Protein AF-A0A7S2LR99-F1 (afdb_monomer_lite)

Foldseek 3Di:
DDDDDDDDDDDPDPDPDDDDDDDDDDDDDDDDDDDDDDDDDDDDDDDDDDDDDDDDDDDDDPPVVVVVVVVVVVVVVVVVVVVVVVPVPDDDDDDDDDDDDDDDPQVVVQVVQAPPLRFGKDWLLQQDDKDKDWALQAQALQFFGKTWMFISAFQTTQWIAAFWQQGTQQHFAFSVVSNVPCNQFFWWKWKWWDWAPCPVDIDIDIPRHPVLGCNVVVVVVVDVPPPPPVCPPPVDDDDPPVQRWIKMWTHDNFKIKIWIQGPVQQKIWMKIWGWFHNDPWTWIKIKIKIWRQDQDIKMWMKMWTGGLFTAKGAGRCNVCCVPPVLVQLQQWFWAALVRPPFQQWIWIHGQFHPDPDPDTHGQQKIKTKWKDKLVQLLDTFHWQFASCCQCPPPPSSSHRVNCVVDPLVCSRVDDGGTHSHGTGTIGIDHRDIADNGGMIMMMMIITMDSHSNCRVVVSVQCSDHCNVVVRVVVSSVVLCVQLVLQQDDDSDSVVRVVSSVVSSVLCLAQFQWDKFQCQDPPCPPAACVRAVLIDIWGANHWFPDDSNNVVIIITFHSFRSTYYKHFLQSNLVSCLCNCVSPVSPFCVSLQLNQLQAAPVGWGAGMWDTKWWALQDLVVLLVLLCQFQHDDPVCVVLSVQSSCVRHVGTDDLRRSVVSCVVVVRHTPDDSRSSRRNSSSSTDIDTDGDHDDDTDDPSVVSSVSNVVSNCVSVVVCVCCSPPVDDHHYDDHPDDDDDPVVVDDPDD

pLDDT: mean 81.94, std 24.04, range [21.48, 98.88]

Organism: NCBI:txid163516

Structure (mmCIF, N/CA/C/O backbone):
data_AF-A0A7S2LR99-F1
#
_entry.id   AF-A0A7S2LR99-F1
#
loop_
_atom_site.group_PDB
_atom_site.id
_atom_site.type_symbol
_atom_site.label_atom_id
_atom_site.label_alt_id
_atom_site.label_comp_id
_atom_site.label_asym_id
_atom_site.label_entity_id
_atom_site.label_seq_id
_atom_site.pdbx_PDB_ins_code
_atom_site.Cartn_x
_atom_site.Cartn_y
_atom_site.Cartn_z
_atom_site.occupancy
_atom_site.B_iso_or_equiv
_atom_site.auth_seq_id
_atom_site.auth_comp_id
_atom_site.auth_asym_id
_atom_site.auth_atom_id
_atom_site.pdbx_PDB_model_num
ATOM 1 N N . PHE A 1 1 ? 8.166 -36.067 14.356 1.00 30.89 1 PHE A N 1
ATOM 2 C CA . PHE A 1 1 ? 9.176 -37.108 14.093 1.00 30.89 1 PHE A CA 1
ATOM 3 C C . PHE A 1 1 ? 10.508 -36.537 14.552 1.00 30.89 1 PHE A C 1
ATOM 5 O O . PHE A 1 1 ? 11.000 -35.598 13.946 1.00 30.89 1 PHE A O 1
ATOM 12 N N . SER A 1 2 ? 10.975 -36.990 15.714 1.00 22.88 2 SER A N 1
ATOM 13 C CA . SER A 1 2 ? 12.224 -36.563 16.355 1.00 22.88 2 SER A CA 1
ATOM 14 C C . SER A 1 2 ? 13.398 -37.407 15.849 1.00 22.88 2 SER A C 1
ATOM 16 O O . SER A 1 2 ? 13.162 -38.519 15.386 1.00 22.88 2 SER A O 1
ATOM 18 N N . PHE A 1 3 ? 14.620 -36.903 16.063 1.00 21.84 3 PHE A N 1
ATOM 19 C CA . PHE A 1 3 ? 15.952 -37.466 15.761 1.00 21.84 3 PHE A CA 1
ATOM 20 C C . PHE A 1 3 ? 16.578 -37.047 14.424 1.00 21.84 3 PHE A C 1
ATOM 22 O O . PHE A 1 3 ? 16.415 -37.727 13.421 1.00 21.84 3 PHE A O 1
ATOM 29 N N . LEU A 1 4 ? 17.388 -35.979 14.450 1.00 22.84 4 LEU A N 1
ATOM 30 C CA . LEU A 1 4 ? 18.858 -36.077 14.373 1.00 22.84 4 LEU A CA 1
ATOM 31 C C . LEU A 1 4 ? 19.495 -34.676 14.462 1.00 22.84 4 LEU A C 1
ATOM 33 O O . LEU A 1 4 ? 19.566 -33.940 13.487 1.00 22.84 4 LEU A O 1
ATOM 37 N N . CYS A 1 5 ? 19.979 -34.339 15.660 1.00 22.72 5 CYS A N 1
ATOM 38 C CA . CYS A 1 5 ? 21.049 -33.365 15.880 1.00 22.72 5 CYS A CA 1
ATOM 39 C C . CYS A 1 5 ? 22.329 -34.148 16.191 1.00 22.72 5 CYS A C 1
ATOM 41 O O . CYS A 1 5 ? 22.265 -35.130 16.935 1.00 22.72 5 CYS A O 1
ATOM 43 N N . GLY A 1 6 ? 23.484 -33.690 15.699 1.00 22.52 6 GLY A N 1
ATOM 44 C CA . GLY A 1 6 ? 24.773 -34.248 16.108 1.00 22.52 6 GLY A CA 1
ATOM 45 C C . GLY A 1 6 ? 26.003 -33.694 15.386 1.00 22.52 6 GLY A C 1
ATOM 46 O O . GLY A 1 6 ? 26.507 -34.349 14.488 1.00 22.52 6 GLY A O 1
ATOM 47 N N . ALA A 1 7 ? 26.503 -32.563 15.898 1.00 22.70 7 ALA A N 1
ATOM 48 C CA . ALA A 1 7 ? 27.908 -32.126 15.944 1.00 22.70 7 ALA A CA 1
ATOM 49 C C . ALA A 1 7 ? 28.632 -31.676 14.653 1.00 22.70 7 ALA A C 1
ATOM 51 O O . ALA A 1 7 ? 29.030 -32.492 13.834 1.00 22.70 7 ALA A O 1
ATOM 52 N N . LEU A 1 8 ? 28.986 -30.383 14.593 1.00 21.48 8 LEU A N 1
ATOM 53 C CA . LEU A 1 8 ? 30.381 -29.951 14.774 1.00 21.48 8 LEU A CA 1
ATOM 54 C C . LEU A 1 8 ? 30.438 -28.442 15.106 1.00 21.48 8 LEU A C 1
ATOM 56 O O . LEU A 1 8 ? 30.057 -27.598 14.304 1.00 21.48 8 LEU A O 1
ATOM 60 N N . ILE A 1 9 ? 30.916 -28.129 16.309 1.00 23.30 9 ILE A N 1
ATOM 61 C CA . ILE A 1 9 ? 31.482 -26.836 16.715 1.00 23.30 9 ILE A CA 1
ATOM 62 C C . ILE A 1 9 ? 32.958 -27.131 16.978 1.00 23.30 9 ILE A C 1
ATOM 64 O O . ILE A 1 9 ? 33.224 -28.134 17.640 1.00 23.30 9 ILE A O 1
ATOM 68 N N . ILE A 1 10 ? 33.857 -26.287 16.455 1.00 24.36 10 ILE A N 1
ATOM 69 C CA . ILE A 1 10 ? 35.189 -25.875 16.962 1.00 24.36 10 ILE A CA 1
ATOM 70 C C . ILE A 1 10 ? 35.992 -25.343 15.754 1.00 24.36 10 ILE A C 1
ATOM 72 O O . ILE A 1 10 ? 36.427 -26.118 14.911 1.00 24.36 10 ILE A O 1
ATOM 76 N N . ASP A 1 11 ? 36.037 -24.018 15.586 1.00 22.67 11 ASP A N 1
ATOM 77 C CA . ASP A 1 11 ? 37.242 -23.180 15.762 1.00 22.67 11 ASP A CA 1
ATOM 78 C C . ASP A 1 11 ? 37.044 -21.801 15.104 1.00 22.67 11 ASP A C 1
ATOM 80 O O . ASP A 1 11 ? 37.142 -21.620 13.892 1.00 22.67 11 ASP A O 1
ATOM 84 N N . ILE A 1 12 ? 36.751 -20.816 15.959 1.00 26.39 12 ILE A N 1
ATOM 85 C CA . ILE A 1 12 ? 36.929 -19.388 15.700 1.00 26.39 12 ILE A CA 1
ATOM 86 C C . ILE A 1 12 ? 38.219 -19.009 16.418 1.00 26.39 12 ILE A C 1
ATOM 88 O O . ILE A 1 12 ? 38.213 -18.793 17.623 1.00 26.39 12 ILE A O 1
ATOM 92 N N . GLU A 1 13 ? 39.312 -18.940 15.675 1.00 24.95 13 GLU A N 1
ATOM 93 C CA . GLU A 1 13 ? 40.461 -18.073 15.926 1.00 24.95 13 GLU A CA 1
ATOM 94 C C . GLU A 1 13 ? 41.345 -18.146 14.674 1.00 24.95 13 GLU A C 1
ATOM 96 O O . GLU A 1 13 ? 41.459 -19.200 14.061 1.00 24.95 13 GLU A O 1
ATOM 101 N N . ILE A 1 14 ? 41.979 -17.031 14.297 1.00 27.23 14 ILE A N 1
ATOM 102 C CA . ILE A 1 14 ? 42.768 -16.821 13.061 1.00 27.23 14 ILE A CA 1
ATOM 103 C C . ILE A 1 14 ? 41.943 -16.317 11.857 1.00 27.23 14 ILE A C 1
ATOM 105 O O . ILE A 1 14 ? 41.907 -16.934 10.802 1.00 27.23 14 ILE A O 1
ATOM 109 N N . PHE A 1 15 ? 41.351 -15.122 11.968 1.00 25.53 15 PHE A N 1
ATOM 110 C CA . PHE A 1 15 ? 41.351 -14.166 10.837 1.00 25.53 15 PHE A CA 1
ATOM 111 C C . PHE A 1 15 ? 41.186 -12.699 11.279 1.00 25.53 15 PHE A C 1
ATOM 113 O O . PHE A 1 15 ? 40.612 -11.869 10.583 1.00 25.53 15 PHE A O 1
ATOM 120 N N . LEU A 1 16 ? 41.719 -12.356 12.456 1.00 26.59 16 LEU A N 1
ATOM 121 C CA . LEU A 1 16 ? 41.894 -10.972 12.898 1.00 26.59 16 LEU A CA 1
ATOM 122 C C . LEU A 1 16 ? 43.367 -10.753 13.232 1.00 26.59 16 LEU A C 1
ATOM 124 O O . LEU A 1 16 ? 43.774 -10.923 14.379 1.00 26.59 16 LEU A O 1
ATOM 128 N N . ARG A 1 17 ? 44.159 -10.437 12.199 1.00 24.44 17 ARG A N 1
ATOM 129 C CA . ARG A 1 17 ? 45.410 -9.647 12.227 1.00 24.44 17 ARG A CA 1
ATOM 130 C C . ARG A 1 17 ? 46.110 -9.773 10.874 1.00 24.44 17 ARG A C 1
ATOM 132 O O . ARG A 1 17 ? 46.652 -10.827 10.564 1.00 24.44 17 ARG A O 1
ATOM 139 N N . GLY A 1 18 ? 46.167 -8.681 10.115 1.00 25.05 18 G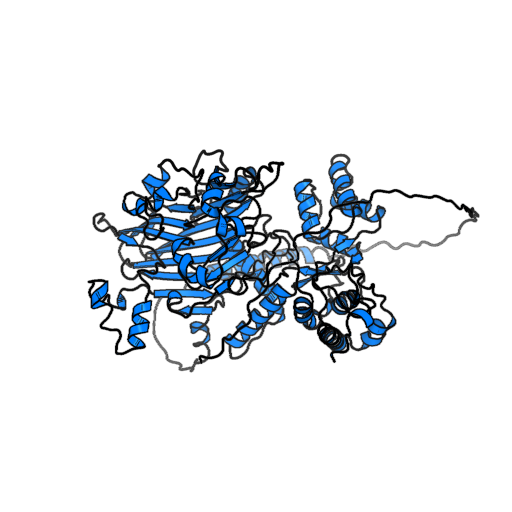LY A N 1
ATOM 140 C CA . GLY A 1 18 ? 47.128 -8.567 9.020 1.00 25.05 18 GLY A CA 1
ATOM 141 C C . GLY A 1 18 ? 46.807 -7.493 7.989 1.00 25.05 18 GLY A C 1
ATOM 142 O O . GLY A 1 18 ? 46.165 -7.783 6.992 1.00 25.05 18 GLY A O 1
ATOM 143 N N . ASN A 1 19 ? 47.389 -6.314 8.217 1.00 26.44 19 ASN A N 1
ATOM 144 C CA . ASN A 1 19 ? 47.866 -5.350 7.217 1.00 26.44 19 ASN A CA 1
ATOM 145 C C . ASN A 1 19 ? 46.885 -4.318 6.635 1.00 26.44 19 ASN A C 1
ATOM 147 O O . ASN A 1 19 ? 46.334 -4.467 5.550 1.00 26.44 19 ASN A O 1
ATOM 151 N N . MET A 1 20 ? 46.844 -3.175 7.331 1.00 24.55 20 MET A N 1
ATOM 152 C CA . MET A 1 20 ? 47.083 -1.867 6.710 1.00 24.55 20 MET A CA 1
ATOM 153 C C . MET A 1 20 ? 48.480 -1.837 6.064 1.00 24.55 20 MET A C 1
ATOM 155 O O . MET A 1 20 ? 49.448 -2.230 6.712 1.00 24.55 20 MET A O 1
ATOM 159 N N . ASP A 1 21 ? 48.576 -1.412 4.803 1.00 26.14 21 ASP A N 1
ATOM 160 C CA . ASP A 1 21 ? 49.287 -0.194 4.365 1.00 26.14 21 ASP A CA 1
ATOM 161 C C . ASP A 1 21 ? 49.689 -0.245 2.881 1.00 26.14 21 ASP A C 1
ATOM 163 O O . ASP A 1 21 ? 50.111 -1.273 2.354 1.00 26.14 21 ASP A O 1
ATOM 167 N N . SER A 1 22 ? 49.672 0.951 2.278 1.00 25.30 22 SER A N 1
ATOM 168 C CA . SER A 1 22 ? 50.319 1.390 1.028 1.00 25.30 22 SER A CA 1
ATOM 169 C C . SER A 1 22 ? 49.650 1.033 -0.313 1.00 25.30 22 SER A C 1
ATOM 171 O O . SER A 1 22 ? 49.552 -0.122 -0.702 1.00 25.30 22 SER A O 1
ATOM 173 N N . TYR A 1 23 ? 49.221 2.051 -1.075 1.00 25.41 23 TYR A N 1
ATOM 174 C CA . TYR A 1 23 ? 50.056 2.687 -2.112 1.00 25.41 23 TYR A CA 1
ATOM 175 C C . TYR A 1 23 ? 49.315 3.855 -2.806 1.00 25.41 23 TYR A C 1
ATOM 177 O O . TYR A 1 23 ? 48.297 3.669 -3.465 1.00 25.41 23 TYR A O 1
ATOM 185 N N . GLN A 1 24 ? 49.878 5.065 -2.701 1.00 25.98 24 GLN A N 1
ATOM 186 C CA . GLN A 1 24 ? 49.744 6.126 -3.707 1.00 25.98 24 GLN A CA 1
ATOM 187 C C . GLN A 1 24 ? 50.779 5.874 -4.817 1.00 25.98 24 GLN A C 1
ATOM 189 O O . GLN A 1 24 ? 51.936 5.619 -4.492 1.00 25.98 24 GLN A O 1
ATOM 194 N N . HIS A 1 25 ? 50.398 6.017 -6.093 1.00 26.73 25 HIS A N 1
ATOM 195 C CA . HIS A 1 25 ? 51.113 6.846 -7.081 1.00 26.73 25 HIS A CA 1
ATOM 196 C C . HIS A 1 25 ? 50.414 6.865 -8.458 1.00 26.73 25 HIS A C 1
ATOM 198 O O . HIS A 1 25 ? 50.215 5.837 -9.094 1.00 26.73 25 HIS A O 1
ATOM 204 N N . SER A 1 26 ? 50.082 8.087 -8.887 1.00 24.80 26 SER A N 1
ATOM 205 C CA . SER A 1 26 ? 50.171 8.678 -10.238 1.00 24.80 26 SER A CA 1
ATOM 206 C C . SER A 1 26 ? 50.663 7.817 -11.413 1.00 24.80 26 SER A C 1
ATOM 208 O O . SER A 1 26 ? 51.741 7.253 -11.294 1.00 24.80 26 SER A O 1
ATOM 210 N N . TYR A 1 27 ? 50.013 7.923 -12.586 1.00 24.80 27 TYR A N 1
ATOM 211 C CA . TYR A 1 27 ? 50.658 8.213 -13.888 1.00 24.80 27 TYR A CA 1
ATOM 212 C C . TYR A 1 27 ? 49.619 8.582 -14.976 1.00 24.80 27 TYR A C 1
ATOM 214 O O . TYR A 1 27 ? 48.659 7.858 -15.209 1.00 24.80 27 TYR A O 1
ATOM 222 N N . SER A 1 28 ? 49.861 9.707 -15.659 1.00 26.41 28 SER A N 1
ATOM 223 C CA . SER A 1 28 ? 49.422 10.012 -17.034 1.00 26.41 28 SER A CA 1
ATOM 224 C C . SER A 1 28 ? 50.582 9.664 -17.981 1.00 26.41 28 SER A C 1
ATOM 226 O O . SER A 1 28 ? 51.735 9.710 -17.542 1.00 26.41 28 SER A O 1
ATOM 228 N N . PRO A 1 29 ? 50.330 9.351 -19.265 1.00 32.38 29 PRO A N 1
ATOM 229 C CA . PRO A 1 29 ? 50.856 10.258 -20.291 1.00 32.38 29 PRO A CA 1
ATOM 230 C C . PRO A 1 29 ? 49.957 10.450 -21.528 1.00 32.38 29 PRO A C 1
ATOM 232 O O . PRO A 1 29 ? 49.055 9.675 -21.827 1.00 32.38 29 PRO A O 1
ATOM 235 N N . ALA A 1 30 ? 50.270 11.537 -22.233 1.00 24.75 30 ALA A N 1
ATOM 236 C CA . ALA A 1 30 ? 49.651 12.092 -23.431 1.00 24.75 30 ALA A CA 1
ATOM 237 C C . ALA A 1 30 ? 50.038 11.407 -24.760 1.00 24.75 30 ALA A C 1
ATOM 239 O O . ALA A 1 30 ? 51.072 10.747 -24.839 1.00 24.75 30 ALA A O 1
ATOM 240 N N . SER A 1 31 ? 49.258 11.678 -25.819 1.00 26.12 31 SER A N 1
ATOM 241 C CA . SER A 1 31 ? 49.645 12.158 -27.181 1.00 26.12 31 SER A CA 1
ATOM 242 C C . SER A 1 31 ? 48.546 11.777 -28.197 1.00 26.12 31 SER A C 1
ATOM 244 O O . SER A 1 31 ? 48.143 10.626 -28.271 1.00 26.12 31 SER A O 1
ATOM 246 N N . GLN A 1 32 ? 47.818 12.745 -28.773 1.00 25.48 32 GLN A N 1
ATOM 247 C CA . GLN A 1 32 ? 48.075 13.429 -30.058 1.00 25.48 32 GLN A CA 1
ATOM 248 C C . GLN A 1 32 ? 48.176 12.498 -31.279 1.00 25.48 32 GLN A C 1
ATOM 250 O O . GLN A 1 32 ? 49.200 11.855 -31.449 1.00 25.48 32 GLN A O 1
ATOM 255 N N . TYR A 1 33 ? 47.188 12.566 -32.184 1.00 26.94 33 TYR A N 1
ATOM 256 C CA . TYR A 1 33 ? 47.415 12.764 -33.624 1.00 26.94 33 TYR A CA 1
ATOM 257 C C . TYR A 1 33 ? 46.197 13.433 -34.285 1.00 26.94 33 TYR A C 1
ATOM 259 O O . TYR A 1 33 ? 45.049 13.097 -34.009 1.00 26.94 33 TYR A O 1
ATOM 267 N N . LEU A 1 34 ? 46.519 14.424 -35.115 1.00 25.22 34 LEU A N 1
ATOM 268 C CA . LEU A 1 34 ? 45.672 15.202 -36.017 1.00 25.22 34 LEU A CA 1
ATOM 269 C C . LEU A 1 34 ? 45.182 14.356 -37.200 1.00 25.22 34 LEU A C 1
ATOM 271 O O . LEU A 1 34 ? 45.968 13.558 -37.706 1.00 25.22 34 LEU A O 1
ATOM 275 N N . GLN A 1 35 ? 43.990 14.657 -37.722 1.00 25.97 35 GLN A N 1
ATOM 276 C CA . GLN A 1 35 ? 43.816 15.046 -39.130 1.00 25.97 35 GLN A CA 1
ATOM 277 C C . GLN A 1 35 ? 42.395 15.573 -39.378 1.00 25.97 35 GLN A C 1
ATOM 279 O O . GLN A 1 35 ? 41.424 14.822 -39.350 1.00 25.97 35 GLN A O 1
ATOM 284 N N . ASP A 1 36 ? 42.319 16.885 -39.604 1.00 26.09 36 ASP A N 1
ATOM 285 C CA . ASP A 1 36 ? 41.310 17.512 -40.454 1.00 26.09 36 ASP A CA 1
ATOM 286 C C . ASP A 1 36 ? 41.508 17.016 -41.893 1.00 26.09 36 ASP A C 1
ATOM 288 O O . ASP A 1 36 ? 42.648 16.897 -42.342 1.00 26.09 36 ASP A O 1
ATOM 292 N N . ASP A 1 37 ? 40.415 16.811 -42.624 1.00 26.84 37 ASP A N 1
ATOM 293 C CA . ASP A 1 37 ? 40.301 17.391 -43.959 1.00 26.84 37 ASP A CA 1
ATOM 294 C C . ASP A 1 37 ? 38.827 17.637 -44.297 1.00 26.84 37 ASP A C 1
ATOM 296 O O . ASP A 1 37 ? 37.952 16.782 -44.144 1.00 26.84 37 ASP A O 1
ATOM 300 N N . GLN A 1 38 ? 38.585 18.883 -44.690 1.00 25.77 38 GLN A N 1
ATOM 301 C CA . GLN A 1 38 ? 37.330 19.437 -45.161 1.00 25.77 38 GLN A CA 1
ATOM 302 C C . GLN A 1 38 ? 37.138 19.063 -46.631 1.00 25.77 38 GLN A C 1
ATOM 304 O O . GLN A 1 38 ? 38.034 19.312 -47.434 1.00 25.77 38 GLN A O 1
ATOM 309 N N . ASP A 1 39 ? 35.941 18.609 -46.999 1.00 26.94 39 ASP A N 1
ATOM 310 C CA . ASP A 1 39 ? 35.438 18.784 -48.361 1.00 26.94 39 ASP A CA 1
ATOM 311 C C . ASP A 1 39 ? 34.401 19.908 -48.364 1.00 26.94 39 ASP A C 1
ATOM 313 O O . ASP A 1 39 ? 33.440 19.933 -47.590 1.00 26.94 39 ASP A O 1
ATOM 317 N N . SER A 1 40 ? 34.666 20.872 -49.237 1.00 26.84 40 SER A N 1
ATOM 318 C CA . SER A 1 40 ? 33.871 22.059 -49.511 1.00 26.84 40 SER A CA 1
ATOM 319 C C . SER A 1 40 ? 33.259 21.936 -50.900 1.00 26.84 40 SER A C 1
ATOM 321 O O . SER A 1 40 ? 33.894 21.413 -51.808 1.00 26.84 40 SER A O 1
ATOM 323 N N . ASP A 1 41 ? 32.031 22.449 -51.004 1.00 26.91 41 ASP A N 1
ATOM 324 C CA . ASP A 1 41 ? 31.397 23.074 -52.167 1.00 26.91 41 ASP A CA 1
ATOM 325 C C . ASP A 1 41 ? 31.583 22.435 -53.559 1.00 26.91 41 ASP A C 1
ATOM 327 O O . ASP A 1 41 ? 32.654 22.493 -54.147 1.00 26.91 41 ASP A O 1
ATOM 331 N N . ASP A 1 42 ? 30.465 22.096 -54.215 1.00 26.61 42 ASP A N 1
ATOM 332 C CA . ASP A 1 42 ? 30.042 22.978 -55.309 1.00 26.61 42 ASP A CA 1
ATOM 333 C C . ASP A 1 42 ? 28.547 22.888 -55.663 1.00 26.61 42 ASP A C 1
ATOM 335 O O . ASP A 1 42 ? 27.850 21.886 -55.494 1.00 26.61 42 ASP A O 1
ATOM 339 N N . ARG A 1 43 ? 28.082 24.028 -56.160 1.00 26.22 43 ARG A N 1
ATOM 340 C CA . ARG A 1 43 ? 26.735 24.441 -56.545 1.00 26.22 43 ARG A CA 1
ATOM 341 C C . ARG A 1 43 ? 26.356 23.948 -57.944 1.00 26.22 43 ARG A C 1
ATOM 343 O O . ARG A 1 43 ? 27.208 23.826 -58.814 1.00 26.22 43 ARG A O 1
ATOM 350 N N . SER A 1 44 ? 25.051 23.856 -58.220 1.00 25.88 44 SER A N 1
ATOM 351 C CA . SER A 1 44 ? 24.397 24.386 -59.449 1.00 25.88 44 SER A CA 1
ATOM 352 C C . SER A 1 44 ? 22.910 23.976 -59.492 1.00 25.88 44 SER A C 1
ATOM 354 O O . SER A 1 44 ? 22.559 22.809 -59.556 1.00 25.88 44 SER A O 1
ATOM 356 N N . THR A 1 45 ? 21.985 24.891 -59.180 1.00 25.41 45 THR A N 1
ATOM 357 C CA . THR A 1 45 ? 21.196 25.733 -60.115 1.00 25.41 45 THR A CA 1
ATOM 358 C C . THR A 1 45 ? 20.002 25.060 -60.814 1.00 25.41 45 THR A C 1
ATOM 360 O O . THR A 1 45 ? 20.119 24.480 -61.882 1.00 25.41 45 THR A O 1
ATOM 363 N N . THR A 1 46 ? 18.827 25.335 -60.229 1.00 26.23 46 THR A N 1
ATOM 364 C CA . THR A 1 46 ? 17.617 25.957 -60.823 1.00 26.23 46 THR A CA 1
ATOM 365 C C . THR A 1 46 ? 16.841 25.346 -62.004 1.00 26.23 46 THR A C 1
ATOM 367 O O . THR A 1 46 ? 17.283 25.397 -63.142 1.00 26.23 46 THR A O 1
ATOM 370 N N . ARG A 1 47 ? 15.542 25.145 -61.688 1.00 25.69 47 ARG A N 1
ATOM 371 C CA . ARG A 1 47 ? 14.304 25.610 -62.374 1.00 25.69 47 ARG A CA 1
ATOM 372 C C . ARG A 1 47 ? 13.906 24.959 -63.707 1.00 25.69 47 ARG A C 1
ATOM 374 O O . ARG A 1 47 ? 14.643 25.017 -64.675 1.00 25.69 47 ARG A O 1
ATOM 381 N N . VAL A 1 48 ? 12.641 24.530 -63.798 1.00 25.98 48 VAL A N 1
ATOM 382 C CA . VAL A 1 48 ? 11.451 25.229 -64.371 1.00 25.98 48 VAL A CA 1
ATOM 383 C C . VAL A 1 48 ? 10.309 24.177 -64.382 1.00 25.98 48 VAL A C 1
ATOM 385 O O . VAL A 1 48 ? 10.546 23.067 -64.832 1.00 25.98 48 VAL A O 1
ATOM 388 N N . ASN A 1 49 ? 9.184 24.310 -63.667 1.00 25.48 49 ASN A N 1
ATOM 389 C CA . ASN A 1 49 ? 7.989 25.173 -63.788 1.00 25.48 49 ASN A CA 1
ATOM 390 C C . ASN A 1 49 ? 6.866 24.603 -64.689 1.00 25.48 49 ASN A C 1
ATOM 392 O O . ASN A 1 49 ? 7.137 24.056 -65.748 1.00 25.48 49 ASN A O 1
ATOM 396 N N . GLU A 1 50 ? 5.626 24.879 -64.254 1.00 26.44 50 GLU A N 1
ATOM 397 C CA . GLU A 1 50 ? 4.303 24.673 -64.892 1.00 26.44 50 GLU A CA 1
ATOM 398 C C . GLU A 1 50 ? 3.643 23.295 -64.661 1.00 26.44 50 GLU A C 1
ATOM 400 O O . GLU A 1 50 ? 4.230 22.254 -64.895 1.00 26.44 50 GLU A O 1
ATOM 405 N N . SER A 1 51 ? 2.402 23.182 -64.173 1.00 25.83 51 SER A N 1
ATOM 406 C CA . SER A 1 51 ? 1.234 24.043 -64.391 1.00 25.83 51 SER A CA 1
ATOM 407 C C . SER A 1 51 ? 0.178 23.893 -63.278 1.00 25.83 51 SER A C 1
ATOM 409 O O . SER A 1 51 ? -0.076 22.813 -62.751 1.00 25.83 51 SER A O 1
ATOM 411 N N . ARG A 1 52 ? -0.458 25.021 -62.936 1.00 25.97 52 ARG A N 1
ATOM 412 C CA . ARG A 1 52 ? -1.728 25.112 -62.200 1.00 25.97 52 ARG A CA 1
ATOM 413 C C . ARG A 1 52 ? -2.885 24.984 -63.191 1.00 25.97 52 ARG A C 1
ATOM 415 O O . ARG A 1 52 ? -2.847 25.660 -64.213 1.00 25.97 52 ARG A O 1
ATOM 422 N N . GLN A 1 53 ? -3.976 24.333 -62.791 1.00 25.72 53 GLN A N 1
ATOM 423 C CA . GLN A 1 53 ? -5.314 24.889 -63.009 1.00 25.72 53 GLN A CA 1
ATOM 424 C C . GLN A 1 53 ? -6.300 24.447 -61.918 1.00 25.72 53 GLN A C 1
ATOM 426 O O . GLN A 1 53 ? -6.286 23.319 -61.440 1.00 25.72 53 GLN A O 1
ATOM 431 N N . ASN A 1 54 ? -7.096 25.431 -61.503 1.00 26.09 54 ASN A N 1
ATOM 432 C CA . ASN A 1 54 ? -8.046 25.444 -60.398 1.00 26.09 54 ASN A CA 1
ATOM 433 C C . ASN A 1 54 ? -9.323 24.653 -60.699 1.00 26.09 54 ASN A C 1
ATOM 435 O O . ASN A 1 54 ? -9.777 24.653 -61.840 1.00 26.09 54 ASN A O 1
ATOM 439 N N . LEU A 1 55 ? -10.012 24.211 -59.643 1.00 23.56 55 LEU A N 1
ATOM 440 C CA . LEU A 1 55 ? -11.466 24.367 -59.551 1.00 23.56 55 LEU A CA 1
ATOM 441 C C . LEU A 1 55 ? -11.919 24.404 -58.087 1.00 23.56 55 LEU A C 1
ATOM 443 O O . LEU A 1 55 ? -11.789 23.453 -57.324 1.00 23.56 55 LEU A O 1
ATOM 447 N N . SER A 1 56 ? -12.433 25.571 -57.717 1.00 25.25 56 SER A N 1
ATOM 448 C CA . SER A 1 56 ? -13.168 25.872 -56.499 1.00 25.25 56 SER A CA 1
ATOM 449 C C . SER A 1 56 ? -14.584 25.296 -56.545 1.00 25.25 56 SER A C 1
ATOM 451 O O . SER A 1 56 ? -15.267 25.457 -57.556 1.00 25.25 56 SER A O 1
ATOM 453 N N . GLY A 1 57 ? -15.067 24.808 -55.401 1.00 27.06 57 GLY A N 1
ATOM 454 C CA . GLY A 1 57 ? -16.487 24.858 -55.046 1.00 27.06 57 GLY A CA 1
ATOM 455 C C . GLY A 1 57 ? -17.102 23.528 -54.624 1.00 27.06 57 GLY A C 1
ATOM 456 O O . GLY A 1 57 ? -17.488 22.745 -55.477 1.00 27.06 57 GLY A O 1
ATOM 457 N N . MET A 1 58 ? -17.278 23.329 -53.311 1.00 24.64 58 MET A N 1
ATOM 458 C CA . MET A 1 58 ? -18.535 22.852 -52.704 1.00 24.64 58 MET A CA 1
ATOM 459 C C . MET A 1 58 ? -18.385 22.740 -51.178 1.00 24.64 58 MET A C 1
ATOM 461 O O . MET A 1 58 ? -17.900 21.747 -50.647 1.00 24.64 58 MET A O 1
ATOM 465 N N . MET A 1 59 ? -18.867 23.759 -50.457 1.00 34.75 59 MET A N 1
ATOM 466 C CA . MET A 1 59 ? -19.371 23.567 -49.095 1.00 34.75 59 MET A CA 1
ATOM 467 C C . MET A 1 59 ? -20.635 22.706 -49.177 1.00 34.75 59 MET A C 1
ATOM 469 O O . MET A 1 59 ? -21.581 23.070 -49.875 1.00 34.75 59 MET A O 1
ATOM 473 N N . SER A 1 60 ? -20.683 21.591 -48.447 1.00 32.53 60 SER A N 1
ATOM 474 C CA . SER A 1 60 ? -21.907 20.798 -48.300 1.00 32.53 60 SER A CA 1
ATOM 475 C C . SER A 1 60 ? -21.959 20.050 -46.961 1.00 32.53 60 SER A C 1
ATOM 477 O O . SER A 1 60 ? -21.317 19.023 -46.774 1.00 32.53 60 SER A O 1
ATOM 479 N N . ARG A 1 61 ? -22.810 20.562 -46.061 1.00 31.61 61 ARG A N 1
ATOM 480 C CA . ARG A 1 61 ? -23.785 19.827 -45.221 1.00 31.61 61 ARG A CA 1
ATOM 481 C C . ARG A 1 61 ? -23.339 18.690 -44.277 1.00 31.61 61 ARG A C 1
ATOM 483 O O . ARG A 1 61 ? -24.219 18.068 -43.686 1.00 31.61 61 ARG A O 1
ATOM 490 N N . SER A 1 62 ? -22.055 18.436 -44.040 1.00 36.16 62 SER A N 1
ATOM 491 C CA . SER A 1 62 ? -21.632 17.379 -43.096 1.00 36.16 62 SER A CA 1
ATOM 492 C C . SER A 1 62 ? -21.483 17.839 -41.636 1.00 36.16 62 SER A C 1
ATOM 494 O O . SER A 1 62 ? -21.624 17.025 -40.728 1.00 36.16 62 SER A O 1
ATOM 496 N N . THR A 1 63 ? -21.298 19.132 -41.366 1.00 37.41 63 THR A N 1
ATOM 497 C CA . THR A 1 63 ? -20.936 19.631 -40.022 1.00 37.41 63 THR A CA 1
ATOM 498 C C . THR A 1 63 ? -22.119 19.769 -39.051 1.00 37.41 63 THR A C 1
ATOM 500 O O . THR A 1 63 ? -21.934 19.785 -37.839 1.00 37.41 63 THR A O 1
ATOM 503 N N . GLN A 1 64 ? -23.360 19.802 -39.548 1.00 35.16 64 GLN A N 1
ATOM 504 C CA . GLN A 1 64 ? -24.563 19.981 -38.712 1.00 35.16 64 GLN A CA 1
ATOM 505 C C . GLN A 1 64 ? -25.164 18.662 -38.187 1.00 35.16 64 GLN A C 1
ATOM 507 O O . GLN A 1 64 ? -25.970 18.675 -37.256 1.00 35.16 64 GLN A O 1
ATOM 512 N N . ARG A 1 65 ? -24.745 17.515 -38.745 1.00 37.47 65 ARG A N 1
ATOM 513 C CA . ARG A 1 65 ? -25.161 16.174 -38.290 1.00 37.47 65 ARG A CA 1
ATOM 514 C C . ARG A 1 65 ? -24.341 15.652 -37.105 1.00 37.47 65 ARG A C 1
ATOM 516 O O . ARG A 1 65 ? -24.855 14.862 -36.325 1.00 37.47 65 ARG A O 1
ATOM 523 N N . TRP A 1 66 ? -23.114 16.138 -36.922 1.00 38.84 66 TRP A N 1
ATOM 524 C CA . TRP A 1 66 ? -22.250 15.713 -35.814 1.00 38.84 66 TRP A CA 1
ATOM 525 C C . TRP A 1 66 ? -22.561 16.432 -34.498 1.00 38.84 66 TRP A C 1
ATOM 527 O O . TRP A 1 66 ? -22.571 15.806 -33.443 1.00 38.84 66 TRP A O 1
ATOM 537 N N . ILE A 1 67 ? -22.941 17.712 -34.557 1.00 41.53 67 ILE A N 1
ATOM 538 C CA . ILE A 1 67 ? -23.312 18.491 -33.361 1.00 41.53 67 ILE A CA 1
ATOM 539 C C . ILE A 1 67 ? -24.654 18.013 -32.774 1.00 41.53 67 ILE A C 1
ATOM 541 O O . ILE A 1 67 ? -24.849 18.025 -31.562 1.00 41.53 67 ILE A O 1
ATOM 545 N N . THR A 1 68 ? -25.567 17.515 -33.614 1.00 40.59 68 THR A N 1
ATOM 546 C CA . THR A 1 68 ? -26.845 16.942 -33.160 1.00 40.59 68 THR A CA 1
ATOM 547 C C . THR A 1 68 ? -26.701 15.520 -32.609 1.00 40.59 68 THR A C 1
ATOM 549 O O . THR A 1 68 ? -27.427 15.168 -31.685 1.00 40.59 68 THR A O 1
ATOM 552 N N . ALA A 1 69 ? -25.732 14.731 -33.089 1.00 40.16 69 ALA A N 1
ATOM 553 C CA . ALA A 1 69 ? -25.442 13.396 -32.557 1.00 40.16 69 ALA A CA 1
ATOM 554 C C . ALA A 1 69 ? -24.738 13.441 -31.184 1.00 40.16 69 ALA A C 1
ATOM 556 O O . ALA A 1 69 ? -25.091 12.668 -30.297 1.00 40.16 69 ALA A O 1
ATOM 557 N N . LEU A 1 70 ? -23.820 14.392 -30.976 1.00 41.09 70 LEU A N 1
ATOM 558 C CA . LEU A 1 70 ? -23.144 14.609 -29.687 1.00 41.09 70 LEU A CA 1
ATOM 559 C C . LEU A 1 70 ? -24.096 15.114 -28.591 1.00 41.09 70 LEU A C 1
ATOM 561 O O . LEU A 1 70 ? -24.000 14.672 -27.450 1.00 41.09 70 LEU A O 1
ATOM 565 N N . ALA A 1 71 ? -25.065 15.968 -28.939 1.00 38.22 71 ALA A N 1
ATOM 566 C CA . ALA A 1 71 ? -26.096 16.419 -28.001 1.00 38.22 71 ALA A CA 1
ATOM 567 C C . ALA A 1 71 ? -27.110 15.312 -27.640 1.00 38.22 71 ALA A C 1
ATOM 569 O O . ALA A 1 71 ? -27.643 15.292 -26.534 1.00 38.22 71 ALA A O 1
ATOM 570 N N . LEU A 1 72 ? -27.372 14.371 -28.555 1.00 37.31 72 LEU A N 1
ATOM 571 C CA . LEU A 1 72 ? -28.235 13.212 -28.299 1.00 37.31 72 LEU A CA 1
ATOM 572 C C . LEU A 1 72 ? -27.547 12.155 -27.426 1.00 37.31 72 LEU A C 1
ATOM 574 O O . LEU A 1 72 ? -28.220 11.527 -26.613 1.00 37.31 72 LEU A O 1
ATOM 578 N N . PHE A 1 73 ? -26.225 11.996 -27.544 1.00 40.38 73 PHE A N 1
ATOM 579 C CA . PHE A 1 73 ? -25.450 11.077 -26.704 1.00 40.38 73 PHE A CA 1
ATOM 580 C C . PHE A 1 73 ? -25.309 11.575 -25.260 1.00 40.38 73 PHE A C 1
ATOM 582 O O . PHE A 1 73 ? -25.453 10.778 -24.337 1.00 40.38 73 PHE A O 1
ATOM 589 N N . SER A 1 74 ? -25.123 12.885 -25.049 1.00 42.53 74 SER A N 1
ATOM 590 C CA . SER A 1 74 ? -25.080 13.476 -23.703 1.00 42.53 74 SER A CA 1
ATOM 591 C C . SER A 1 74 ? -26.450 13.505 -23.012 1.00 42.53 74 SER A C 1
ATOM 593 O O . SER A 1 74 ? -26.540 13.328 -21.801 1.00 42.53 74 SER A O 1
ATOM 595 N N . LEU A 1 75 ? -27.542 13.652 -23.770 1.00 38.81 75 LEU A N 1
ATOM 596 C CA . LEU A 1 75 ? -28.902 13.520 -23.234 1.00 38.81 75 LEU A CA 1
ATOM 597 C C . LEU A 1 75 ? -29.274 12.062 -22.918 1.00 38.81 75 LEU A C 1
ATOM 599 O O . LEU A 1 75 ? -30.023 11.827 -21.969 1.00 38.81 75 LEU A O 1
ATOM 603 N N . LEU A 1 76 ? -28.746 11.078 -23.661 1.00 35.97 76 LEU A N 1
ATOM 604 C CA . LEU A 1 76 ? -28.962 9.660 -23.357 1.00 35.97 76 LEU A CA 1
ATOM 605 C C . LEU A 1 76 ? -28.203 9.212 -22.101 1.00 35.97 76 LEU A C 1
ATOM 607 O O . LEU A 1 76 ? -28.774 8.475 -21.302 1.00 35.97 76 LEU A O 1
ATOM 611 N N . SER A 1 77 ? -26.964 9.665 -21.891 1.00 39.69 77 SER A N 1
ATOM 612 C CA . SER A 1 77 ? -26.191 9.321 -20.689 1.00 39.69 77 SER A CA 1
ATOM 613 C C . SER A 1 77 ? -26.798 9.927 -19.421 1.00 39.69 77 SER A C 1
ATOM 615 O O . SER A 1 77 ? -26.937 9.226 -18.421 1.00 39.69 77 SER A O 1
ATOM 617 N N . VAL A 1 78 ? -27.305 11.164 -19.480 1.00 43.16 78 VAL A N 1
ATOM 618 C CA . VAL A 1 78 ? -28.063 11.767 -18.365 1.00 43.16 78 VAL A CA 1
ATOM 619 C C . VAL A 1 78 ? -29.397 11.040 -18.129 1.00 43.16 78 VAL A C 1
ATOM 621 O O . VAL A 1 78 ? -29.784 10.814 -16.983 1.00 43.16 78 VAL A O 1
ATOM 624 N N . ALA A 1 79 ? -30.089 10.594 -19.183 1.00 36.06 79 ALA A N 1
ATOM 625 C CA . ALA A 1 79 ? -31.335 9.838 -19.042 1.00 36.06 79 ALA A CA 1
ATOM 626 C C . ALA A 1 79 ? -31.131 8.417 -18.482 1.00 36.06 79 ALA A C 1
ATOM 628 O O . ALA A 1 79 ? -32.015 7.919 -17.786 1.00 36.06 79 ALA A O 1
ATOM 629 N N . VAL A 1 80 ? -29.992 7.763 -18.744 1.00 39.50 80 VAL A N 1
ATOM 630 C CA . VAL A 1 80 ? -29.647 6.465 -18.135 1.00 39.50 80 VAL A CA 1
ATOM 631 C C . VAL A 1 80 ? -29.317 6.634 -16.650 1.00 39.50 80 VAL A C 1
ATOM 633 O O . VAL A 1 80 ? -29.849 5.878 -15.842 1.00 39.50 80 VAL A O 1
ATOM 636 N N . VAL A 1 81 ? -28.567 7.674 -16.271 1.00 39.06 81 VAL A N 1
ATOM 637 C CA . VAL A 1 81 ? -28.265 7.983 -14.859 1.00 39.06 81 VAL A CA 1
ATOM 638 C C . VAL A 1 81 ? -29.543 8.300 -14.066 1.00 39.06 81 VAL A C 1
ATOM 640 O O . VAL A 1 81 ? -29.765 7.732 -12.998 1.00 39.06 81 VAL A O 1
ATOM 643 N N . VAL A 1 82 ? -30.464 9.098 -14.620 1.00 37.56 82 VAL A N 1
ATOM 644 C CA . VAL A 1 82 ? -31.756 9.411 -13.970 1.00 37.56 82 VAL A CA 1
ATOM 645 C C . VAL A 1 82 ? -32.693 8.191 -13.908 1.00 37.56 82 VAL A C 1
ATOM 647 O O . VAL A 1 82 ? -33.484 8.049 -12.972 1.00 37.56 82 VAL A O 1
ATOM 650 N N . ARG A 1 83 ? -32.621 7.273 -14.880 1.00 29.73 83 ARG A N 1
ATOM 651 C CA . ARG A 1 83 ? -33.461 6.061 -14.909 1.00 29.73 83 ARG A CA 1
ATOM 652 C C . ARG A 1 83 ? -32.940 4.939 -14.008 1.00 29.73 83 ARG A C 1
ATOM 654 O O . ARG A 1 83 ? -33.732 4.085 -13.619 1.00 29.73 83 ARG A O 1
ATOM 661 N N . ILE A 1 84 ? -31.653 4.960 -13.663 1.00 41.34 84 ILE A N 1
ATOM 662 C CA . ILE A 1 84 ? -31.066 4.120 -12.613 1.00 41.34 84 ILE A CA 1
ATOM 663 C C . ILE A 1 84 ? -31.464 4.681 -11.237 1.00 41.34 84 ILE A C 1
ATOM 665 O O . ILE A 1 84 ? -32.026 3.945 -10.434 1.00 41.34 84 ILE A O 1
ATOM 669 N N . TYR A 1 85 ? -31.372 6.001 -11.033 1.00 36.97 85 TYR A N 1
ATOM 670 C CA . TYR A 1 85 ? -31.761 6.651 -9.768 1.00 36.97 85 TYR A CA 1
ATOM 671 C C . TYR A 1 85 ? -33.258 6.572 -9.423 1.00 36.97 85 TYR A C 1
ATOM 673 O O . TYR A 1 85 ? -33.636 6.603 -8.259 1.00 36.97 85 TYR A O 1
ATOM 681 N N . THR A 1 86 ? -34.144 6.460 -10.415 1.00 32.47 86 THR A N 1
ATOM 682 C CA . THR A 1 86 ? -35.599 6.358 -10.175 1.00 32.47 86 THR A CA 1
ATOM 683 C C . THR A 1 86 ? -36.095 4.923 -9.983 1.00 32.47 86 THR A C 1
ATOM 685 O O . THR A 1 86 ? -37.294 4.715 -9.776 1.00 32.47 86 THR A O 1
ATOM 688 N N . ARG A 1 87 ? -35.203 3.924 -10.056 1.00 27.77 87 ARG A N 1
ATOM 689 C CA . ARG A 1 87 ? -35.565 2.507 -9.922 1.00 27.77 87 ARG A CA 1
ATOM 690 C C . ARG A 1 87 ? -35.434 1.975 -8.491 1.00 27.77 87 ARG A C 1
ATOM 692 O O . ARG A 1 87 ? -36.123 1.006 -8.179 1.00 27.77 87 ARG A O 1
ATOM 699 N N . ASP A 1 88 ? -34.683 2.656 -7.627 1.00 33.16 88 ASP A N 1
ATOM 700 C CA . ASP A 1 88 ? -34.477 2.233 -6.234 1.00 33.16 88 ASP A CA 1
ATOM 701 C C . ASP A 1 88 ? -35.582 2.660 -5.258 1.00 33.16 88 ASP A C 1
ATOM 703 O O . ASP A 1 88 ? -35.637 2.152 -4.143 1.00 33.16 88 ASP A O 1
ATOM 707 N N . ASP A 1 89 ? -36.551 3.478 -5.687 1.00 29.81 89 ASP A N 1
ATOM 708 C CA . ASP A 1 89 ? -37.563 4.035 -4.772 1.00 29.81 89 ASP A CA 1
ATOM 709 C C . ASP A 1 89 ? -38.983 3.454 -4.925 1.00 29.81 89 ASP A C 1
ATOM 711 O O . ASP A 1 89 ? -39.973 4.004 -4.436 1.00 29.81 89 ASP A O 1
ATOM 715 N N . ARG A 1 90 ? -39.138 2.313 -5.614 1.00 27.42 90 ARG A N 1
ATOM 716 C CA . ARG A 1 90 ? -40.437 1.616 -5.710 1.00 27.42 90 ARG A CA 1
ATOM 717 C C . ARG A 1 90 ? -40.319 0.096 -5.708 1.00 27.42 90 ARG A C 1
ATOM 719 O O . ARG A 1 90 ? -40.604 -0.547 -6.715 1.00 27.42 90 ARG A O 1
ATOM 726 N N . SER A 1 91 ? -40.036 -0.499 -4.550 1.00 26.88 91 SER A N 1
ATOM 727 C CA . SER A 1 91 ? -40.568 -1.839 -4.246 1.00 26.88 91 SER A CA 1
ATOM 728 C C . SER A 1 91 ? -40.692 -2.132 -2.746 1.00 26.88 91 SER A C 1
ATOM 730 O O . SER A 1 91 ? -40.069 -3.031 -2.198 1.00 26.88 91 SER A O 1
ATOM 732 N N . SER A 1 92 ? -41.600 -1.434 -2.068 1.00 29.52 92 SER A N 1
ATOM 733 C CA . SER A 1 92 ? -42.218 -1.972 -0.854 1.00 29.52 92 SER A CA 1
ATOM 734 C C . SER A 1 92 ? -43.735 -1.819 -0.946 1.00 29.52 92 SER A C 1
ATOM 736 O O . SER A 1 92 ? -44.306 -0.755 -0.749 1.00 29.52 92 SER A O 1
ATOM 738 N N . THR A 1 93 ? -44.416 -2.894 -1.345 1.00 24.78 93 THR A N 1
ATOM 739 C CA . THR A 1 93 ? -45.795 -3.198 -0.926 1.00 24.78 93 THR A CA 1
ATOM 740 C C . THR A 1 93 ? -46.162 -4.621 -1.342 1.00 24.78 93 THR A C 1
ATOM 742 O O . THR A 1 93 ? -46.029 -5.034 -2.490 1.00 24.78 93 THR A O 1
ATOM 745 N N . SER A 1 94 ? -46.611 -5.388 -0.356 1.00 27.67 94 SER A N 1
ATOM 746 C CA . SER A 1 94 ? -47.036 -6.784 -0.430 1.00 27.67 94 SER A CA 1
ATOM 747 C C . SER A 1 94 ? -48.225 -7.032 -1.371 1.00 27.67 94 SER A C 1
ATOM 749 O O . SER A 1 94 ? -49.192 -6.275 -1.319 1.00 27.67 94 SER A O 1
ATOM 751 N N . SER A 1 95 ? -48.258 -8.172 -2.079 1.00 26.38 95 SER A N 1
ATOM 752 C CA . SER A 1 95 ? -49.356 -9.165 -1.964 1.00 26.38 95 SER A CA 1
ATOM 753 C C . SER A 1 95 ? -49.233 -10.381 -2.911 1.00 26.38 95 SER A C 1
ATOM 755 O O . SER A 1 95 ? -49.071 -10.267 -4.118 1.00 26.38 95 SER A O 1
ATOM 757 N N . SER A 1 96 ? -49.378 -11.562 -2.297 1.00 24.02 96 SER A N 1
ATOM 758 C CA . SER A 1 96 ? -49.978 -12.823 -2.781 1.00 24.02 96 SER A CA 1
ATOM 759 C C . SER A 1 96 ? -49.568 -13.481 -4.119 1.00 24.02 96 SER A C 1
ATOM 761 O O . SER A 1 96 ? -50.072 -13.153 -5.185 1.00 24.02 96 SER A O 1
ATOM 763 N N . ALA A 1 97 ? -48.863 -14.610 -3.960 1.00 27.09 97 ALA A N 1
ATOM 764 C CA . ALA A 1 97 ? -49.133 -15.934 -4.545 1.00 27.09 97 ALA A CA 1
ATOM 765 C C . ALA A 1 97 ? -49.164 -16.124 -6.081 1.00 27.09 97 ALA A C 1
ATOM 767 O O . ALA A 1 97 ? -50.179 -15.893 -6.731 1.00 27.09 97 ALA A O 1
ATOM 768 N N . LYS A 1 98 ? -48.167 -16.864 -6.596 1.00 24.73 98 LYS A N 1
ATOM 769 C CA . LYS A 1 98 ? -48.348 -18.258 -7.064 1.00 24.73 98 LYS A CA 1
ATOM 770 C C . LYS A 1 98 ? -47.003 -18.948 -7.325 1.00 24.73 98 LYS A C 1
ATOM 772 O O . LYS A 1 98 ? -46.118 -18.404 -7.969 1.00 24.73 98 LYS A O 1
ATOM 777 N N . LYS A 1 99 ? -46.895 -20.175 -6.806 1.00 33.16 99 LYS A N 1
ATOM 778 C CA . LYS A 1 99 ? -45.790 -21.125 -6.985 1.00 33.16 99 LYS A CA 1
ATOM 779 C C . LYS A 1 99 ? -45.473 -21.345 -8.469 1.00 33.16 99 LYS A C 1
ATOM 781 O O . LYS A 1 99 ? -46.309 -21.900 -9.175 1.00 33.16 99 LYS A O 1
ATOM 786 N N . HIS A 1 100 ? -44.232 -21.082 -8.866 1.00 25.78 100 HIS A N 1
ATOM 787 C CA . HIS A 1 100 ? -43.547 -21.900 -9.862 1.00 25.78 100 HIS A CA 1
ATOM 788 C C . HIS A 1 100 ? -42.182 -22.300 -9.313 1.00 25.78 100 HIS A C 1
ATOM 790 O O . HIS A 1 100 ? -41.356 -21.468 -8.959 1.00 25.78 100 HIS A O 1
ATOM 796 N N . LYS A 1 101 ? -42.017 -23.612 -9.159 1.00 28.31 101 LYS A N 1
ATOM 797 C CA . LYS A 1 101 ? -40.838 -24.278 -8.626 1.00 28.31 101 LYS A CA 1
ATOM 798 C C . LYS A 1 101 ? -39.853 -24.438 -9.787 1.00 28.31 101 LYS A C 1
ATOM 800 O O . LYS A 1 101 ? -40.008 -25.365 -10.575 1.00 28.31 101 LYS A O 1
ATOM 805 N N . TYR A 1 102 ? -38.914 -23.510 -9.919 1.00 26.19 102 TYR A N 1
ATOM 806 C CA . TYR A 1 102 ? -37.666 -23.750 -10.638 1.00 26.19 102 TYR A CA 1
ATOM 807 C C . TYR A 1 102 ? -36.606 -24.029 -9.575 1.00 26.19 102 TYR A C 1
ATOM 809 O O . TYR A 1 102 ? -36.439 -23.232 -8.656 1.00 26.19 102 TYR A O 1
ATOM 817 N N . ASN A 1 103 ? -35.988 -25.207 -9.644 1.00 29.23 103 ASN A N 1
ATOM 818 C CA . ASN A 1 103 ? -34.822 -25.531 -8.832 1.00 29.23 103 ASN A CA 1
ATOM 819 C C . ASN A 1 103 ? -33.676 -24.631 -9.303 1.00 29.23 103 ASN A C 1
ATOM 821 O O . ASN A 1 103 ? -33.182 -24.811 -10.415 1.00 29.23 103 ASN A O 1
ATOM 825 N N . ASP A 1 104 ? -33.304 -23.671 -8.467 1.00 34.66 104 ASP A N 1
ATOM 826 C CA . ASP A 1 104 ? -32.092 -22.872 -8.586 1.00 34.66 104 ASP A CA 1
ATOM 827 C C . ASP A 1 104 ? -31.157 -23.308 -7.453 1.00 34.66 104 ASP A C 1
ATOM 829 O O . ASP A 1 104 ? -31.251 -22.814 -6.336 1.00 34.66 104 ASP A O 1
ATOM 833 N N . ASP A 1 105 ? -30.337 -24.324 -7.725 1.00 37.81 105 ASP A N 1
ATOM 834 C CA . ASP A 1 105 ? -29.295 -24.814 -6.805 1.00 37.81 105 ASP A CA 1
ATOM 835 C C . ASP A 1 105 ? -27.897 -24.286 -7.203 1.00 37.81 105 ASP A C 1
ATOM 837 O O . ASP A 1 105 ? -26.904 -24.626 -6.564 1.00 37.81 105 ASP A O 1
ATOM 841 N N . SER A 1 106 ? -27.778 -23.456 -8.254 1.00 40.41 106 SER A N 1
ATOM 842 C CA . SER A 1 106 ? -26.480 -22.929 -8.718 1.00 40.41 106 SER A CA 1
ATOM 843 C C . SER A 1 106 ? -26.197 -21.485 -8.300 1.00 40.41 106 SER A C 1
ATOM 845 O O . SER A 1 106 ? -25.027 -21.117 -8.206 1.00 40.41 106 SER A O 1
ATOM 847 N N . SER A 1 107 ? -27.219 -20.669 -8.014 1.00 41.75 107 SER A N 1
ATOM 848 C CA . SER A 1 107 ? -27.018 -19.301 -7.505 1.00 41.75 107 SER A CA 1
ATOM 849 C C . SER A 1 107 ? -26.732 -19.247 -5.993 1.00 41.75 107 SER A C 1
ATOM 851 O O . SER A 1 107 ? -26.136 -18.281 -5.520 1.00 41.75 107 SER A O 1
ATOM 853 N N . ASP A 1 108 ? -27.065 -20.309 -5.246 1.00 49.16 108 ASP A N 1
ATOM 854 C CA . ASP A 1 108 ? -27.009 -20.348 -3.774 1.00 49.16 108 ASP A CA 1
ATOM 855 C C . ASP A 1 108 ? -25.610 -20.645 -3.188 1.00 49.16 108 ASP A C 1
ATOM 857 O O . ASP A 1 108 ? -25.403 -20.542 -1.982 1.00 49.16 108 ASP A O 1
ATOM 861 N N . ASN A 1 109 ? -24.624 -21.024 -4.016 1.00 52.06 109 ASN A N 1
ATOM 862 C CA . ASN A 1 109 ? -23.246 -21.262 -3.550 1.00 52.06 109 ASN A CA 1
ATOM 863 C C . ASN A 1 109 ? -22.323 -20.048 -3.721 1.00 52.06 109 ASN A C 1
ATOM 865 O O . ASN A 1 109 ? -21.436 -19.848 -2.894 1.00 52.06 109 ASN A O 1
ATOM 869 N N . ARG A 1 110 ? -22.521 -19.220 -4.759 1.00 55.56 110 ARG A N 1
ATOM 870 C CA . ARG A 1 110 ? -21.698 -18.013 -4.968 1.00 55.56 110 ARG A CA 1
ATOM 871 C C . ARG A 1 110 ? -21.955 -16.982 -3.870 1.00 55.56 110 ARG A C 1
ATOM 873 O O . ARG A 1 110 ? -20.998 -16.443 -3.332 1.00 55.56 110 ARG A O 1
ATOM 880 N N . SER A 1 111 ? -23.221 -16.805 -3.489 1.00 60.44 111 SER A N 1
ATOM 881 C CA . SER A 1 111 ? -23.656 -15.903 -2.414 1.00 60.44 111 SER A CA 1
ATOM 882 C C . SER A 1 111 ? -23.179 -16.306 -1.013 1.00 60.44 111 SER A C 1
ATOM 884 O O . SER A 1 111 ? -23.219 -15.481 -0.109 1.00 60.44 111 SER A O 1
ATOM 886 N N . LYS A 1 112 ? -22.746 -17.560 -0.813 1.00 79.69 112 LYS A N 1
ATOM 887 C CA . LYS A 1 112 ? -22.211 -18.037 0.476 1.00 79.69 112 LYS A CA 1
ATOM 888 C C . LYS A 1 112 ? -20.714 -17.796 0.637 1.00 79.69 112 LYS A C 1
ATOM 890 O O . LYS A 1 112 ? -20.251 -17.669 1.761 1.00 79.69 112 LYS A O 1
ATOM 895 N N . LEU A 1 113 ? -19.958 -17.802 -0.462 1.00 89.38 113 LEU A N 1
ATOM 896 C CA . LEU A 1 113 ? -18.492 -17.706 -0.435 1.00 89.38 113 LEU A CA 1
ATOM 897 C C . LEU A 1 113 ? -17.982 -16.307 -0.761 1.00 89.38 113 LEU A C 1
ATOM 899 O O . LEU A 1 113 ? -16.912 -15.928 -0.294 1.00 89.38 113 LEU A O 1
ATOM 903 N N . PHE A 1 114 ? -18.730 -15.567 -1.577 1.00 92.62 114 PHE A N 1
ATOM 904 C CA . PHE A 1 114 ? -18.371 -14.230 -2.013 1.00 92.62 114 PHE A CA 1
ATOM 905 C C . PHE A 1 114 ? -19.502 -13.257 -1.717 1.00 92.62 114 PHE A C 1
ATOM 907 O O . PHE A 1 114 ? -20.680 -13.602 -1.840 1.00 92.62 114 PHE A O 1
ATOM 914 N N . ASP A 1 115 ? -19.138 -12.030 -1.366 1.00 93.88 115 ASP A N 1
ATOM 915 C CA . ASP A 1 115 ? -20.104 -10.949 -1.237 1.00 93.88 115 ASP A CA 1
ATOM 916 C C . ASP A 1 115 ? -20.491 -10.357 -2.606 1.00 93.88 115 ASP A C 1
ATOM 918 O O . ASP A 1 115 ? -20.057 -10.804 -3.672 1.00 93.88 115 ASP A O 1
ATOM 922 N N . GLN A 1 116 ? -21.326 -9.318 -2.582 1.00 90.56 116 GLN A N 1
ATOM 923 C CA . GLN A 1 116 ? -21.781 -8.628 -3.792 1.00 90.56 116 GLN A CA 1
ATOM 924 C C . GLN A 1 116 ? -20.660 -7.922 -4.577 1.00 90.56 116 GLN A C 1
ATOM 926 O O . GLN A 1 116 ? -20.856 -7.612 -5.750 1.00 90.56 116 GLN A O 1
ATOM 931 N N . PHE A 1 117 ? -19.502 -7.681 -3.953 1.00 90.62 117 PHE A N 1
ATOM 932 C CA . PHE A 1 117 ? -18.321 -7.070 -4.566 1.00 90.62 117 PHE A CA 1
ATOM 933 C C . PHE A 1 117 ? -17.294 -8.121 -5.022 1.00 90.62 117 PHE A C 1
ATOM 935 O O . PHE A 1 117 ? -16.206 -7.768 -5.466 1.00 90.62 117 PHE A O 1
ATOM 942 N N . GLY A 1 118 ? -17.619 -9.416 -4.919 1.00 90.75 118 GLY A N 1
ATOM 943 C CA . GLY A 1 118 ? -16.715 -10.502 -5.296 1.00 90.75 118 GLY A CA 1
ATOM 944 C C . GLY A 1 118 ? -15.582 -10.744 -4.296 1.00 90.75 118 GLY A C 1
ATOM 945 O O . GLY A 1 118 ? -14.596 -11.388 -4.654 1.00 90.75 118 GLY A O 1
ATOM 946 N N . ARG A 1 119 ? -15.708 -10.256 -3.057 1.00 94.94 119 ARG A N 1
ATOM 947 C CA . ARG A 1 119 ? -14.736 -10.466 -1.976 1.00 94.94 119 ARG A CA 1
ATOM 948 C C . ARG A 1 119 ? -15.021 -11.777 -1.269 1.00 94.94 119 ARG A C 1
ATOM 950 O O . ARG A 1 119 ? -16.179 -12.100 -1.011 1.00 94.94 119 ARG A O 1
ATOM 957 N N . PHE A 1 120 ? -13.975 -12.533 -0.959 1.00 95.69 120 PHE A N 1
ATOM 958 C CA . PHE A 1 120 ? -14.100 -13.819 -0.284 1.00 95.69 120 PHE A CA 1
ATOM 959 C C . PHE A 1 120 ? -14.468 -13.628 1.191 1.00 95.69 120 PHE A C 1
ATOM 961 O O . PHE A 1 120 ? -13.844 -12.825 1.882 1.00 95.69 120 PHE A O 1
ATOM 968 N N . ILE A 1 121 ? -15.463 -14.371 1.676 1.00 96.56 121 ILE A N 1
ATOM 969 C CA . ILE A 1 121 ? -15.983 -14.245 3.042 1.00 96.56 121 ILE A CA 1
ATOM 970 C C . ILE A 1 121 ? -15.328 -15.289 3.952 1.00 96.56 121 ILE A C 1
ATOM 972 O O . ILE A 1 121 ? -15.468 -16.498 3.758 1.00 96.56 121 ILE A O 1
ATOM 976 N N . VAL A 1 122 ? -14.658 -14.820 5.002 1.00 96.31 122 VAL A N 1
ATOM 977 C CA . VAL A 1 122 ? -14.107 -15.633 6.088 1.00 96.31 122 VAL A CA 1
ATOM 978 C C . VAL A 1 122 ? -14.959 -15.429 7.340 1.00 96.31 122 VAL A C 1
ATOM 980 O O . VAL A 1 122 ? -14.815 -14.445 8.068 1.00 96.31 122 VAL A O 1
ATOM 983 N N . GLU A 1 123 ? -15.855 -16.376 7.607 1.00 94.50 123 GLU A N 1
ATOM 984 C CA . GLU A 1 123 ? -16.688 -16.370 8.815 1.00 94.50 123 GLU A CA 1
ATOM 985 C C . GLU A 1 123 ? -15.877 -16.695 10.074 1.00 94.50 123 GLU A C 1
ATOM 987 O O . GLU A 1 123 ? -15.056 -17.613 10.058 1.00 94.50 123 GLU A O 1
ATOM 992 N N . ASP A 1 124 ? -16.151 -15.987 11.172 1.00 93.69 124 ASP A N 1
ATOM 993 C CA . ASP A 1 124 ? -15.443 -16.062 12.456 1.00 93.69 124 ASP A CA 1
ATOM 994 C C . ASP A 1 124 ? -13.913 -16.096 12.231 1.00 93.69 124 ASP A C 1
ATOM 996 O O . ASP A 1 124 ? -13.212 -17.047 12.585 1.00 93.69 124 ASP A O 1
ATOM 1000 N N . PHE A 1 125 ? -13.394 -15.082 11.528 1.00 95.50 125 PHE A N 1
ATOM 1001 C CA . PHE A 1 125 ? -12.016 -15.069 11.014 1.00 95.50 125 PHE A CA 1
ATOM 1002 C C . PHE A 1 125 ? -10.941 -15.178 12.108 1.00 95.50 125 PHE A C 1
ATOM 1004 O O . PHE A 1 125 ? -9.873 -15.751 11.877 1.00 95.50 125 PHE A O 1
ATOM 1011 N N . ASP A 1 126 ? -11.227 -14.653 13.299 1.00 93.25 126 ASP A N 1
ATOM 1012 C CA . ASP A 1 126 ? -10.310 -14.547 14.434 1.00 93.25 126 ASP A CA 1
ATOM 1013 C C . ASP A 1 126 ? -10.038 -15.890 15.123 1.00 93.25 126 ASP A C 1
ATOM 1015 O O . ASP A 1 126 ? -9.039 -16.040 15.829 1.00 93.25 126 ASP A O 1
ATOM 1019 N N . VAL A 1 127 ? -10.889 -16.889 14.877 1.00 92.75 127 VAL A N 1
ATOM 1020 C CA . VAL A 1 127 ? -10.730 -18.258 15.391 1.00 92.75 127 VAL A CA 1
ATOM 1021 C C . VAL A 1 127 ? -10.198 -19.235 14.343 1.00 92.75 127 VAL A C 1
ATOM 1023 O O . VAL A 1 127 ? -9.862 -20.374 14.666 1.00 92.75 127 VAL A O 1
ATOM 1026 N N . LYS A 1 128 ? -10.064 -18.800 13.084 1.00 93.88 128 LYS A N 1
ATOM 1027 C CA . LYS A 1 128 ? -9.423 -19.600 12.033 1.00 93.88 128 LYS A CA 1
ATOM 1028 C C . LYS A 1 128 ? -7.915 -19.749 12.293 1.00 93.88 128 LYS A C 1
ATOM 1030 O O . LYS A 1 128 ? -7.319 -18.925 13.009 1.00 93.88 128 LYS A O 1
ATOM 1035 N N . PRO A 1 129 ? -7.269 -20.776 11.695 1.00 94.88 129 PRO A N 1
ATOM 1036 C CA . PRO A 1 129 ? -5.814 -20.857 11.643 1.00 94.88 129 PRO A CA 1
ATOM 1037 C C . PRO A 1 129 ? -5.208 -19.521 11.219 1.00 94.88 129 PRO A C 1
ATOM 1039 O O . PRO A 1 129 ? -5.783 -18.806 10.398 1.00 94.88 129 PRO A O 1
ATOM 1042 N N . THR A 1 130 ? -4.089 -19.158 11.838 1.00 95.25 130 THR A N 1
ATOM 1043 C CA . THR A 1 130 ? -3.411 -17.893 11.551 1.00 95.25 130 THR A CA 1
ATOM 1044 C C . THR A 1 130 ? -3.000 -17.832 10.087 1.00 95.25 130 THR A C 1
ATOM 1046 O O . THR A 1 130 ? -2.415 -18.796 9.591 1.00 95.25 130 THR A O 1
ATOM 1049 N N . PHE A 1 131 ? -3.272 -16.707 9.437 1.00 96.94 131 PHE A N 1
ATOM 1050 C CA . PHE A 1 131 ? -2.758 -16.389 8.111 1.00 96.94 131 PHE A CA 1
ATOM 1051 C C . PHE A 1 131 ? -2.421 -14.902 8.027 1.00 96.94 131 PHE A C 1
ATOM 1053 O O . PHE A 1 131 ? -2.995 -14.084 8.758 1.00 96.94 131 PHE A O 1
ATOM 1060 N N . SER A 1 132 ? -1.513 -14.570 7.118 1.00 97.12 132 SER A N 1
ATOM 1061 C CA . SER A 1 132 ? -1.183 -13.204 6.732 1.00 97.12 132 SER A CA 1
ATOM 1062 C C . SER A 1 132 ? -1.371 -13.006 5.239 1.00 97.12 132 SER A C 1
ATOM 1064 O O . SER A 1 132 ? -1.213 -13.952 4.471 1.00 97.12 132 SER A O 1
ATOM 1066 N N . ASP A 1 133 ? -1.659 -11.774 4.848 1.00 96.69 133 ASP A N 1
ATOM 1067 C CA . ASP A 1 133 ? -1.806 -11.355 3.458 1.00 96.69 133 ASP A CA 1
ATOM 1068 C C . ASP A 1 133 ? -1.517 -9.838 3.342 1.00 96.69 133 ASP A C 1
ATOM 1070 O O . ASP A 1 133 ? -1.130 -9.198 4.329 1.00 96.69 133 ASP A O 1
ATOM 1074 N N . PHE A 1 134 ? -1.636 -9.247 2.154 1.00 97.00 134 PHE A N 1
ATOM 1075 C CA . PHE A 1 134 ? -1.306 -7.846 1.893 1.00 97.00 134 PHE A CA 1
ATOM 1076 C C . PHE A 1 134 ? -2.310 -7.143 0.982 1.00 97.00 134 PHE A C 1
ATOM 1078 O O . PHE A 1 134 ? -2.938 -7.746 0.118 1.00 97.00 134 PHE A O 1
ATOM 1085 N N . LEU A 1 135 ? -2.414 -5.822 1.136 1.00 97.19 135 LEU A N 1
ATOM 1086 C CA . LEU A 1 135 ? -2.990 -4.981 0.089 1.00 97.19 135 LEU A CA 1
ATOM 1087 C C . LEU A 1 135 ? -1.948 -4.812 -1.032 1.00 97.19 135 LEU A C 1
ATOM 1089 O O . LEU A 1 135 ? -0.767 -4.625 -0.722 1.00 97.19 135 LEU A O 1
ATOM 1093 N N . PRO A 1 136 ? -2.329 -4.838 -2.326 1.00 94.88 136 PRO A N 1
ATOM 1094 C CA . PRO A 1 136 ? -1.383 -4.940 -3.445 1.00 94.88 136 PRO A CA 1
ATOM 1095 C C . PRO A 1 136 ? -0.302 -3.865 -3.546 1.00 94.88 136 PRO A C 1
ATOM 1097 O O . PRO A 1 136 ? 0.659 -4.069 -4.289 1.00 94.88 136 PRO A O 1
ATOM 1100 N N . GLY A 1 137 ? -0.473 -2.720 -2.881 1.00 93.69 137 GLY A N 1
ATOM 1101 C CA . GLY A 1 137 ? 0.408 -1.562 -3.023 1.00 93.69 137 GLY A CA 1
ATOM 1102 C C . GLY A 1 137 ? 0.383 -0.962 -4.429 1.00 93.69 137 GLY A C 1
ATOM 1103 O O . GLY A 1 137 ? 1.410 -0.519 -4.932 1.00 93.69 137 GLY A O 1
ATOM 1104 N N . VAL A 1 138 ? -0.785 -0.973 -5.078 1.00 95.75 138 VAL A N 1
ATOM 1105 C CA . VAL A 1 138 ? -1.006 -0.398 -6.411 1.00 95.75 138 VAL A CA 1
ATOM 1106 C C . VAL A 1 138 ? -1.890 0.837 -6.276 1.00 95.75 138 VAL A C 1
ATOM 1108 O O . VAL A 1 138 ? -3.018 0.744 -5.802 1.00 95.75 138 VAL A O 1
ATOM 1111 N N . ALA A 1 139 ? -1.383 1.984 -6.725 1.00 95.50 139 ALA A N 1
ATOM 1112 C CA . ALA A 1 139 ? -2.102 3.261 -6.718 1.00 95.50 139 ALA A CA 1
ATOM 1113 C C . ALA A 1 139 ? -2.407 3.783 -8.138 1.00 95.50 139 ALA A C 1
ATOM 1115 O O . ALA A 1 139 ? -2.797 4.935 -8.303 1.00 95.50 139 ALA A O 1
ATOM 1116 N N . GLY A 1 140 ? -2.229 2.954 -9.172 1.00 95.12 140 GLY A N 1
ATOM 1117 C CA . GLY A 1 140 ? -2.308 3.374 -10.574 1.00 95.12 140 GLY A CA 1
ATOM 1118 C C . GLY A 1 140 ? -1.021 4.044 -11.066 1.00 95.12 140 GLY A C 1
ATOM 1119 O O . GLY A 1 140 ? -0.111 4.332 -10.291 1.00 95.12 140 GLY A O 1
ATOM 1120 N N . ILE A 1 141 ? -0.923 4.289 -12.376 1.00 95.19 141 ILE A N 1
ATOM 1121 C CA . ILE A 1 141 ? 0.312 4.798 -13.004 1.00 95.19 141 ILE A CA 1
ATOM 1122 C C . ILE A 1 141 ? 0.675 6.227 -12.568 1.00 95.19 141 ILE A C 1
ATOM 1124 O O . ILE A 1 141 ? 1.848 6.585 -12.568 1.00 95.19 141 ILE A O 1
ATOM 1128 N N . TYR A 1 142 ? -0.307 7.027 -12.143 1.00 94.31 142 TYR A N 1
ATOM 1129 C CA . TYR A 1 142 ? -0.117 8.394 -11.642 1.00 94.31 142 TYR A CA 1
ATOM 1130 C C . TYR A 1 142 ? -0.451 8.536 -10.151 1.00 94.31 142 TYR A C 1
ATOM 1132 O O . TYR A 1 142 ? -0.743 9.642 -9.698 1.00 94.31 142 TYR A O 1
ATOM 1140 N N . GLY A 1 143 ? -0.434 7.436 -9.395 1.00 94.88 143 GLY A N 1
ATOM 1141 C CA . GLY A 1 143 ? -0.584 7.453 -7.942 1.00 94.88 143 GLY A CA 1
ATOM 1142 C C . GLY A 1 143 ? 0.684 6.991 -7.231 1.00 94.88 143 GLY A C 1
ATOM 1143 O O . GLY A 1 143 ? 1.382 6.111 -7.731 1.00 94.88 143 GLY A O 1
ATOM 1144 N N . LYS A 1 144 ? 0.976 7.566 -6.060 1.00 95.31 144 LYS A N 1
ATOM 1145 C CA . LYS A 1 144 ? 2.069 7.116 -5.185 1.00 95.31 144 LYS A CA 1
ATOM 1146 C C . LYS A 1 144 ? 1.549 6.038 -4.219 1.00 95.31 144 LYS A C 1
ATOM 1148 O O . LYS A 1 144 ? 0.656 6.331 -3.422 1.00 95.31 144 LYS A O 1
ATOM 1153 N N . PRO A 1 145 ? 2.069 4.800 -4.263 1.00 95.31 145 PRO A N 1
ATOM 1154 C CA . PRO A 1 145 ? 1.567 3.716 -3.423 1.00 95.31 145 PRO A CA 1
ATOM 1155 C C . PRO A 1 145 ? 2.086 3.756 -1.983 1.00 95.31 145 PRO A C 1
ATOM 1157 O O . PRO A 1 145 ? 3.073 4.413 -1.649 1.00 95.31 145 PRO A O 1
ATOM 1160 N N . ASN A 1 146 ? 1.424 2.973 -1.138 1.00 95.38 146 ASN A N 1
ATOM 1161 C CA . ASN A 1 146 ? 1.905 2.515 0.158 1.00 95.38 146 ASN A CA 1
ATOM 1162 C C . ASN A 1 146 ? 1.829 0.983 0.217 1.00 95.38 146 ASN A C 1
ATOM 1164 O O . ASN A 1 146 ? 1.121 0.359 -0.571 1.00 95.38 146 ASN A O 1
ATOM 1168 N N . TRP A 1 147 ? 2.536 0.371 1.160 1.00 96.94 147 TRP A N 1
ATOM 1169 C CA . TRP A 1 147 ? 2.428 -1.062 1.430 1.00 96.94 147 TRP A CA 1
ATOM 1170 C C . TRP A 1 147 ? 1.641 -1.287 2.720 1.00 96.94 147 TRP A C 1
ATOM 1172 O O . TRP A 1 147 ? 1.751 -0.497 3.658 1.00 96.94 147 TRP A O 1
ATOM 1182 N N . ALA A 1 148 ? 0.852 -2.362 2.781 1.00 98.06 148 ALA A N 1
ATOM 1183 C CA . ALA A 1 148 ? 0.108 -2.745 3.977 1.00 98.06 148 ALA A CA 1
ATOM 1184 C C . ALA A 1 148 ? -0.046 -4.266 4.059 1.00 98.06 148 ALA A C 1
ATOM 1186 O O . ALA A 1 148 ? -0.542 -4.899 3.129 1.00 98.06 148 ALA A O 1
ATOM 1187 N N . PHE A 1 149 ? 0.342 -4.833 5.197 1.00 98.44 149 PHE A N 1
ATOM 1188 C CA . PHE A 1 149 ? 0.183 -6.241 5.535 1.00 98.44 149 PHE A CA 1
ATOM 1189 C C . PHE A 1 149 ? -0.884 -6.403 6.608 1.00 98.44 149 PHE A C 1
ATOM 1191 O O . PHE A 1 149 ? -0.975 -5.607 7.548 1.00 98.44 149 PHE A O 1
ATOM 1198 N N . TYR A 1 150 ? -1.663 -7.470 6.508 1.00 98.38 150 TYR A N 1
ATOM 1199 C CA . TYR A 1 150 ? -2.720 -7.783 7.451 1.00 98.38 150 TYR A CA 1
ATOM 1200 C C . TYR A 1 150 ? -2.708 -9.257 7.845 1.00 98.38 150 TYR A C 1
ATOM 1202 O O . TYR A 1 150 ? -2.134 -10.110 7.174 1.00 98.38 150 TYR A O 1
ATOM 1210 N N . VAL A 1 151 ? -3.315 -9.546 8.990 1.00 98.38 151 VAL A N 1
ATOM 1211 C CA . VAL A 1 151 ? -3.465 -10.884 9.562 1.00 98.38 151 VAL A CA 1
ATOM 1212 C C . VAL A 1 151 ? -4.898 -11.078 10.029 1.00 98.38 151 VAL A C 1
ATOM 1214 O O . VAL A 1 151 ? -5.625 -10.120 10.267 1.00 98.38 151 VAL A O 1
ATOM 1217 N N . ASN A 1 152 ? -5.315 -12.312 10.268 1.00 97.38 152 ASN A N 1
ATOM 1218 C CA . ASN A 1 152 ? -6.650 -12.600 10.799 1.00 97.38 152 ASN A CA 1
ATOM 1219 C C . ASN A 1 152 ? -6.774 -12.420 12.324 1.00 97.38 152 ASN A C 1
ATOM 1221 O O . ASN A 1 152 ? -7.403 -13.232 13.003 1.00 97.38 152 ASN A O 1
ATOM 1225 N N . ARG A 1 153 ? -6.145 -11.392 12.900 1.00 96.44 153 ARG A N 1
ATOM 1226 C CA . ARG A 1 153 ? -6.168 -11.093 14.344 1.00 96.44 153 ARG A CA 1
ATOM 1227 C C . ARG A 1 153 ? -6.459 -9.613 14.574 1.00 96.44 153 ARG A C 1
ATOM 1229 O O . ARG A 1 153 ? -6.005 -8.771 13.805 1.00 96.44 153 ARG A O 1
ATOM 1236 N N . GLY A 1 154 ? -7.186 -9.305 15.651 1.00 96.19 154 GLY A N 1
ATOM 1237 C CA . GLY A 1 154 ? -7.588 -7.934 15.976 1.00 96.19 154 GLY A CA 1
ATOM 1238 C C . GLY A 1 154 ? -8.315 -7.269 14.807 1.00 96.19 154 GLY A C 1
ATOM 1239 O O . GLY A 1 154 ? -9.150 -7.898 14.161 1.00 96.19 154 GLY A O 1
ATOM 1240 N N . GLN A 1 155 ? -7.944 -6.024 14.503 1.00 98.25 155 GLN A N 1
ATOM 1241 C CA . GLN A 1 155 ? -8.516 -5.263 13.388 1.00 98.25 155 GLN A CA 1
ATOM 1242 C C . GLN A 1 155 ? -7.786 -5.455 12.043 1.00 98.25 155 GLN A C 1
ATOM 1244 O O . GLN A 1 155 ? -7.859 -4.604 11.160 1.00 98.25 155 GLN A O 1
ATOM 1249 N N . GLY A 1 156 ? -7.063 -6.560 11.861 1.00 97.81 156 GLY A N 1
ATOM 1250 C CA . GLY A 1 156 ? -6.518 -6.935 10.559 1.00 97.81 156 GLY A CA 1
ATOM 1251 C C . GLY A 1 156 ? -5.110 -6.407 10.291 1.00 97.81 156 GLY A C 1
ATOM 1252 O O . GLY A 1 156 ? -4.160 -7.187 10.299 1.00 97.81 156 GLY A O 1
ATOM 1253 N N . ILE A 1 157 ? -4.960 -5.103 10.027 1.00 98.50 157 ILE A N 1
ATOM 1254 C CA . ILE A 1 157 ? -3.669 -4.519 9.607 1.00 98.50 157 ILE A CA 1
ATOM 1255 C C . ILE A 1 157 ? -2.605 -4.718 10.694 1.00 98.50 157 ILE A C 1
ATOM 1257 O O . ILE A 1 157 ? -2.762 -4.267 11.828 1.00 98.50 157 ILE A O 1
ATOM 1261 N N . ALA A 1 158 ? -1.514 -5.384 10.321 1.00 98.00 158 ALA A N 1
ATOM 1262 C CA . ALA A 1 158 ? -0.410 -5.746 11.203 1.00 98.00 158 ALA A CA 1
ATOM 1263 C C . ALA A 1 158 ? 0.834 -4.874 11.010 1.00 98.00 158 ALA A C 1
ATOM 1265 O O . ALA A 1 158 ? 1.664 -4.803 11.911 1.00 98.00 158 ALA A O 1
ATOM 1266 N N . SER A 1 159 ? 0.996 -4.267 9.834 1.00 97.62 159 SER A N 1
ATOM 1267 C CA . SER A 1 159 ? 2.054 -3.301 9.537 1.00 97.62 159 SER A CA 1
ATOM 1268 C C . SER A 1 159 ? 1.743 -2.600 8.216 1.00 97.62 159 SER A C 1
ATOM 1270 O O . SER A 1 159 ? 1.176 -3.214 7.314 1.00 97.62 159 SER A O 1
ATOM 1272 N N . PHE A 1 160 ? 2.101 -1.326 8.089 1.00 98.38 160 PHE A N 1
ATOM 1273 C CA . PHE A 1 160 ? 1.979 -0.571 6.842 1.00 98.38 160 PHE A CA 1
ATOM 1274 C C . PHE A 1 160 ? 2.951 0.616 6.837 1.00 98.38 160 PHE A C 1
ATOM 1276 O O . PHE A 1 160 ? 3.401 1.066 7.895 1.00 98.38 160 PHE A O 1
ATOM 1283 N N . GLY A 1 161 ? 3.269 1.134 5.654 1.00 97.38 161 GLY A N 1
ATOM 1284 C CA . GLY A 1 161 ? 4.222 2.229 5.492 1.00 97.38 161 GLY A CA 1
ATOM 1285 C C . GLY A 1 161 ? 4.468 2.595 4.033 1.00 97.38 161 GLY A C 1
ATOM 1286 O O . GLY A 1 161 ? 3.670 2.277 3.150 1.00 97.38 161 GLY A O 1
ATOM 1287 N N . THR A 1 162 ? 5.584 3.272 3.778 1.00 95.44 162 THR A N 1
ATOM 1288 C CA . THR A 1 162 ? 6.011 3.667 2.423 1.00 95.44 162 THR A CA 1
ATOM 1289 C C . THR A 1 162 ? 7.337 3.004 2.070 1.00 95.44 162 THR A C 1
ATOM 1291 O O . THR A 1 162 ? 8.017 2.517 2.961 1.00 95.44 162 THR A O 1
ATOM 1294 N N . LEU A 1 163 ? 7.702 2.932 0.788 1.00 95.12 163 LEU A N 1
ATOM 1295 C CA . LEU A 1 163 ? 8.991 2.420 0.299 1.00 95.12 163 LEU A CA 1
ATOM 1296 C C . LEU A 1 163 ? 9.346 0.968 0.685 1.00 95.12 163 LEU A C 1
ATOM 1298 O O . LEU A 1 163 ? 9.269 0.085 -0.159 1.00 95.12 163 LEU A O 1
ATOM 1302 N N . SER A 1 164 ? 9.743 0.694 1.924 1.00 95.88 164 SER A N 1
ATOM 1303 C CA . SER A 1 164 ? 10.117 -0.635 2.426 1.00 95.88 164 SER A CA 1
ATOM 1304 C C . SER A 1 164 ? 9.737 -0.778 3.902 1.00 95.88 164 SER A C 1
ATOM 1306 O O . SER A 1 164 ? 9.253 0.168 4.529 1.00 95.88 164 SER A O 1
ATOM 1308 N N . LYS A 1 165 ? 10.019 -1.941 4.505 1.00 95.56 165 LYS A N 1
ATOM 1309 C CA . LYS A 1 165 ? 9.870 -2.143 5.957 1.00 95.56 165 LYS A CA 1
ATOM 1310 C C . LYS A 1 165 ? 10.682 -1.159 6.810 1.00 95.56 165 LYS A C 1
ATOM 1312 O O . LYS A 1 165 ? 10.373 -1.021 7.990 1.00 95.56 165 LYS A O 1
ATOM 1317 N N . ASP A 1 166 ? 11.692 -0.496 6.238 1.00 95.56 166 ASP A N 1
ATOM 1318 C CA . ASP A 1 166 ? 12.522 0.504 6.919 1.00 95.56 166 ASP A CA 1
ATOM 1319 C C . ASP A 1 166 ? 11.822 1.849 7.106 1.00 95.56 166 ASP A C 1
ATOM 1321 O O . ASP A 1 166 ? 12.232 2.598 7.985 1.00 95.56 166 ASP A O 1
ATOM 1325 N N . TYR A 1 167 ? 10.725 2.109 6.390 1.00 96.00 167 TYR A N 1
ATOM 1326 C CA . TYR A 1 167 ? 9.935 3.339 6.507 1.00 96.00 167 TYR A CA 1
ATOM 1327 C C . TYR A 1 167 ? 8.484 3.027 6.943 1.00 96.00 167 TYR A C 1
ATOM 1329 O O . TYR A 1 167 ? 7.528 3.250 6.183 1.00 96.00 167 TYR A O 1
ATOM 1337 N N . PRO A 1 168 ? 8.293 2.434 8.142 1.00 96.50 168 PRO A N 1
ATOM 1338 C CA . PRO A 1 168 ? 6.979 2.044 8.635 1.00 96.50 168 PRO A CA 1
ATOM 1339 C C . PRO A 1 168 ? 6.202 3.243 9.197 1.00 96.50 168 PRO A C 1
ATOM 1341 O O . PRO A 1 168 ? 6.754 4.057 9.927 1.00 96.50 168 PRO A O 1
ATOM 1344 N N . ILE A 1 169 ? 4.890 3.285 8.954 1.00 97.75 169 ILE A N 1
ATOM 1345 C CA . ILE A 1 169 ? 3.945 4.062 9.782 1.00 97.75 169 ILE A CA 1
ATOM 1346 C C . ILE A 1 169 ? 3.509 3.212 10.988 1.00 97.75 169 ILE A C 1
ATOM 1348 O O . ILE A 1 169 ? 3.285 3.723 12.084 1.00 97.75 169 ILE A O 1
ATOM 1352 N N . MET A 1 170 ? 3.421 1.894 10.791 1.00 97.12 170 MET A N 1
ATOM 1353 C CA . MET A 1 170 ? 3.238 0.891 11.838 1.00 97.12 170 MET A CA 1
ATOM 1354 C C . MET A 1 170 ? 4.356 -0.152 11.739 1.00 97.12 170 MET A C 1
ATOM 1356 O O . MET A 1 170 ? 4.546 -0.748 10.675 1.00 97.12 170 MET A O 1
ATOM 1360 N N . GLU A 1 171 ? 5.072 -0.387 12.845 1.00 95.88 171 GLU A N 1
ATOM 1361 C CA . GLU A 1 171 ? 6.269 -1.242 12.910 1.00 95.88 171 GLU A CA 1
ATOM 1362 C C . GLU A 1 171 ? 6.100 -2.597 12.197 1.00 95.88 171 GLU A C 1
ATOM 1364 O O . GLU A 1 171 ? 5.158 -3.354 12.449 1.00 95.88 171 GLU A O 1
ATOM 1369 N N . PHE A 1 172 ? 7.069 -2.944 11.346 1.00 96.94 172 PHE A N 1
ATOM 1370 C CA . PHE A 1 172 ? 7.100 -4.227 10.651 1.00 96.94 172 PHE A CA 1
ATOM 1371 C C . PHE A 1 172 ? 7.564 -5.376 11.555 1.00 96.94 172 PHE A C 1
ATOM 1373 O O . PHE A 1 172 ? 8.715 -5.434 12.004 1.00 96.94 172 PHE A O 1
ATOM 1380 N N . ASN A 1 173 ? 6.695 -6.368 11.736 1.00 95.94 173 ASN A N 1
ATOM 1381 C CA . ASN A 1 173 ? 6.960 -7.580 12.504 1.00 95.94 173 ASN A CA 1
ATOM 1382 C C . ASN A 1 173 ? 6.804 -8.832 11.635 1.00 95.94 173 ASN A C 1
ATOM 1384 O O . ASN A 1 173 ? 5.894 -8.912 10.824 1.00 95.94 173 ASN A O 1
ATOM 1388 N N . SER A 1 174 ? 7.646 -9.844 11.847 1.00 96.25 174 SER A N 1
ATOM 1389 C CA . SER A 1 174 ? 7.471 -11.160 11.219 1.00 96.25 174 SER A CA 1
ATOM 1390 C C . SER A 1 174 ? 6.131 -11.790 11.629 1.00 96.25 174 SER A C 1
ATOM 1392 O O . SER A 1 174 ? 5.610 -11.505 12.712 1.00 96.25 174 SER A O 1
ATOM 1394 N N . ALA A 1 175 ? 5.580 -12.682 10.805 1.00 97.00 175 ALA A N 1
ATOM 1395 C CA . ALA A 1 175 ? 4.220 -13.210 10.942 1.00 97.00 175 ALA A CA 1
ATOM 1396 C C . ALA A 1 175 ? 3.944 -13.787 12.339 1.00 97.00 175 ALA A C 1
ATOM 1398 O O . ALA A 1 175 ? 2.941 -13.465 12.973 1.00 97.00 175 ALA A O 1
ATOM 1399 N N . ASN A 1 176 ? 4.888 -14.558 12.885 1.00 95.44 176 ASN A N 1
ATOM 1400 C CA . ASN A 1 176 ? 4.777 -15.137 14.226 1.00 95.44 176 ASN A CA 1
ATOM 1401 C C . ASN A 1 176 ? 4.598 -14.091 15.344 1.00 95.44 176 ASN A C 1
ATOM 1403 O O . ASN A 1 176 ? 3.920 -14.380 16.330 1.00 95.44 176 ASN A O 1
ATOM 1407 N N . LYS A 1 177 ? 5.197 -12.902 15.204 1.00 96.88 177 LYS A N 1
ATOM 1408 C CA . LYS A 1 177 ? 5.027 -11.775 16.131 1.00 96.88 177 LYS A CA 1
ATOM 1409 C C . LYS A 1 177 ? 3.775 -10.971 15.801 1.00 96.88 177 LYS A C 1
ATOM 1411 O O . LYS A 1 177 ? 3.039 -10.615 16.716 1.00 96.88 177 LYS A O 1
ATOM 1416 N N . ALA A 1 178 ? 3.501 -10.738 14.517 1.00 97.62 178 ALA A N 1
ATOM 1417 C CA . ALA A 1 178 ? 2.302 -10.043 14.056 1.00 97.62 178 ALA A CA 1
ATOM 1418 C C . ALA A 1 178 ? 1.030 -10.682 14.638 1.00 97.62 178 ALA A C 1
ATOM 1420 O O . ALA A 1 178 ? 0.234 -9.998 15.276 1.00 97.62 178 ALA A O 1
ATOM 1421 N N . TYR A 1 179 ? 0.904 -12.014 14.579 1.00 96.69 179 TYR A N 1
ATOM 1422 C CA . TYR A 1 179 ? -0.238 -12.739 15.154 1.00 96.69 179 TYR A CA 1
ATOM 1423 C C . TYR A 1 179 ? -0.464 -12.493 16.656 1.00 96.69 179 TYR A C 1
ATOM 1425 O O . TYR A 1 179 ? -1.582 -12.665 17.136 1.00 96.69 179 TYR A O 1
ATOM 1433 N N . GLN A 1 180 ? 0.579 -12.113 17.399 1.00 95.00 180 GLN A N 1
ATOM 1434 C CA . GLN A 1 180 ? 0.517 -11.862 18.842 1.00 95.00 180 GLN A CA 1
ATOM 1435 C C . GLN A 1 180 ? 0.267 -10.387 19.171 1.00 95.00 180 GLN A C 1
ATOM 1437 O O . GLN A 1 180 ? -0.316 -10.082 20.209 1.00 95.00 180 GLN A O 1
ATOM 1442 N N . LEU A 1 181 ? 0.737 -9.477 18.315 1.00 96.00 181 LEU A N 1
ATOM 1443 C CA . LEU A 1 181 ? 0.812 -8.048 18.613 1.00 96.00 181 LEU A CA 1
ATOM 1444 C C . LEU A 1 181 ? -0.276 -7.221 17.925 1.00 96.00 181 LEU A C 1
ATOM 1446 O O . LEU A 1 181 ? -0.631 -6.175 18.465 1.00 96.00 181 LEU A O 1
ATOM 1450 N N . THR A 1 182 ? -0.834 -7.664 16.791 1.00 97.25 182 THR A N 1
ATOM 1451 C CA . THR A 1 182 ? -1.774 -6.859 15.986 1.00 97.25 182 THR A CA 1
ATOM 1452 C C . THR A 1 182 ? -2.948 -6.311 16.798 1.00 97.25 182 THR A C 1
ATOM 1454 O O . THR A 1 182 ? -3.293 -5.143 16.655 1.00 97.25 182 THR A O 1
ATOM 1457 N N . SER A 1 183 ? -3.527 -7.100 17.708 1.00 95.75 183 SER A N 1
ATOM 1458 C CA . SER A 1 183 ? -4.645 -6.652 18.555 1.00 95.75 183 SER A CA 1
ATOM 1459 C C . SER A 1 183 ? -4.255 -5.661 19.659 1.00 95.75 183 SER A C 1
ATOM 1461 O O . SER A 1 183 ? -5.133 -5.110 20.312 1.00 95.75 183 SER A O 1
ATOM 1463 N N . LEU A 1 184 ? -2.959 -5.470 19.922 1.00 94.62 184 LEU A N 1
ATOM 1464 C CA . LEU A 1 184 ? -2.451 -4.616 20.999 1.00 94.62 184 LEU A CA 1
ATOM 1465 C C . LEU A 1 184 ? -1.868 -3.309 20.464 1.00 94.62 184 LEU A C 1
ATOM 1467 O O . LEU A 1 184 ? -2.222 -2.240 20.958 1.00 94.62 184 LEU A O 1
ATOM 1471 N N . VAL A 1 185 ? -0.976 -3.403 19.472 1.00 95.25 185 VAL A N 1
ATOM 1472 C CA . VAL A 1 185 ? -0.225 -2.253 18.935 1.00 95.25 185 VAL A CA 1
ATOM 1473 C C . VAL A 1 185 ? -0.812 -1.694 17.636 1.00 95.25 185 VAL A C 1
ATOM 1475 O O . VAL A 1 185 ? -0.444 -0.594 17.238 1.00 95.25 185 VAL A O 1
ATOM 1478 N N . GLY A 1 186 ? -1.713 -2.436 16.982 1.00 97.12 186 GLY A N 1
ATOM 1479 C CA . GLY A 1 186 ? -2.347 -2.043 15.724 1.00 97.12 186 GLY A CA 1
ATOM 1480 C C . GLY A 1 186 ? -3.565 -1.143 15.888 1.00 97.12 186 GLY A C 1
ATOM 1481 O O . GLY A 1 186 ? -3.692 -0.395 16.863 1.00 97.12 186 GLY A O 1
ATOM 1482 N N . PHE A 1 187 ? -4.447 -1.181 14.885 1.00 98.62 187 PHE A N 1
ATOM 1483 C CA . PHE A 1 187 ? -5.694 -0.421 14.920 1.00 98.62 187 PHE A CA 1
ATOM 1484 C C . PHE A 1 187 ? -6.635 -0.958 15.990 1.00 98.62 187 PHE A C 1
ATOM 1486 O O . PHE A 1 187 ? -6.808 -2.171 16.129 1.00 98.62 187 PHE A O 1
ATOM 1493 N N . ARG A 1 188 ? -7.269 -0.035 16.710 1.00 98.38 188 ARG A N 1
ATOM 1494 C CA . ARG A 1 188 ? -8.231 -0.311 17.769 1.00 98.38 188 ARG A CA 1
ATOM 1495 C C . ARG A 1 188 ? -9.351 0.716 17.740 1.00 98.38 188 ARG A C 1
ATOM 1497 O O . ARG A 1 188 ? -9.135 1.888 17.426 1.00 98.38 188 ARG A O 1
ATOM 1504 N N . THR A 1 189 ? -10.534 0.264 18.115 1.00 98.62 189 THR A N 1
ATOM 1505 C CA . THR A 1 189 ? -11.720 1.098 18.256 1.00 98.62 189 THR A CA 1
ATOM 1506 C C . THR A 1 189 ? -12.279 0.891 19.656 1.00 98.62 189 THR A C 1
ATOM 1508 O O . THR A 1 189 ? -12.574 -0.230 20.057 1.00 98.62 189 THR A O 1
ATOM 1511 N N . PHE A 1 190 ? -12.442 1.969 20.414 1.00 98.38 190 PHE A N 1
ATOM 1512 C CA . PHE A 1 190 ? -13.080 1.943 21.726 1.00 98.38 190 PHE A CA 1
ATOM 1513 C C . PHE A 1 190 ? -14.390 2.704 21.659 1.00 98.38 190 PHE A C 1
ATOM 1515 O O . PHE A 1 190 ? -14.400 3.865 21.259 1.00 98.38 190 PHE A O 1
ATOM 1522 N N . LEU A 1 191 ? -15.478 2.069 22.085 1.00 97.94 191 LEU A N 1
ATOM 1523 C CA . LEU A 1 191 ? -16.810 2.660 22.112 1.00 97.94 191 LEU A CA 1
ATOM 1524 C C . LEU A 1 191 ? -17.263 2.816 23.560 1.00 97.94 191 LEU A C 1
ATOM 1526 O O . LEU A 1 191 ? -17.262 1.842 24.315 1.00 97.94 191 LEU A O 1
ATOM 1530 N N . THR A 1 192 ? -17.695 4.014 23.938 1.00 96.62 192 THR A N 1
ATOM 1531 C CA . THR A 1 192 ? -18.428 4.267 25.183 1.00 96.62 192 THR A CA 1
ATOM 1532 C C . THR A 1 192 ? -19.791 4.844 24.845 1.00 96.62 192 THR A C 1
ATOM 1534 O O . THR A 1 192 ? -19.929 5.624 23.908 1.00 96.62 192 THR A O 1
ATOM 1537 N N . GLY A 1 193 ? -20.835 4.453 25.566 1.00 94.25 193 GLY A N 1
ATOM 1538 C CA . GLY A 1 193 ? -22.164 4.944 25.219 1.00 94.25 193 GLY A CA 1
ATOM 1539 C C . GLY A 1 193 ? -23.275 4.471 26.131 1.00 94.25 193 GLY A C 1
ATOM 1540 O O . GLY A 1 193 ? -23.051 3.735 27.091 1.00 94.25 193 GLY A O 1
ATOM 1541 N N . TYR A 1 194 ? -24.490 4.908 25.818 1.00 93.62 194 TYR A N 1
ATOM 1542 C CA . TYR A 1 194 ? -25.724 4.533 26.507 1.00 93.62 194 TYR A CA 1
ATOM 1543 C C . TYR A 1 194 ? -26.912 4.572 25.538 1.00 93.62 194 TYR A C 1
ATOM 1545 O O . TYR A 1 194 ? -26.835 5.133 24.445 1.00 93.62 194 TYR A O 1
ATOM 1553 N N . ARG A 1 195 ? -28.033 3.963 25.940 1.00 90.81 195 ARG A N 1
ATOM 1554 C CA . ARG A 1 195 ? -29.257 3.892 25.127 1.00 90.81 195 ARG A CA 1
ATOM 1555 C C . ARG A 1 195 ? -30.424 4.627 25.770 1.00 90.81 195 ARG A C 1
ATOM 1557 O O . ARG A 1 195 ? -30.637 4.569 26.986 1.00 90.81 195 ARG A O 1
ATOM 1564 N N . GLY A 1 196 ? -31.211 5.292 24.928 1.00 83.00 196 GLY A N 1
ATOM 1565 C CA . GLY A 1 196 ? -32.402 6.027 25.339 1.00 83.00 196 GLY A CA 1
ATOM 1566 C C . GLY A 1 196 ? -32.098 7.129 26.362 1.00 83.00 196 GLY A C 1
ATOM 1567 O O . GLY A 1 196 ? -31.060 7.783 26.328 1.00 83.00 196 GLY A O 1
ATOM 1568 N N . LYS A 1 197 ? -33.020 7.359 27.303 1.00 72.38 197 LYS A N 1
ATOM 1569 C CA . LYS A 1 197 ? -32.871 8.410 28.334 1.00 72.38 197 LYS A CA 1
ATOM 1570 C C . LYS A 1 197 ? -32.074 7.967 29.565 1.00 72.38 197 LYS A C 1
ATOM 1572 O O . LYS A 1 197 ? -31.907 8.758 30.491 1.00 72.38 197 LYS A O 1
ATOM 1577 N N . ASN A 1 198 ? -31.641 6.709 29.620 1.00 66.56 198 ASN A N 1
ATOM 1578 C CA . ASN A 1 198 ? -31.122 6.109 30.841 1.00 66.56 198 ASN A CA 1
ATOM 1579 C C . ASN A 1 198 ? -29.590 6.168 30.885 1.00 66.56 198 ASN A C 1
ATOM 1581 O O . ASN A 1 198 ? -28.909 5.182 30.611 1.00 66.56 198 ASN A O 1
ATOM 1585 N N . ARG A 1 199 ? -29.062 7.341 31.255 1.00 71.06 199 ARG A N 1
ATOM 1586 C CA . ARG A 1 199 ? -27.615 7.594 31.399 1.00 71.06 199 ARG A CA 1
ATOM 1587 C C . ARG A 1 199 ? -26.931 6.728 32.463 1.00 71.06 199 ARG A C 1
ATOM 1589 O O . ARG A 1 199 ? -25.711 6.678 32.499 1.00 71.06 199 ARG A O 1
ATOM 1596 N N . ASP A 1 200 ? -27.693 6.028 33.301 1.00 68.50 200 ASP A N 1
ATOM 1597 C CA . ASP A 1 200 ? -27.145 5.185 34.368 1.00 68.50 200 ASP A CA 1
ATOM 1598 C C . ASP A 1 200 ? -26.665 3.810 33.860 1.00 68.50 200 ASP A C 1
ATOM 1600 O O . ASP A 1 200 ? -25.957 3.098 34.573 1.00 68.50 200 ASP A O 1
ATOM 1604 N N . LYS A 1 201 ? -27.033 3.414 32.631 1.00 78.56 201 LYS A N 1
ATOM 1605 C CA . LYS A 1 201 ? -26.548 2.190 31.969 1.00 78.56 201 LYS A CA 1
ATOM 1606 C C . LYS A 1 201 ? -25.591 2.530 30.829 1.00 78.56 201 LYS A C 1
ATOM 1608 O O . LYS A 1 201 ? -25.945 2.405 29.657 1.00 78.56 201 LYS A O 1
ATOM 1613 N N . CYS A 1 202 ? -24.380 2.934 31.191 1.00 87.88 202 CYS A N 1
ATOM 1614 C CA . CYS A 1 202 ? -23.294 3.081 30.231 1.00 87.88 202 CYS A CA 1
ATOM 1615 C C . CYS A 1 202 ? -22.626 1.732 29.944 1.00 87.88 202 CYS A C 1
ATOM 1617 O O . CYS A 1 202 ? -22.506 0.884 30.831 1.00 87.88 202 CYS A O 1
ATOM 1619 N N . PHE A 1 203 ? -22.152 1.559 28.717 1.00 92.19 203 PHE A N 1
ATOM 1620 C CA . PHE A 1 203 ? -21.265 0.471 28.330 1.00 92.19 203 PHE A CA 1
ATOM 1621 C C . PHE A 1 203 ? -19.926 1.036 27.853 1.00 92.19 203 PHE A C 1
ATOM 1623 O O . PHE A 1 203 ? -19.828 2.191 27.435 1.00 92.19 203 PHE A O 1
ATOM 1630 N N . MET A 1 204 ? -18.904 0.189 27.909 1.00 94.31 204 MET A N 1
ATOM 1631 C CA . MET A 1 204 ? -17.668 0.370 27.167 1.00 94.31 204 MET A CA 1
ATOM 1632 C C . MET A 1 204 ? -17.342 -0.954 26.487 1.00 94.31 204 MET A C 1
ATOM 1634 O O . MET A 1 204 ? -17.365 -1.995 27.146 1.00 94.31 204 MET A O 1
ATOM 1638 N N . THR A 1 205 ? -17.070 -0.920 25.190 1.00 95.31 205 THR A N 1
ATOM 1639 C CA . THR A 1 205 ? -16.718 -2.107 24.408 1.00 95.31 205 THR A CA 1
ATOM 1640 C C . THR A 1 205 ? -15.590 -1.789 23.434 1.00 95.31 205 THR A C 1
ATOM 1642 O O . THR A 1 205 ? -15.390 -0.637 23.048 1.00 95.31 205 THR A O 1
ATOM 1645 N N . GLU A 1 206 ? -14.840 -2.819 23.070 1.00 97.19 206 GLU A N 1
ATOM 1646 C CA . GLU A 1 206 ? -13.769 -2.770 22.081 1.00 97.19 206 GLU A CA 1
ATOM 1647 C C . GLU A 1 206 ? -14.090 -3.816 21.008 1.00 97.19 206 GLU A C 1
ATOM 1649 O O . GLU A 1 206 ? -13.870 -5.014 21.241 1.00 97.19 206 GLU A O 1
ATOM 1654 N N . PRO A 1 207 ? -14.657 -3.401 19.860 1.00 97.06 207 PRO A N 1
ATOM 1655 C CA . PRO A 1 207 ? -14.872 -4.301 18.742 1.00 97.06 207 PRO A CA 1
ATOM 1656 C C . PRO A 1 207 ? -13.577 -5.008 18.340 1.00 97.06 207 PRO A C 1
ATOM 1658 O O . PRO A 1 207 ? -12.490 -4.441 18.422 1.00 97.06 207 PRO A O 1
ATOM 1661 N N . PHE A 1 208 ? -13.689 -6.264 17.915 1.00 96.75 208 PHE A N 1
ATOM 1662 C CA . PHE A 1 208 ? -12.566 -7.117 17.509 1.00 96.75 208 PHE A CA 1
ATOM 1663 C C . PHE A 1 208 ? -11.560 -7.454 18.626 1.00 96.75 208 PHE A C 1
ATOM 1665 O O . PHE A 1 208 ? -10.519 -8.063 18.358 1.00 96.75 208 PHE A O 1
ATOM 1672 N N . SER A 1 209 ? -11.875 -7.139 19.889 1.00 94.56 209 SER A N 1
ATOM 1673 C CA . SER A 1 209 ? -11.031 -7.503 21.028 1.00 94.56 209 SER A CA 1
ATOM 1674 C C . SER A 1 209 ? -10.870 -9.028 21.157 1.00 94.56 209 SER A C 1
ATOM 1676 O O . SER A 1 209 ? -11.856 -9.774 21.050 1.00 94.56 209 SER A O 1
ATOM 1678 N N . PRO A 1 210 ? -9.654 -9.536 21.431 1.00 91.56 210 PRO A N 1
ATOM 1679 C CA . PRO A 1 210 ? -9.443 -10.948 21.742 1.00 91.56 210 PRO A CA 1
ATOM 1680 C C . PRO A 1 210 ? -10.252 -11.430 22.956 1.00 91.56 210 PRO A C 1
ATOM 1682 O O . PRO A 1 210 ? -10.652 -12.593 22.985 1.00 91.56 210 PRO A O 1
ATOM 1685 N N . ASP A 1 211 ? -10.551 -10.542 23.914 1.00 88.56 211 ASP A N 1
ATOM 1686 C CA . ASP A 1 211 ? -11.297 -10.865 25.142 1.00 88.56 211 ASP A CA 1
ATOM 1687 C C . ASP A 1 211 ? -12.732 -11.350 24.853 1.00 88.56 211 ASP A C 1
ATOM 1689 O O . ASP A 1 211 ? -13.303 -12.114 25.633 1.00 88.56 211 ASP A O 1
ATOM 1693 N N . SER A 1 212 ? -13.317 -10.933 23.726 1.00 88.38 212 SER A N 1
ATOM 1694 C CA . SER A 1 212 ? -14.661 -11.322 23.277 1.00 88.38 212 SER A CA 1
ATOM 1695 C C . SER A 1 212 ? -14.652 -12.345 22.132 1.00 88.38 212 SER A C 1
ATOM 1697 O O . SER A 1 212 ? -15.697 -12.615 21.538 1.00 88.38 212 SER A O 1
ATOM 1699 N N . SER A 1 213 ? -13.495 -12.948 21.828 1.00 86.12 213 SER A N 1
ATOM 1700 C CA . SER A 1 213 ? -13.362 -13.950 20.765 1.00 86.12 213 SER A CA 1
ATOM 1701 C C . SER A 1 213 ? -14.143 -15.238 21.055 1.00 86.12 213 SER A C 1
ATOM 1703 O O . SER A 1 213 ? -14.303 -15.677 22.197 1.00 86.12 213 SER A O 1
ATOM 1705 N N . ARG A 1 214 ? -14.583 -15.911 19.986 1.00 86.06 214 ARG A N 1
ATOM 1706 C CA . ARG A 1 214 ? -15.257 -17.219 20.042 1.00 86.06 214 ARG A CA 1
ATOM 1707 C C . ARG A 1 214 ? -14.295 -18.407 20.150 1.00 86.06 214 ARG A C 1
ATOM 1709 O O . ARG A 1 214 ? -14.749 -19.548 20.083 1.00 86.06 214 ARG A O 1
ATOM 1716 N N . PHE A 1 215 ? -12.995 -18.166 20.324 1.00 78.75 215 PHE A N 1
ATOM 1717 C CA . PHE A 1 215 ? -11.942 -19.189 20.253 1.00 78.75 215 PHE A CA 1
ATOM 1718 C C . PHE A 1 215 ? -12.223 -20.412 21.145 1.00 78.75 215 PHE A C 1
ATOM 1720 O O . PHE A 1 215 ? -12.151 -21.560 20.702 1.00 78.75 215 PHE A O 1
ATOM 1727 N N . ASP A 1 216 ? -12.654 -20.168 22.384 1.00 67.19 216 ASP A N 1
ATOM 1728 C CA . ASP A 1 216 ? -12.970 -21.225 23.348 1.00 67.19 216 ASP A CA 1
ATOM 1729 C C . ASP A 1 216 ? -14.163 -22.100 22.925 1.00 67.19 216 ASP A C 1
ATOM 1731 O O . ASP A 1 216 ? -14.179 -23.292 23.233 1.00 67.19 216 ASP A O 1
ATOM 1735 N N . LEU A 1 217 ? -15.147 -21.552 22.200 1.00 65.44 217 LEU A N 1
ATOM 1736 C CA . LEU A 1 217 ? -16.323 -22.308 21.751 1.00 65.44 217 LEU A CA 1
ATOM 1737 C C . LEU A 1 217 ? -15.960 -23.375 20.710 1.00 65.44 217 LEU A C 1
ATOM 1739 O O . LEU A 1 217 ? -16.483 -24.486 20.774 1.00 65.44 217 LEU A O 1
ATOM 1743 N N . GLN A 1 218 ? -15.030 -23.079 19.795 1.00 57.06 218 GLN A N 1
ATOM 1744 C CA . GLN A 1 218 ? -14.573 -24.059 18.799 1.00 57.06 218 GLN A CA 1
ATOM 1745 C C . GLN A 1 218 ? -13.752 -25.191 19.433 1.00 57.06 218 GLN A C 1
ATOM 1747 O O . GLN A 1 218 ? -13.841 -26.345 19.008 1.00 57.06 218 GLN A O 1
ATOM 1752 N N . SER A 1 219 ? -12.993 -24.895 20.495 1.00 52.38 219 SER A N 1
ATOM 1753 C CA . SER A 1 219 ? -12.220 -25.908 21.229 1.00 52.38 219 SER A CA 1
ATOM 1754 C C . SER A 1 219 ? -13.103 -26.948 21.944 1.00 52.38 219 SER A C 1
ATOM 1756 O O . SER A 1 219 ? -12.727 -28.121 22.048 1.00 52.38 219 SER A O 1
ATOM 1758 N N . GLU A 1 220 ? -14.296 -26.540 22.396 1.00 47.69 220 GLU A N 1
ATOM 1759 C CA . GLU A 1 220 ? -15.265 -27.403 23.083 1.00 47.69 220 GLU A CA 1
ATOM 1760 C C . GLU A 1 220 ? -16.014 -28.332 22.109 1.00 47.69 220 GLU A C 1
ATOM 1762 O O . GLU A 1 220 ? -16.296 -29.479 22.461 1.00 47.69 220 GLU A O 1
ATOM 1767 N N . GLU A 1 221 ? -16.274 -27.901 20.869 1.00 49.22 221 GLU A N 1
ATOM 1768 C CA . GLU A 1 221 ? -16.793 -28.790 19.813 1.00 49.22 221 GLU A CA 1
ATOM 1769 C C . GLU A 1 221 ? -15.737 -29.799 19.334 1.00 49.22 221 GLU A C 1
ATOM 1771 O O . GLU A 1 221 ? -16.075 -30.935 18.989 1.00 49.22 221 GLU A O 1
ATOM 1776 N N . ALA A 1 222 ? -14.452 -29.431 19.385 1.00 45.72 222 ALA A N 1
ATOM 1777 C CA . ALA A 1 222 ? -13.343 -30.300 18.999 1.00 45.72 222 ALA A CA 1
ATOM 1778 C C . ALA A 1 222 ? -12.946 -31.332 20.077 1.00 45.72 222 ALA A C 1
ATOM 1780 O O . ALA A 1 222 ? -12.366 -32.366 19.741 1.00 45.72 222 ALA A O 1
ATOM 1781 N N . THR A 1 223 ? -13.251 -31.107 21.364 1.00 42.09 223 THR A N 1
ATOM 1782 C CA . THR A 1 223 ? -12.843 -32.025 22.445 1.00 42.09 223 THR A CA 1
ATOM 1783 C C . THR A 1 223 ? -13.863 -32.135 23.585 1.00 42.09 223 THR A C 1
ATOM 1785 O O . THR A 1 223 ? -14.115 -31.194 24.334 1.00 42.09 223 THR A O 1
ATOM 1788 N N . LYS A 1 224 ? -14.368 -33.355 23.828 1.00 45.81 224 LYS A N 1
ATOM 1789 C CA . LYS A 1 224 ? -15.224 -33.704 24.986 1.00 45.81 224 LYS A CA 1
ATOM 1790 C C . LYS A 1 224 ? -14.532 -33.591 26.364 1.00 45.81 224 LYS A C 1
ATOM 1792 O O . LYS A 1 224 ? -15.146 -33.945 27.367 1.00 45.81 224 LYS A O 1
ATOM 1797 N N . GLU A 1 225 ? -13.295 -33.097 26.448 1.00 42.84 225 GLU A N 1
ATOM 1798 C CA . GLU A 1 225 ? -12.488 -33.069 27.684 1.00 42.84 225 GLU A CA 1
ATOM 1799 C C . GLU A 1 225 ? -12.111 -31.653 28.179 1.00 42.84 225 GLU A C 1
ATOM 1801 O O . GLU A 1 225 ? -11.698 -31.502 29.330 1.00 42.84 225 GLU A O 1
ATOM 1806 N N . SER A 1 226 ? -12.329 -30.589 27.391 1.00 43.88 226 SER A N 1
ATOM 1807 C CA . SER A 1 226 ? -11.865 -29.223 27.732 1.00 43.88 226 SER A CA 1
ATOM 1808 C C . SER A 1 226 ? -12.727 -28.478 28.776 1.00 43.88 226 SER A C 1
ATOM 1810 O O . SER A 1 226 ? -12.376 -27.402 29.257 1.00 43.88 226 SER A O 1
ATOM 1812 N N . SER A 1 227 ? -13.841 -29.065 29.230 1.00 43.47 227 SER A N 1
ATOM 1813 C CA . SER A 1 227 ? -14.769 -28.400 30.168 1.00 43.47 227 SER A CA 1
ATOM 1814 C C . SER A 1 227 ? -14.204 -28.137 31.580 1.00 43.47 227 SER A C 1
ATOM 1816 O O . SER A 1 227 ? -14.830 -27.438 32.382 1.00 43.47 227 SER A O 1
ATOM 1818 N N . THR A 1 228 ? -13.025 -28.680 31.904 1.00 45.44 228 THR A N 1
ATOM 1819 C CA . THR A 1 228 ? -12.444 -28.639 33.257 1.00 45.44 228 THR A CA 1
ATOM 1820 C C . THR A 1 228 ? -11.494 -27.460 33.494 1.00 45.44 228 THR A C 1
ATOM 1822 O O . THR A 1 228 ? -11.357 -27.023 34.635 1.00 45.44 228 THR A O 1
ATOM 1825 N N . PHE A 1 229 ? -10.858 -26.909 32.452 1.00 44.06 229 PHE A N 1
ATOM 1826 C CA . PHE A 1 229 ? -9.788 -25.912 32.619 1.00 44.06 229 PHE A CA 1
ATOM 1827 C C . PHE A 1 229 ? -10.326 -24.495 32.902 1.00 44.06 229 PHE A C 1
ATOM 1829 O O . PHE A 1 229 ? -9.820 -23.794 33.778 1.00 44.06 229 PHE A O 1
ATOM 1836 N N . ARG A 1 230 ? -11.439 -24.105 32.262 1.00 39.84 230 ARG A N 1
ATOM 1837 C CA . ARG A 1 230 ? -12.062 -22.770 32.405 1.00 39.84 230 ARG A CA 1
ATOM 1838 C C . ARG A 1 230 ? -12.554 -22.473 33.828 1.00 39.84 230 ARG A C 1
ATOM 1840 O O . ARG A 1 230 ? -12.477 -21.342 34.296 1.00 39.84 230 ARG A O 1
ATOM 1847 N N . ARG A 1 231 ? -12.994 -23.503 34.563 1.00 40.22 231 ARG A N 1
ATOM 1848 C CA . ARG A 1 231 ? -13.513 -23.361 35.937 1.00 40.22 231 ARG A CA 1
ATOM 1849 C C . ARG A 1 231 ? -12.433 -22.977 36.956 1.00 40.22 231 ARG A C 1
ATOM 1851 O O . ARG A 1 231 ? -12.776 -22.445 38.007 1.00 40.22 231 ARG A O 1
ATOM 1858 N N . PHE A 1 232 ? -11.160 -23.236 36.658 1.00 40.94 232 PHE A N 1
ATOM 1859 C CA . PHE A 1 232 ? -10.048 -22.926 37.559 1.00 40.94 232 PHE A CA 1
ATOM 1860 C C . PHE A 1 232 ? -9.424 -21.544 37.325 1.00 40.94 232 PHE A C 1
ATOM 1862 O O . PHE A 1 232 ? -8.794 -21.034 38.247 1.00 40.94 232 PHE A O 1
ATOM 1869 N N . VAL A 1 233 ? -9.599 -20.935 36.143 1.00 45.28 233 VAL A N 1
ATOM 1870 C CA . VAL A 1 233 ? -8.844 -19.725 35.760 1.00 45.28 233 VAL A CA 1
ATOM 1871 C C . VAL A 1 233 ? -9.671 -18.437 35.823 1.00 45.28 233 VAL A C 1
ATOM 1873 O O . VAL A 1 233 ? -9.173 -17.446 36.346 1.00 45.28 233 VAL A O 1
ATOM 1876 N N . THR A 1 234 ? -10.919 -18.415 35.341 1.00 44.72 234 THR A N 1
ATOM 1877 C CA . THR A 1 234 ? -11.649 -17.139 35.159 1.00 44.72 234 THR A CA 1
ATOM 1878 C C . THR A 1 234 ? -12.757 -16.876 36.175 1.00 44.72 234 THR A C 1
ATOM 1880 O O . THR A 1 234 ? -13.253 -15.760 36.251 1.00 44.72 234 THR A O 1
ATOM 1883 N N . GLY A 1 235 ? -13.171 -17.866 36.974 1.00 36.91 235 GLY A N 1
ATOM 1884 C CA . GLY A 1 235 ? -14.234 -17.695 37.979 1.00 36.91 235 GLY A CA 1
ATOM 1885 C C . GLY A 1 235 ? -15.626 -17.342 37.421 1.00 36.91 235 GLY A C 1
ATOM 1886 O O . GLY A 1 235 ? -16.578 -17.249 38.194 1.00 36.91 235 GLY A O 1
ATOM 1887 N N . GLU A 1 236 ? -15.777 -17.189 36.104 1.00 40.28 236 GLU A N 1
ATOM 1888 C CA . GLU A 1 236 ? -17.014 -16.759 35.453 1.00 40.28 236 GLU A CA 1
ATOM 1889 C C . GLU A 1 236 ? -17.838 -17.939 34.925 1.00 40.28 236 GLU A C 1
ATOM 1891 O O . GLU A 1 236 ? -17.332 -18.912 34.358 1.00 40.28 236 GLU A O 1
ATOM 1896 N N . SER A 1 237 ? -19.158 -17.857 35.118 1.00 39.31 237 SER A N 1
ATOM 1897 C CA . SER A 1 237 ? -20.103 -18.821 34.563 1.00 39.31 237 SER A CA 1
ATOM 1898 C C . SER A 1 237 ? -20.222 -18.641 33.050 1.00 39.31 237 SER A C 1
ATOM 1900 O O . SER A 1 237 ? -20.452 -17.520 32.605 1.00 39.31 237 SER A O 1
ATOM 1902 N N . LYS A 1 238 ? -20.146 -19.751 32.301 1.00 42.97 238 LYS A N 1
ATOM 1903 C CA . LYS A 1 238 ? -20.460 -19.906 30.865 1.00 42.97 238 LYS A CA 1
ATOM 1904 C C . LYS A 1 238 ? -21.193 -18.701 30.248 1.00 42.97 238 LYS A C 1
ATOM 1906 O O . LYS A 1 238 ? -22.414 -18.590 30.386 1.00 42.97 238 LYS A O 1
ATOM 1911 N N . ALA A 1 239 ? -20.479 -17.845 29.516 1.00 48.25 239 ALA A N 1
ATOM 1912 C CA . ALA A 1 239 ? -21.133 -16.968 28.555 1.00 48.25 239 ALA A CA 1
ATOM 1913 C C . ALA A 1 239 ? -21.797 -17.861 27.494 1.00 48.25 239 ALA A C 1
ATOM 1915 O O . ALA A 1 239 ? -21.150 -18.722 26.900 1.00 48.25 239 ALA A O 1
ATOM 1916 N N . SER A 1 240 ? -23.112 -17.722 27.313 1.00 53.59 240 SER A N 1
ATOM 1917 C CA . SER A 1 240 ? -23.829 -18.413 26.238 1.00 53.59 240 SER A CA 1
ATOM 1918 C C . SER A 1 240 ? -23.218 -18.009 24.897 1.00 53.59 240 SER A C 1
ATOM 1920 O O . SER A 1 240 ? -23.029 -16.815 24.669 1.00 53.59 240 SER A O 1
ATOM 1922 N N . ALA A 1 241 ? -22.974 -18.967 23.995 1.00 57.41 241 ALA A N 1
ATOM 1923 C CA . ALA A 1 241 ? -22.500 -18.700 22.631 1.00 57.41 241 ALA A CA 1
ATOM 1924 C C . ALA A 1 241 ? -23.351 -17.644 21.897 1.00 57.41 241 ALA A C 1
ATOM 1926 O O . ALA A 1 241 ? -22.844 -16.896 21.071 1.00 57.41 241 ALA A O 1
ATOM 1927 N N . SER A 1 242 ? -24.627 -17.514 22.277 1.00 60.50 242 SER A N 1
ATOM 1928 C CA . SER A 1 242 ? -25.560 -16.503 21.772 1.00 60.50 242 SER A CA 1
ATOM 1929 C C . SER A 1 242 ? -25.257 -15.053 22.186 1.00 60.50 242 SER A C 1
ATOM 1931 O O . SER A 1 242 ? -26.005 -14.166 21.791 1.00 60.50 242 SER A O 1
ATOM 1933 N N . LYS A 1 243 ? -24.260 -14.804 23.047 1.00 72.75 243 LYS A N 1
ATOM 1934 C CA . LYS A 1 243 ? -23.884 -13.459 23.527 1.00 72.75 243 LYS A CA 1
ATOM 1935 C C . LYS A 1 243 ? -22.521 -12.976 23.025 1.00 72.75 243 LYS A C 1
ATOM 1937 O O . LYS A 1 243 ? -22.230 -11.797 23.189 1.00 72.75 243 LYS A O 1
ATOM 1942 N N . LEU A 1 244 ? -21.696 -13.860 22.455 1.00 86.50 244 LEU A N 1
ATOM 1943 C CA . LEU A 1 244 ? -20.408 -13.466 21.882 1.00 86.50 244 LEU A CA 1
ATOM 1944 C C . LEU A 1 244 ? -20.605 -12.869 20.482 1.00 86.50 244 LEU A C 1
ATOM 1946 O O . LEU A 1 244 ? -21.449 -13.372 19.724 1.00 86.50 244 LEU A O 1
ATOM 1950 N N . PRO A 1 245 ? -19.824 -11.840 20.121 1.00 91.88 245 PRO A N 1
ATOM 1951 C CA . PRO A 1 245 ? -19.959 -11.173 18.837 1.00 91.88 245 PRO A CA 1
ATOM 1952 C C . PRO A 1 245 ? -19.704 -12.128 17.667 1.00 91.88 245 PRO A C 1
ATOM 1954 O O . PRO A 1 245 ? -18.904 -13.055 17.797 1.00 91.88 245 PRO A O 1
ATOM 1957 N N . LYS A 1 246 ? -20.404 -11.935 16.541 1.00 93.62 246 LYS A N 1
ATOM 1958 C CA . LYS A 1 246 ? -20.092 -12.621 15.269 1.00 93.62 246 LYS A CA 1
ATOM 1959 C C . LYS A 1 246 ? -19.100 -11.761 14.499 1.00 93.62 246 LYS A C 1
ATOM 1961 O O . LYS A 1 246 ? -19.338 -10.561 14.391 1.00 93.62 246 LYS A O 1
ATOM 1966 N N . ARG A 1 247 ? -18.036 -12.368 13.968 1.00 96.25 247 ARG A N 1
ATOM 1967 C CA . ARG A 1 247 ? -16.996 -11.667 13.205 1.00 96.25 247 ARG A CA 1
ATOM 1968 C C . ARG A 1 247 ? -16.909 -12.213 11.793 1.00 96.25 247 ARG A C 1
ATOM 1970 O O . ARG A 1 247 ? -16.916 -13.422 11.609 1.00 96.25 247 ARG A O 1
ATOM 1977 N N . GLU A 1 248 ? -16.797 -11.350 10.803 1.00 97.44 248 GLU A N 1
ATOM 1978 C CA . GLU A 1 248 ? -16.588 -11.733 9.404 1.00 97.44 248 GLU A CA 1
ATOM 1979 C C . GLU A 1 248 ? -15.456 -10.893 8.827 1.00 97.44 248 GLU A C 1
ATOM 1981 O O . GLU A 1 248 ? -15.299 -9.732 9.197 1.00 97.44 248 GLU A O 1
ATOM 1986 N N . MET A 1 249 ? -14.653 -11.487 7.951 1.00 98.38 249 MET A N 1
ATOM 1987 C CA . MET A 1 249 ? -13.645 -10.782 7.165 1.00 98.38 249 MET A CA 1
ATOM 1988 C C . MET A 1 249 ? -13.950 -10.983 5.684 1.00 98.38 249 MET A C 1
ATOM 1990 O O . MET A 1 249 ? -14.204 -12.103 5.251 1.00 98.38 249 MET A O 1
ATOM 1994 N N . TYR A 1 250 ? -13.914 -9.903 4.921 1.00 98.31 250 TYR A N 1
ATOM 1995 C CA . TYR A 1 250 ? -14.123 -9.865 3.485 1.00 98.31 250 TYR A CA 1
ATOM 1996 C C . TYR A 1 250 ? -12.787 -9.531 2.830 1.00 98.31 250 TYR A C 1
ATOM 1998 O O . TYR A 1 250 ? -12.247 -8.442 3.025 1.00 98.31 250 TYR A O 1
ATOM 2006 N N . VAL A 1 251 ? -12.246 -10.480 2.073 1.00 97.50 251 VAL A N 1
ATOM 2007 C CA . VAL A 1 251 ? -10.950 -10.356 1.403 1.00 97.50 251 VAL A CA 1
ATOM 2008 C C . VAL A 1 251 ? -11.183 -10.073 -0.075 1.00 97.50 251 VAL A C 1
ATOM 2010 O O . VAL A 1 251 ? -11.626 -10.945 -0.828 1.00 97.50 251 VAL A O 1
ATOM 2013 N N . GLY A 1 252 ? -10.941 -8.831 -0.479 1.00 96.06 252 GLY A N 1
ATOM 2014 C CA . GLY A 1 252 ? -10.911 -8.409 -1.872 1.00 96.06 252 GLY A CA 1
ATOM 2015 C C . GLY A 1 252 ? -9.489 -8.375 -2.421 1.00 96.06 252 GLY A C 1
ATOM 2016 O O . GLY A 1 252 ? -8.512 -8.480 -1.688 1.00 96.06 252 GLY A O 1
ATOM 2017 N N . LYS A 1 253 ? -9.373 -8.174 -3.735 1.00 95.25 253 LYS A N 1
ATOM 2018 C CA . LYS A 1 253 ? -8.065 -8.021 -4.387 1.00 95.25 253 LYS A CA 1
ATOM 2019 C C . LYS A 1 253 ? -7.411 -6.671 -4.070 1.00 95.25 253 LYS A C 1
ATOM 2021 O O . LYS A 1 253 ? -6.195 -6.586 -4.064 1.00 95.25 253 LYS A O 1
ATOM 2026 N N . SER A 1 254 ? -8.202 -5.617 -3.850 1.00 95.81 254 SER A N 1
ATOM 2027 C CA . SER A 1 254 ? -7.745 -4.237 -3.584 1.00 95.81 254 SER A CA 1
ATOM 2028 C C . SER A 1 254 ? -8.006 -3.755 -2.156 1.00 95.81 254 SER A C 1
ATOM 2030 O O . SER A 1 254 ? -7.427 -2.757 -1.729 1.00 95.81 254 SER A O 1
ATOM 2032 N N . ASP A 1 255 ? -8.915 -4.417 -1.441 1.00 97.75 255 ASP A N 1
ATOM 2033 C CA . ASP A 1 255 ? -9.438 -3.971 -0.154 1.00 97.75 255 ASP A CA 1
ATOM 2034 C C . ASP A 1 255 ? -9.722 -5.141 0.786 1.00 97.75 255 ASP A C 1
ATOM 2036 O O . ASP A 1 255 ? -9.966 -6.267 0.350 1.00 97.75 255 ASP A O 1
ATOM 2040 N N . MET A 1 256 ? -9.707 -4.851 2.083 1.00 98.38 256 MET A N 1
ATOM 2041 C CA . MET A 1 256 ? -10.045 -5.795 3.143 1.00 98.38 256 MET A CA 1
ATOM 2042 C C . MET A 1 256 ? -11.049 -5.142 4.087 1.00 98.38 256 MET A C 1
ATOM 2044 O O . MET A 1 256 ? -10.850 -4.006 4.514 1.00 98.38 256 MET A O 1
ATOM 2048 N N . GLU A 1 257 ? -12.127 -5.852 4.412 1.00 98.75 257 GLU A N 1
ATOM 2049 C CA . GLU A 1 257 ? -13.130 -5.396 5.374 1.00 98.75 257 GLU A CA 1
ATOM 2050 C C . GLU A 1 257 ? -13.295 -6.405 6.502 1.00 98.75 257 GLU A C 1
ATOM 2052 O O . GLU A 1 257 ? -13.273 -7.612 6.278 1.00 98.75 257 GLU A O 1
ATOM 2057 N N . ILE A 1 258 ? -13.509 -5.921 7.716 1.00 98.75 258 ILE A N 1
ATOM 2058 C CA . ILE A 1 258 ? -13.920 -6.735 8.858 1.00 98.75 258 ILE A CA 1
ATOM 2059 C C . ILE A 1 258 ? -15.227 -6.206 9.423 1.00 98.75 258 ILE A C 1
ATOM 2061 O O . ILE A 1 258 ? -15.432 -5.000 9.505 1.00 98.75 258 ILE A O 1
ATOM 2065 N N . ASN A 1 259 ? -16.102 -7.110 9.842 1.00 98.50 259 ASN A N 1
ATOM 2066 C CA . ASN A 1 259 ? -17.385 -6.782 10.442 1.00 98.50 259 ASN A CA 1
ATOM 2067 C C . ASN A 1 259 ? -17.545 -7.509 11.775 1.00 98.50 259 ASN A C 1
ATOM 2069 O O . ASN A 1 259 ? -17.264 -8.704 11.864 1.00 98.50 259 ASN A O 1
ATOM 2073 N N . GLU A 1 260 ? -18.016 -6.804 12.799 1.00 98.25 260 GLU A N 1
ATOM 2074 C CA . GLU A 1 260 ? -18.407 -7.373 14.083 1.00 98.25 260 GLU A CA 1
ATOM 2075 C C . GLU A 1 260 ? -19.840 -6.976 14.435 1.00 98.25 260 GLU A C 1
ATOM 2077 O O . GLU A 1 260 ? -20.183 -5.796 14.459 1.00 98.25 260 GLU A O 1
ATOM 2082 N N . ILE A 1 261 ? -20.661 -7.965 14.792 1.00 97.25 261 ILE A N 1
ATOM 2083 C CA . ILE A 1 261 ? -21.990 -7.739 15.364 1.00 97.25 261 ILE A CA 1
ATOM 2084 C C . ILE A 1 261 ? -21.955 -8.076 16.855 1.00 97.25 261 ILE A C 1
ATOM 2086 O O . ILE A 1 261 ? -21.909 -9.252 17.231 1.00 97.25 261 ILE A O 1
ATOM 2090 N N . ASP A 1 262 ? -22.027 -7.049 17.701 1.00 94.44 262 ASP A N 1
ATOM 2091 C CA . ASP A 1 262 ? -22.156 -7.164 19.152 1.00 94.44 262 ASP A CA 1
ATOM 2092 C C . ASP A 1 262 ? -23.636 -7.208 19.560 1.00 94.44 262 ASP A C 1
ATOM 2094 O O . ASP A 1 262 ? -24.317 -6.187 19.702 1.00 94.44 262 ASP A O 1
ATOM 2098 N N . TYR A 1 263 ? -24.131 -8.421 19.805 1.00 91.31 263 TYR A N 1
ATOM 2099 C CA . TYR A 1 263 ? -25.502 -8.666 20.264 1.00 91.31 263 TYR A CA 1
ATOM 2100 C C . TYR A 1 263 ? -25.769 -8.227 21.710 1.00 91.31 263 TYR A C 1
ATOM 2102 O O . TYR A 1 263 ? -26.927 -8.145 22.117 1.00 91.31 263 TYR A O 1
ATOM 2110 N N . SER A 1 264 ? -24.731 -7.988 22.517 1.00 89.44 264 SER A N 1
ATOM 2111 C CA . SER A 1 264 ? -24.903 -7.546 23.905 1.00 89.44 264 SER A CA 1
ATOM 2112 C C . SER A 1 264 ? -25.230 -6.059 23.970 1.00 89.44 264 SER A C 1
ATOM 2114 O O . SER A 1 264 ? -26.060 -5.653 24.784 1.00 89.44 264 SER A O 1
ATOM 2116 N N . ASN A 1 265 ? -24.613 -5.267 23.090 1.00 91.56 265 ASN A N 1
ATOM 2117 C CA . ASN A 1 265 ? -24.846 -3.829 23.004 1.00 91.56 265 ASN A CA 1
ATOM 2118 C C . ASN A 1 265 ? -25.729 -3.418 21.816 1.00 91.56 265 ASN A C 1
ATOM 2120 O O . ASN A 1 265 ? -26.095 -2.247 21.748 1.00 91.56 265 ASN A O 1
ATOM 2124 N N . ASN A 1 266 ? -26.118 -4.342 20.926 1.00 94.25 266 ASN A N 1
ATOM 2125 C CA . ASN A 1 266 ?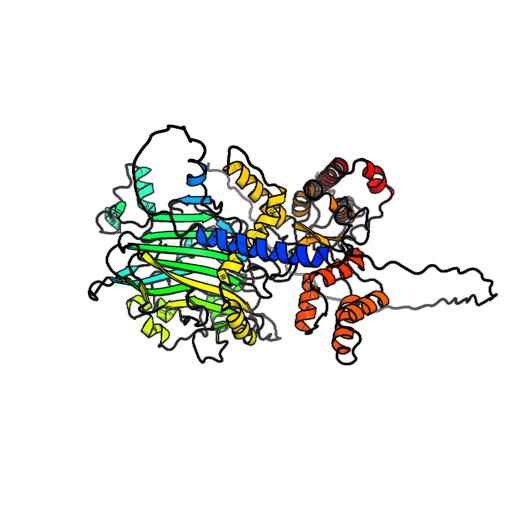 -26.844 -4.082 19.673 1.00 94.25 266 ASN A CA 1
ATOM 2126 C C . ASN A 1 266 ? -26.105 -3.077 18.771 1.00 94.25 266 ASN A C 1
ATOM 2128 O O . ASN A 1 266 ? -26.689 -2.092 18.306 1.00 94.25 266 ASN A O 1
ATOM 2132 N N . ILE A 1 267 ? -24.812 -3.313 18.549 1.00 96.50 267 ILE A N 1
ATOM 2133 C CA . ILE A 1 267 ? -23.950 -2.474 17.706 1.00 96.50 267 ILE A CA 1
ATOM 2134 C C . ILE A 1 267 ? -23.329 -3.345 16.619 1.00 96.50 267 ILE A C 1
ATOM 2136 O O . ILE A 1 267 ? -22.873 -4.453 16.891 1.00 96.50 267 ILE A O 1
ATOM 2140 N N . GLU A 1 268 ? -23.332 -2.838 15.394 1.00 98.44 268 GLU A N 1
ATOM 2141 C CA . GLU A 1 268 ? -22.572 -3.393 14.278 1.00 98.44 268 GLU A CA 1
ATOM 2142 C C . GLU A 1 268 ? -21.412 -2.441 13.974 1.00 98.44 268 GLU A C 1
ATOM 2144 O O . GLU A 1 268 ? -21.633 -1.239 13.798 1.00 98.44 268 GLU A O 1
ATOM 2149 N N . THR A 1 269 ? -20.189 -2.970 13.956 1.00 98.75 269 THR A N 1
ATOM 2150 C CA . THR A 1 269 ? -18.970 -2.219 13.641 1.00 98.75 269 THR A CA 1
ATOM 2151 C C . THR A 1 269 ? -18.307 -2.841 12.423 1.00 98.75 269 THR A C 1
ATOM 2153 O O . THR A 1 269 ? -17.895 -3.999 12.479 1.00 98.75 269 THR A O 1
ATOM 2156 N N . SER A 1 270 ? -18.153 -2.071 11.351 1.00 98.75 270 SER A N 1
ATOM 2157 C CA . SER A 1 270 ? -17.495 -2.514 10.117 1.00 98.75 270 SER A CA 1
ATOM 2158 C C . SER A 1 270 ? -16.290 -1.626 9.830 1.00 98.75 270 SER A C 1
ATOM 2160 O O . SER A 1 270 ? -16.384 -0.407 9.966 1.00 98.75 270 SER A O 1
ATOM 2162 N N . ILE A 1 271 ? -15.154 -2.213 9.457 1.00 98.88 271 ILE A N 1
ATOM 2163 C CA . ILE A 1 271 ? -13.924 -1.481 9.148 1.00 98.88 271 ILE A CA 1
ATOM 2164 C C . ILE A 1 271 ? -13.407 -1.923 7.786 1.00 98.88 271 ILE A C 1
ATOM 2166 O O . ILE A 1 271 ? -13.057 -3.088 7.623 1.00 98.88 271 ILE A O 1
ATOM 2170 N N . LEU A 1 272 ? -13.324 -0.990 6.839 1.00 98.88 272 LEU A N 1
ATOM 2171 C CA . LEU A 1 272 ? -12.790 -1.204 5.494 1.00 98.88 272 LEU A CA 1
ATOM 2172 C C . LEU A 1 272 ? -11.420 -0.534 5.340 1.00 98.88 272 LEU A C 1
ATOM 2174 O O . LEU A 1 272 ? -11.238 0.611 5.754 1.00 98.88 272 LEU A O 1
ATOM 2178 N N . TYR A 1 273 ? -10.488 -1.232 4.695 1.00 98.81 273 TYR A N 1
ATOM 2179 C CA . TYR A 1 273 ? -9.129 -0.784 4.407 1.00 98.81 273 TYR A CA 1
ATOM 2180 C C . TYR A 1 273 ? -8.832 -0.844 2.910 1.00 98.81 273 TYR A C 1
ATOM 2182 O O . TYR A 1 273 ? -9.085 -1.871 2.280 1.00 98.81 273 TYR A O 1
ATOM 2190 N N . PHE A 1 274 ? -8.233 0.211 2.356 1.00 98.38 274 PHE A N 1
ATOM 2191 C CA . PHE A 1 274 ? -7.691 0.205 0.992 1.00 98.38 274 PHE A CA 1
ATOM 2192 C C . PHE A 1 274 ? -6.541 1.211 0.821 1.00 98.38 274 PHE A C 1
ATOM 2194 O O . PHE A 1 274 ? -6.410 2.172 1.583 1.00 98.38 274 PHE A O 1
ATOM 2201 N N . SER A 1 275 ? -5.701 0.996 -0.193 1.00 96.25 275 SER A N 1
ATOM 2202 C CA . SER A 1 275 ? -4.641 1.938 -0.581 1.00 96.25 275 SER A CA 1
ATOM 2203 C C . SER A 1 275 ? -5.197 3.068 -1.445 1.00 96.25 275 SER A C 1
ATOM 2205 O O . SER A 1 275 ? -5.925 2.818 -2.409 1.00 96.25 275 SER A O 1
ATOM 2207 N N . LEU A 1 276 ? -4.828 4.311 -1.126 1.00 96.94 276 LEU A N 1
ATOM 2208 C CA . LEU A 1 276 ? -5.252 5.490 -1.877 1.00 96.94 276 LEU A CA 1
ATOM 2209 C C . LEU A 1 276 ? -4.732 5.442 -3.322 1.00 96.94 276 LEU A C 1
ATOM 2211 O O . LEU A 1 276 ? -3.534 5.305 -3.558 1.00 96.94 276 LEU A O 1
ATOM 2215 N N . ALA A 1 277 ? -5.645 5.569 -4.284 1.00 95.56 277 ALA A N 1
ATOM 2216 C CA . ALA A 1 277 ? -5.338 5.496 -5.708 1.00 95.56 277 ALA A CA 1
ATOM 2217 C C . ALA A 1 277 ? -5.244 6.884 -6.363 1.00 95.56 277 ALA A C 1
ATOM 2219 O O . ALA A 1 277 ? -5.966 7.811 -5.996 1.00 95.56 277 ALA A O 1
ATOM 2220 N N . GLU A 1 278 ? -4.404 7.003 -7.390 1.00 94.62 278 GLU A N 1
ATOM 2221 C CA . GLU A 1 278 ? -4.318 8.152 -8.302 1.00 94.62 278 GLU A CA 1
ATOM 2222 C C . GLU A 1 278 ? -4.102 9.495 -7.590 1.00 94.62 278 GLU A C 1
ATOM 2224 O O . GLU A 1 278 ? -4.781 10.482 -7.878 1.00 94.62 278 GLU A O 1
ATOM 2229 N N . GLU A 1 279 ? -3.199 9.522 -6.611 1.00 95.19 279 GLU A N 1
ATOM 2230 C CA . GLU A 1 279 ? -2.830 10.736 -5.883 1.00 95.19 279 GLU A CA 1
ATOM 2231 C C . GLU A 1 279 ? -1.323 10.954 -5.834 1.00 95.19 279 GLU A C 1
ATOM 2233 O O . GLU A 1 279 ? -0.520 10.020 -5.857 1.00 95.19 279 GLU A O 1
ATOM 2238 N N . TYR A 1 280 ? -0.940 12.223 -5.716 1.00 92.94 280 TYR A N 1
ATOM 2239 C CA . TYR A 1 280 ? 0.456 12.652 -5.602 1.00 92.94 280 TYR A CA 1
ATOM 2240 C C . TYR A 1 280 ? 1.058 12.416 -4.207 1.00 92.94 280 TYR A C 1
ATOM 2242 O O . TYR A 1 280 ? 2.213 12.772 -3.975 1.00 92.94 280 TYR A O 1
ATOM 2250 N N . PHE A 1 281 ? 0.286 11.833 -3.290 1.00 94.12 281 PHE A N 1
ATOM 2251 C CA . PHE A 1 281 ? 0.676 11.431 -1.943 1.00 94.12 281 PHE A CA 1
ATOM 2252 C C . PHE A 1 281 ? 0.114 10.035 -1.658 1.00 94.12 281 PHE A C 1
ATOM 2254 O O . PHE A 1 281 ? -0.919 9.650 -2.208 1.00 94.12 281 PHE A O 1
ATOM 2261 N N . SER A 1 282 ? 0.786 9.278 -0.794 1.00 93.25 282 SER A N 1
ATOM 2262 C CA . SER A 1 282 ? 0.358 7.931 -0.421 1.00 93.25 282 SER A CA 1
ATOM 2263 C C . SER A 1 282 ? -0.423 7.944 0.892 1.00 93.25 282 SER A C 1
ATOM 2265 O O . SER A 1 282 ? -0.152 8.744 1.794 1.00 93.25 282 SER A O 1
ATOM 2267 N N . SER A 1 283 ? -1.418 7.061 1.009 1.00 96.88 283 SER A N 1
ATOM 2268 C CA . SER A 1 283 ? -2.191 6.910 2.242 1.00 96.88 283 SER A CA 1
ATOM 2269 C C . SER A 1 283 ? -2.865 5.543 2.339 1.00 96.88 283 SER A C 1
ATOM 2271 O O . SER A 1 283 ? -3.350 5.007 1.340 1.00 96.88 283 SER A O 1
ATOM 2273 N N . LEU A 1 284 ? -2.917 4.984 3.551 1.00 98.50 284 LEU A N 1
ATOM 2274 C CA . LEU A 1 284 ? -3.832 3.902 3.897 1.00 98.50 284 LEU A CA 1
ATOM 2275 C C . LEU A 1 284 ? -5.141 4.550 4.330 1.00 98.50 284 LEU A C 1
ATOM 2277 O O . LEU A 1 284 ? -5.163 5.321 5.293 1.00 98.50 284 LEU A O 1
ATOM 2281 N N . VAL A 1 285 ? -6.219 4.223 3.627 1.00 98.62 285 VAL A N 1
ATOM 2282 C CA . VAL A 1 285 ? -7.552 4.718 3.949 1.00 98.62 285 VAL A CA 1
ATOM 2283 C C . VAL A 1 285 ? -8.263 3.679 4.803 1.00 98.62 285 VAL A C 1
ATOM 2285 O O . VAL A 1 285 ? -8.262 2.489 4.481 1.00 98.62 285 VAL A O 1
ATOM 2288 N N . ARG A 1 286 ? -8.862 4.141 5.898 1.00 98.62 286 ARG A N 1
ATOM 2289 C CA . ARG A 1 286 ? -9.614 3.330 6.850 1.00 98.62 286 ARG A CA 1
ATOM 2290 C C . ARG A 1 286 ? -10.997 3.934 7.063 1.00 98.62 286 ARG A C 1
ATOM 2292 O O . ARG A 1 286 ? -11.098 5.104 7.416 1.00 98.62 286 ARG A O 1
ATOM 2299 N N . LEU A 1 287 ? -12.047 3.143 6.853 1.00 98.75 287 LEU A N 1
ATOM 2300 C CA . LEU A 1 287 ? -13.438 3.562 7.032 1.00 98.75 287 LEU A CA 1
ATOM 2301 C C . LEU A 1 287 ? -14.053 2.735 8.152 1.00 98.75 287 LEU A C 1
ATOM 2303 O O . LEU A 1 287 ? -14.274 1.542 7.968 1.00 98.75 287 LEU A O 1
ATOM 2307 N N . THR A 1 288 ? -14.345 3.364 9.285 1.00 98.81 288 THR A N 1
ATOM 2308 C CA . THR A 1 288 ? -14.966 2.718 10.446 1.00 98.81 288 THR A CA 1
ATOM 2309 C C . THR A 1 288 ? -16.428 3.121 10.537 1.00 98.81 288 THR A C 1
ATOM 2311 O O . THR A 1 288 ? -16.746 4.244 10.919 1.00 98.81 288 THR A O 1
ATOM 2314 N N . SER A 1 289 ? -17.330 2.202 10.210 1.00 98.69 289 SER A N 1
ATOM 2315 C CA . SER A 1 289 ? -18.772 2.365 10.389 1.00 98.69 289 SER A CA 1
ATOM 2316 C C . SER A 1 289 ? -19.213 1.828 11.748 1.00 98.69 289 SER A C 1
ATOM 2318 O O . SER A 1 289 ? -18.947 0.672 12.065 1.00 98.69 289 SER A O 1
ATOM 2320 N N . ILE A 1 290 ? -19.937 2.639 12.520 1.00 98.62 290 ILE A N 1
ATOM 2321 C CA . ILE A 1 290 ? -20.606 2.240 13.766 1.00 98.62 290 ILE A CA 1
ATOM 2322 C C . ILE A 1 290 ? -22.106 2.401 13.553 1.00 98.62 290 ILE A C 1
ATOM 2324 O O . ILE A 1 290 ? -22.584 3.507 13.297 1.00 98.62 290 ILE A O 1
ATOM 2328 N N . LYS A 1 291 ? -22.858 1.309 13.672 1.00 98.44 291 LYS A N 1
ATOM 2329 C CA . LYS A 1 291 ? -24.290 1.273 13.376 1.00 98.44 291 LYS A CA 1
ATOM 2330 C C . LYS A 1 291 ? -25.112 0.806 14.564 1.00 98.44 291 LYS A C 1
ATOM 2332 O O . LYS A 1 291 ? -24.805 -0.193 15.218 1.00 98.44 291 LYS A O 1
ATOM 2337 N N . ASN A 1 292 ? -26.213 1.509 14.805 1.00 97.75 292 ASN A N 1
ATOM 2338 C CA . ASN A 1 292 ? -27.209 1.115 15.785 1.00 97.75 292 ASN A CA 1
ATOM 2339 C C . ASN A 1 292 ? -28.158 0.066 15.185 1.00 97.75 292 ASN A C 1
ATOM 2341 O O . ASN A 1 292 ? -29.022 0.399 14.377 1.00 97.75 292 ASN A O 1
ATOM 2345 N N . ILE A 1 293 ? -28.033 -1.193 15.606 1.00 96.75 293 ILE A N 1
ATOM 2346 C CA . ILE A 1 293 ? -28.913 -2.285 15.146 1.00 96.75 293 ILE A CA 1
ATOM 2347 C C . ILE A 1 293 ? -30.087 -2.559 16.098 1.00 96.75 293 ILE A C 1
ATOM 2349 O O . ILE A 1 293 ? -30.839 -3.514 15.901 1.00 96.75 293 ILE A O 1
ATOM 2353 N N . ASP A 1 294 ? -30.264 -1.738 17.137 1.00 93.81 294 ASP A N 1
ATOM 2354 C CA . ASP A 1 294 ? -31.479 -1.774 17.947 1.00 93.81 294 ASP A CA 1
ATOM 2355 C C . ASP A 1 294 ? -32.658 -1.197 17.154 1.00 93.81 294 ASP A C 1
ATOM 2357 O O . ASP A 1 294 ? -32.520 -0.201 16.448 1.00 93.81 294 ASP A O 1
ATOM 2361 N N . ASN A 1 295 ? -33.835 -1.809 17.284 1.00 92.25 295 ASN A N 1
ATOM 2362 C CA . ASN A 1 295 ? -35.030 -1.402 16.538 1.00 92.25 295 ASN A CA 1
ATOM 2363 C C . ASN A 1 295 ? -35.847 -0.304 17.236 1.00 92.25 295 ASN A C 1
ATOM 2365 O O . ASN A 1 295 ? -36.862 0.136 16.697 1.00 92.25 295 ASN A O 1
ATOM 2369 N N . SER A 1 296 ? -35.473 0.084 18.456 1.00 92.00 296 SER A N 1
ATOM 2370 C CA . SER A 1 296 ? -36.306 0.913 19.326 1.00 92.00 296 SER A CA 1
ATOM 2371 C C . SER A 1 296 ? -35.589 2.129 19.888 1.00 92.00 296 SER A C 1
ATOM 2373 O O . SER A 1 296 ? -36.083 3.246 19.731 1.00 92.00 296 SER A O 1
ATOM 2375 N N . ASP A 1 297 ? -34.440 1.935 20.529 1.00 94.00 297 ASP A N 1
ATOM 2376 C CA . ASP A 1 297 ? -33.775 2.990 21.281 1.00 94.00 297 ASP A CA 1
ATOM 2377 C C . ASP A 1 297 ? -32.648 3.639 20.471 1.00 94.00 297 ASP A C 1
ATOM 2379 O O . ASP A 1 297 ? -31.806 2.964 19.869 1.00 94.00 297 ASP A O 1
ATOM 2383 N N . ALA A 1 298 ? -32.592 4.972 20.520 1.00 94.88 298 ALA A N 1
ATOM 2384 C CA . ALA A 1 298 ? -31.439 5.720 20.035 1.00 94.88 298 ALA A CA 1
ATOM 2385 C C . ALA A 1 298 ? -30.196 5.401 20.884 1.00 94.88 298 ALA A C 1
ATOM 2387 O O . ALA A 1 298 ? -30.285 5.225 22.107 1.00 94.88 298 ALA A O 1
ATOM 2388 N N . LEU A 1 299 ? -29.048 5.343 20.220 1.00 95.94 299 LEU A N 1
ATOM 2389 C CA . LEU A 1 299 ? -27.733 5.118 20.802 1.00 95.94 299 LEU A CA 1
ATOM 2390 C C . LEU A 1 299 ? -26.984 6.448 20.864 1.00 95.94 299 LEU A C 1
ATOM 2392 O O . LEU A 1 299 ? -26.840 7.109 19.844 1.00 95.94 299 LEU A O 1
ATOM 2396 N N . THR A 1 300 ? -26.486 6.829 22.036 1.00 96.19 300 THR A N 1
ATOM 2397 C CA . THR A 1 300 ? -25.476 7.887 22.149 1.00 96.19 300 THR A CA 1
ATOM 2398 C C . THR A 1 300 ? -24.121 7.226 22.348 1.00 96.19 300 THR A C 1
ATOM 2400 O O . THR A 1 300 ? -23.975 6.423 23.273 1.00 96.19 300 THR A O 1
ATOM 2403 N N . VAL A 1 301 ? -23.160 7.530 21.477 1.00 96.25 301 VAL A N 1
ATOM 2404 C CA . VAL A 1 301 ? -21.837 6.903 21.449 1.00 96.25 301 VAL A CA 1
ATOM 2405 C C . VAL A 1 301 ? -20.727 7.948 21.321 1.00 96.25 301 VAL A C 1
ATOM 2407 O O . VAL A 1 301 ? -20.782 8.833 20.471 1.00 96.25 301 VAL A O 1
ATOM 2410 N N . SER A 1 302 ? -19.703 7.816 22.158 1.00 97.62 302 SER A N 1
ATOM 2411 C CA . SER A 1 302 ? -18.386 8.415 21.953 1.00 97.62 302 SER A CA 1
ATOM 2412 C C . SER A 1 302 ? -17.424 7.308 21.521 1.00 97.62 302 SER A C 1
ATOM 2414 O O . SER A 1 302 ? -17.518 6.173 22.001 1.00 97.62 302 SER A O 1
ATOM 2416 N N . ALA A 1 303 ? -16.491 7.620 20.626 1.00 98.06 303 ALA A N 1
ATOM 2417 C CA . ALA A 1 303 ? -15.519 6.649 20.144 1.00 98.06 303 ALA A CA 1
ATOM 2418 C C . ALA A 1 303 ? -14.111 7.234 20.049 1.00 98.06 303 ALA A C 1
ATOM 2420 O O . ALA A 1 303 ? -13.936 8.410 19.733 1.00 98.06 303 ALA A O 1
ATOM 2421 N N . LEU A 1 304 ? -13.123 6.378 20.308 1.00 98.50 304 LEU A N 1
ATOM 2422 C CA . LEU A 1 304 ? -11.731 6.568 19.914 1.00 98.50 304 LEU A CA 1
ATOM 2423 C C . LEU A 1 304 ? -11.398 5.515 18.870 1.00 98.50 304 LEU A C 1
ATOM 2425 O O . LEU A 1 304 ? -11.533 4.323 19.140 1.00 98.50 304 LEU A O 1
ATOM 2429 N N . ASP A 1 305 ? -10.970 5.951 17.697 1.00 98.69 305 ASP A N 1
ATOM 2430 C CA . ASP A 1 305 ? -10.830 5.093 16.534 1.00 98.69 305 ASP A CA 1
ATOM 2431 C C . ASP A 1 305 ? -9.501 5.353 15.822 1.00 98.69 305 ASP A C 1
ATOM 2433 O O . ASP A 1 305 ? -9.266 6.450 15.323 1.00 98.69 305 ASP A O 1
ATOM 2437 N N . GLY A 1 306 ? -8.592 4.377 15.809 1.00 98.31 306 GLY A N 1
ATOM 2438 C CA . GLY A 1 306 ? -7.293 4.569 15.170 1.00 98.31 306 GLY A CA 1
ATOM 2439 C C . GLY A 1 306 ? -6.177 3.684 15.707 1.00 98.31 306 GLY A C 1
ATOM 2440 O O . GLY A 1 306 ? -6.417 2.552 16.113 1.00 98.31 306 GLY A O 1
ATOM 2441 N N . LEU A 1 307 ? -4.937 4.156 15.614 1.00 97.88 307 LEU A N 1
ATOM 2442 C CA . LEU A 1 307 ? -3.733 3.349 15.810 1.00 97.88 307 LEU A CA 1
ATOM 2443 C C . LEU A 1 307 ? -3.200 3.486 17.243 1.00 97.88 307 LEU A C 1
ATOM 2445 O O . LEU A 1 307 ? -3.017 4.599 17.734 1.00 97.88 307 LEU A O 1
ATOM 2449 N N . ALA A 1 308 ? -2.915 2.365 17.912 1.00 97.69 308 ALA A N 1
ATOM 2450 C CA . ALA A 1 308 ? -2.372 2.387 19.273 1.00 97.69 308 ALA A CA 1
ATOM 2451 C C . ALA A 1 308 ? -0.889 2.795 19.326 1.00 97.69 308 ALA A C 1
ATOM 2453 O O . ALA A 1 308 ? -0.452 3.390 20.309 1.00 97.69 308 ALA A O 1
ATOM 2454 N N . LYS A 1 309 ? -0.118 2.487 18.277 1.00 96.00 309 LYS A N 1
ATOM 2455 C CA . LYS A 1 309 ? 1.263 2.949 18.101 1.00 96.00 309 LYS A CA 1
ATOM 2456 C C . LYS A 1 309 ? 1.492 3.444 16.682 1.00 96.00 309 LYS A C 1
ATOM 2458 O O . LYS A 1 309 ? 1.449 2.649 15.748 1.00 96.00 309 LYS A O 1
ATOM 2463 N N . MET A 1 310 ? 1.743 4.740 16.542 1.00 96.25 310 MET A N 1
ATOM 2464 C CA . MET A 1 310 ? 2.102 5.377 15.281 1.00 96.25 310 MET A CA 1
ATOM 2465 C C . MET A 1 310 ? 3.583 5.738 15.292 1.00 96.25 310 MET A C 1
ATOM 2467 O O . MET A 1 310 ? 4.030 6.522 16.132 1.00 96.25 310 MET A O 1
ATOM 2471 N N . GLU A 1 311 ? 4.329 5.166 14.351 1.00 96.62 311 GLU A N 1
ATOM 2472 C CA . GLU A 1 311 ? 5.749 5.454 14.183 1.00 96.62 311 GLU A CA 1
ATOM 2473 C C . GLU A 1 311 ? 5.934 6.770 13.407 1.00 96.62 311 GLU A C 1
ATOM 2475 O O . GLU A 1 311 ? 5.169 7.049 12.476 1.00 96.62 311 GLU A O 1
ATOM 2480 N N . PRO A 1 312 ? 6.913 7.612 13.777 1.00 95.00 312 PRO A N 1
ATOM 2481 C CA . PRO A 1 312 ? 7.239 8.823 13.030 1.00 95.00 312 PRO A CA 1
ATOM 2482 C C . PRO A 1 312 ? 8.052 8.519 11.765 1.00 95.00 312 PRO A C 1
ATOM 2484 O O . PRO A 1 312 ? 8.671 7.464 11.661 1.00 95.00 312 PRO A O 1
ATOM 2487 N N . ASP A 1 313 ? 8.108 9.473 10.833 1.00 93.62 313 ASP A N 1
ATOM 2488 C CA . ASP A 1 313 ? 9.106 9.439 9.752 1.00 93.62 313 ASP A CA 1
ATOM 2489 C C . ASP A 1 313 ? 10.473 9.916 10.269 1.00 93.62 313 ASP A C 1
ATOM 2491 O O . ASP A 1 313 ? 10.541 10.732 11.197 1.00 93.62 313 ASP A O 1
ATOM 2495 N N . GLY A 1 314 ? 11.562 9.413 9.688 1.00 88.25 314 GLY A N 1
ATOM 2496 C CA . GLY A 1 314 ? 12.916 9.759 10.133 1.00 88.25 314 GLY A CA 1
ATOM 2497 C C . GLY A 1 314 ? 14.028 8.838 9.656 1.00 88.25 314 GLY A C 1
ATOM 2498 O O . GLY A 1 314 ? 14.921 8.518 10.443 1.00 88.25 314 GLY A O 1
ATOM 2499 N N . GLY A 1 315 ? 13.952 8.369 8.412 1.00 87.69 315 GLY A N 1
ATOM 2500 C CA . GLY A 1 315 ? 14.946 7.472 7.820 1.00 87.69 315 GLY A CA 1
ATOM 2501 C C . GLY A 1 315 ? 14.646 5.986 8.035 1.00 87.69 315 GLY A C 1
ATOM 2502 O O . GLY A 1 315 ? 13.494 5.573 8.135 1.00 87.69 315 GLY A O 1
ATOM 2503 N N . GLN A 1 316 ? 15.695 5.160 8.064 1.00 92.25 316 GLN A N 1
ATOM 2504 C CA . GLN A 1 316 ? 15.571 3.700 8.150 1.00 92.25 316 GLN A CA 1
ATOM 2505 C C . GLN A 1 316 ? 15.362 3.228 9.599 1.00 92.25 316 GLN A C 1
ATOM 2507 O O . GLN A 1 316 ? 16.309 3.100 10.378 1.00 92.25 316 GLN A O 1
ATOM 2512 N N . LEU A 1 317 ? 14.115 2.938 9.973 1.00 93.31 317 LEU A N 1
ATOM 2513 C CA . LEU A 1 317 ? 13.717 2.699 11.364 1.00 93.31 317 LEU A CA 1
ATOM 2514 C C . LEU A 1 317 ? 13.573 1.227 11.760 1.00 93.31 317 LEU A C 1
ATOM 2516 O O . LEU A 1 317 ? 13.674 0.917 12.943 1.00 93.31 317 LEU A O 1
ATOM 2520 N N . ASN A 1 318 ? 13.381 0.295 10.828 1.00 94.38 318 ASN A N 1
ATOM 2521 C CA . ASN A 1 318 ? 13.083 -1.115 11.135 1.00 94.38 318 ASN A CA 1
ATOM 2522 C C . ASN A 1 318 ? 14.064 -1.761 12.133 1.00 94.38 318 ASN A C 1
ATOM 2524 O O . ASN A 1 318 ? 13.655 -2.396 13.106 1.00 94.38 318 ASN A O 1
ATOM 2528 N N . ASN A 1 319 ? 15.371 -1.595 11.911 1.00 93.12 319 ASN A N 1
ATOM 2529 C CA . ASN A 1 319 ? 16.389 -2.148 12.804 1.00 93.12 319 ASN A CA 1
ATOM 2530 C C . ASN A 1 319 ? 16.435 -1.415 14.158 1.00 93.12 319 ASN A C 1
ATOM 2532 O O . ASN A 1 319 ? 16.643 -2.042 15.201 1.00 93.12 319 ASN A O 1
ATOM 2536 N N . LEU A 1 320 ? 16.226 -0.096 14.148 1.00 93.44 320 LEU A N 1
ATOM 2537 C CA . LEU A 1 320 ? 16.257 0.748 15.342 1.00 93.44 320 LEU A CA 1
ATOM 2538 C C . LEU A 1 320 ? 15.049 0.506 16.246 1.00 93.44 320 LEU A C 1
ATOM 2540 O O . LEU A 1 320 ? 15.226 0.390 17.454 1.00 93.44 320 LEU A O 1
ATOM 2544 N N . LEU A 1 321 ? 13.850 0.349 15.688 1.00 93.88 321 LEU A N 1
ATOM 2545 C CA . LEU A 1 321 ? 12.639 0.019 16.444 1.00 93.88 321 LEU A CA 1
ATOM 2546 C C . LEU A 1 321 ? 12.813 -1.303 17.203 1.00 93.88 321 LEU A C 1
ATOM 2548 O O . LEU A 1 321 ? 12.579 -1.371 18.411 1.00 93.88 321 LEU A O 1
ATOM 2552 N N . LYS A 1 322 ? 13.361 -2.320 16.527 1.00 93.19 322 LYS A N 1
ATOM 2553 C CA . LYS A 1 322 ? 13.548 -3.667 17.087 1.00 93.19 322 LYS A CA 1
ATOM 2554 C C . LYS A 1 322 ? 14.618 -3.749 18.169 1.00 93.19 322 LYS A C 1
ATOM 2556 O O . LYS A 1 322 ? 14.453 -4.500 19.129 1.00 93.19 322 LYS A O 1
ATOM 2561 N N . ASN A 1 323 ? 15.720 -3.019 18.005 1.00 94.38 323 ASN A N 1
ATOM 2562 C CA . ASN A 1 323 ? 16.900 -3.173 18.862 1.00 94.38 323 ASN A CA 1
ATOM 2563 C C . ASN A 1 323 ? 17.126 -1.996 19.821 1.00 94.38 323 ASN A C 1
ATOM 2565 O O . ASN A 1 323 ? 17.819 -2.149 20.825 1.00 94.38 323 ASN A O 1
ATOM 2569 N N . MET A 1 324 ? 16.558 -0.826 19.526 1.00 92.50 324 MET A N 1
ATOM 2570 C CA . MET A 1 324 ? 16.831 0.442 20.211 1.00 92.50 324 MET A CA 1
ATOM 2571 C C . MET A 1 324 ? 15.573 1.303 20.434 1.00 92.50 324 MET A C 1
ATOM 2573 O O . MET A 1 324 ? 15.706 2.497 20.697 1.00 92.50 324 MET A O 1
ATOM 2577 N N . GLY A 1 325 ? 14.363 0.726 20.401 1.00 89.88 325 GLY A N 1
ATOM 2578 C CA . GLY A 1 325 ? 13.101 1.481 20.450 1.00 89.88 325 GLY A CA 1
ATOM 2579 C C . GLY A 1 325 ? 13.006 2.509 21.587 1.00 89.88 325 GLY A C 1
ATOM 2580 O O . GLY A 1 325 ? 12.659 3.659 21.349 1.00 89.88 325 GLY A O 1
ATOM 2581 N N . ARG A 1 326 ? 13.424 2.164 22.817 1.00 91.00 326 ARG A N 1
ATOM 2582 C CA . ARG A 1 326 ? 13.398 3.116 23.950 1.00 91.00 326 ARG A CA 1
ATOM 2583 C C . ARG A 1 326 ? 14.364 4.291 23.784 1.00 91.00 326 ARG A C 1
ATOM 2585 O O . ARG A 1 326 ? 14.095 5.383 24.273 1.00 91.00 326 ARG A O 1
ATOM 2592 N N . THR A 1 327 ? 15.511 4.060 23.158 1.00 91.06 327 THR A N 1
ATOM 2593 C CA . THR A 1 327 ? 16.461 5.130 22.849 1.00 91.06 327 THR A CA 1
ATOM 2594 C C . THR A 1 327 ? 15.875 6.009 21.751 1.00 91.06 327 THR A C 1
ATOM 2596 O O . THR A 1 327 ? 15.843 7.223 21.923 1.00 91.06 327 THR A O 1
ATOM 2599 N N . LEU A 1 328 ? 15.329 5.392 20.697 1.00 92.38 328 LEU A N 1
ATOM 2600 C CA . LEU A 1 328 ? 14.718 6.066 19.551 1.00 92.38 328 LEU A CA 1
ATOM 2601 C C . LEU A 1 328 ? 13.610 7.050 19.952 1.00 92.38 328 LEU A C 1
ATOM 2603 O O . LEU A 1 328 ? 13.531 8.136 19.383 1.00 92.38 328 LEU A O 1
ATOM 2607 N N . GLU A 1 329 ? 12.820 6.719 20.979 1.00 93.25 329 GLU A N 1
ATOM 2608 C CA . GLU A 1 329 ? 11.773 7.603 21.505 1.00 93.25 329 GLU A CA 1
ATOM 2609 C C . GLU A 1 329 ? 12.271 9.020 21.795 1.00 93.25 329 GLU A C 1
ATOM 2611 O O . GLU A 1 329 ? 11.537 9.962 21.533 1.00 93.25 329 GLU A O 1
ATOM 2616 N N . GLY A 1 330 ? 13.519 9.200 22.249 1.00 92.31 330 GLY A N 1
ATOM 2617 C CA . GLY A 1 330 ? 14.083 10.515 22.577 1.00 92.31 330 GLY A CA 1
ATOM 2618 C C . GLY A 1 330 ? 14.130 11.518 21.417 1.00 92.31 330 GLY A C 1
ATOM 2619 O O . GLY A 1 330 ? 14.247 12.716 21.671 1.00 92.31 330 GLY A O 1
ATOM 2620 N N . TRP A 1 331 ? 14.015 11.052 20.172 1.00 92.19 331 TRP A N 1
ATOM 2621 C CA . TRP A 1 331 ? 13.972 11.896 18.975 1.00 92.19 331 TRP A CA 1
ATOM 2622 C C . TRP A 1 331 ? 12.565 12.088 18.411 1.00 92.19 331 TRP A C 1
ATOM 2624 O O . TRP A 1 331 ? 12.395 12.952 17.549 1.00 92.19 331 TRP A O 1
ATOM 2634 N N . MET A 1 332 ? 11.583 11.312 18.877 1.00 95.06 332 MET A N 1
ATOM 2635 C CA . MET A 1 332 ? 10.213 11.336 18.370 1.00 95.06 332 MET A CA 1
ATOM 2636 C C . MET A 1 332 ? 9.480 12.592 18.837 1.00 95.06 332 MET A C 1
ATOM 2638 O O . MET A 1 332 ? 9.595 13.000 19.998 1.00 95.06 332 MET A O 1
ATOM 2642 N N . SER A 1 333 ? 8.708 13.189 17.932 1.00 93.88 333 SER A N 1
ATOM 2643 C CA . SER A 1 333 ? 7.910 14.379 18.211 1.00 93.88 333 SER A CA 1
ATOM 2644 C C . SER A 1 333 ? 6.613 14.389 17.408 1.00 93.88 333 SER A C 1
ATOM 2646 O O . SER A 1 333 ? 6.542 13.853 16.297 1.00 93.88 333 SER A O 1
ATOM 2648 N N . VAL A 1 334 ? 5.595 15.047 17.966 1.00 95.12 334 VAL A N 1
ATOM 2649 C CA . VAL A 1 334 ? 4.329 15.315 17.275 1.00 95.12 334 VAL A CA 1
ATOM 2650 C C . VAL A 1 334 ? 4.162 16.819 17.126 1.00 95.12 334 VAL A C 1
ATOM 2652 O O . VAL A 1 334 ? 3.970 17.556 18.093 1.00 95.12 334 VAL A O 1
ATOM 2655 N N . SER A 1 335 ? 4.231 17.268 15.880 1.00 92.94 335 SER A N 1
ATOM 2656 C CA . SER A 1 335 ? 3.948 18.642 15.465 1.00 92.94 335 SER A CA 1
ATOM 2657 C C . SER A 1 335 ? 2.570 18.721 14.799 1.00 92.94 335 SER A C 1
ATOM 2659 O O . SER A 1 335 ? 1.867 17.717 14.730 1.00 92.94 335 SER A O 1
ATOM 2661 N N . HIS A 1 336 ? 2.135 19.907 14.368 1.00 90.94 336 HIS A N 1
ATOM 2662 C CA . HIS A 1 336 ? 0.791 20.098 13.814 1.00 90.94 336 HIS A CA 1
ATOM 2663 C C . HIS A 1 336 ? 0.820 20.947 12.541 1.00 90.94 336 HIS A C 1
ATOM 2665 O O . HIS A 1 336 ? 1.438 22.014 12.519 1.00 90.94 336 HIS A O 1
ATOM 2671 N N . GLY A 1 337 ? 0.116 20.488 11.502 1.00 82.25 337 GLY A N 1
ATOM 2672 C CA . GLY A 1 337 ? 0.031 21.148 10.192 1.00 82.25 337 GLY A CA 1
ATOM 2673 C C . GLY A 1 337 ? -0.655 22.517 10.205 1.00 82.25 337 GLY A C 1
ATOM 2674 O O . GLY A 1 337 ? -0.442 23.333 9.313 1.00 82.25 337 GLY A O 1
ATOM 2675 N N . ASP A 1 338 ? -1.442 22.800 11.241 1.00 81.12 338 ASP A N 1
ATOM 2676 C CA . ASP A 1 338 ? -2.196 24.042 11.431 1.00 81.12 338 ASP A CA 1
ATOM 2677 C C . ASP A 1 338 ? -1.522 25.013 12.421 1.00 81.12 338 ASP A C 1
ATOM 2679 O O . ASP A 1 338 ? -2.182 25.862 13.028 1.00 81.12 338 ASP A O 1
ATOM 2683 N N . ASN A 1 339 ? -0.205 24.878 12.610 1.00 75.94 339 ASN A N 1
ATOM 2684 C CA . ASN A 1 339 ? 0.595 25.614 13.594 1.00 75.94 339 ASN A CA 1
ATOM 2685 C C . ASN A 1 339 ? 0.163 25.393 15.058 1.00 75.94 339 ASN A C 1
ATOM 2687 O O . ASN A 1 339 ? 0.378 26.263 15.905 1.00 75.94 339 ASN A O 1
ATOM 2691 N N . GLY A 1 340 ? -0.434 24.237 15.368 1.00 73.88 340 GLY A N 1
ATOM 2692 C CA . GLY A 1 340 ? -0.825 23.859 16.730 1.00 73.88 340 GLY A CA 1
ATOM 2693 C C . GLY A 1 340 ? -2.077 24.583 17.213 1.00 73.88 340 GLY A C 1
ATOM 2694 O O . GLY A 1 340 ? -2.254 24.783 18.416 1.00 73.88 340 GLY A O 1
ATOM 2695 N N . THR A 1 341 ? -2.921 25.022 16.277 1.00 70.62 341 THR A N 1
ATOM 2696 C CA . THR A 1 341 ? -4.196 25.678 16.593 1.00 70.62 341 THR A CA 1
ATOM 2697 C C . THR A 1 341 ? -5.283 24.667 16.954 1.00 70.62 341 THR A C 1
ATOM 2699 O O . THR A 1 341 ? -6.209 25.011 17.690 1.00 70.62 341 THR A O 1
ATOM 2702 N N . SER A 1 342 ? -5.142 23.416 16.512 1.00 83.94 342 SER A N 1
ATOM 2703 C CA . SER A 1 342 ? -5.989 22.288 16.883 1.00 83.94 342 SER A CA 1
ATOM 2704 C C . SER A 1 342 ? -5.186 20.982 16.945 1.00 83.94 342 SER A C 1
ATOM 2706 O O . SER A 1 342 ? -4.001 20.943 16.628 1.00 83.94 342 SER A O 1
ATOM 2708 N N . THR A 1 343 ? -5.845 19.893 17.340 1.00 89.88 343 THR A N 1
ATOM 2709 C CA . THR A 1 343 ? -5.289 18.529 17.350 1.00 89.88 343 THR A CA 1
ATOM 2710 C C . THR A 1 343 ? -5.709 17.719 16.118 1.00 89.88 343 THR A C 1
ATOM 2712 O O . THR A 1 343 ? -5.609 16.496 16.115 1.00 89.88 343 THR A O 1
ATOM 2715 N N . THR A 1 344 ? -6.229 18.375 15.075 1.00 95.50 344 THR A N 1
ATOM 2716 C C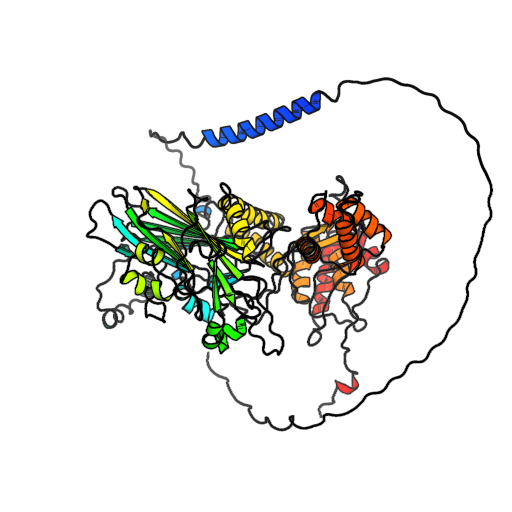A . THR A 1 344 ? -6.847 17.701 13.915 1.00 95.50 344 THR A CA 1
ATOM 2717 C C . THR A 1 344 ? -5.856 17.313 12.816 1.00 95.50 344 THR A C 1
ATOM 2719 O O . THR A 1 344 ? -6.160 16.456 11.992 1.00 95.50 344 THR A O 1
ATOM 2722 N N . MET A 1 345 ? -4.666 17.927 12.800 1.00 96.25 345 MET A N 1
ATOM 2723 C CA . MET A 1 345 ? -3.626 17.706 11.785 1.00 96.25 345 MET A CA 1
ATOM 2724 C C . MET A 1 345 ? -2.272 17.328 12.415 1.00 96.25 345 MET A C 1
ATOM 2726 O O . MET A 1 345 ? -1.295 18.060 12.223 1.00 96.25 345 MET A O 1
ATOM 2730 N N . PRO A 1 346 ? -2.183 16.244 13.208 1.00 96.12 346 PRO A N 1
ATOM 2731 C CA . PRO A 1 346 ? -0.919 15.819 13.801 1.00 96.12 346 PRO A CA 1
ATOM 2732 C C . PRO A 1 346 ? 0.081 15.372 12.724 1.00 96.12 346 PRO A C 1
ATOM 2734 O O . PRO A 1 346 ? -0.287 14.748 11.727 1.00 96.12 346 PRO A O 1
ATOM 2737 N N . PHE A 1 347 ? 1.354 15.676 12.959 1.00 96.69 347 PHE A N 1
ATOM 2738 C CA . PHE A 1 347 ? 2.480 15.388 12.080 1.00 96.69 347 PHE A CA 1
ATOM 2739 C C . PHE A 1 347 ? 3.617 14.751 12.887 1.00 96.69 347 PHE A C 1
ATOM 2741 O O . PHE A 1 347 ? 4.273 15.418 13.696 1.00 96.69 347 PHE A O 1
ATOM 2748 N N . TYR A 1 348 ? 3.804 13.448 12.689 1.00 97.00 348 TYR A N 1
ATOM 2749 C CA . TYR A 1 348 ? 4.685 12.570 13.453 1.00 97.00 348 TYR A CA 1
ATOM 2750 C C . TYR A 1 348 ? 6.031 12.482 12.748 1.00 97.00 348 TYR A C 1
ATOM 2752 O O . TYR A 1 348 ? 6.129 11.932 11.647 1.00 97.00 348 TYR A O 1
ATOM 2760 N N . LYS A 1 349 ? 7.069 13.017 13.388 1.00 94.69 349 LYS A N 1
ATOM 2761 C CA . LYS A 1 349 ? 8.413 13.017 12.820 1.00 94.69 349 LYS A CA 1
ATOM 2762 C C . LYS A 1 349 ? 9.502 12.923 13.873 1.00 94.69 349 LYS A C 1
ATOM 2764 O O . LYS A 1 349 ? 9.328 13.321 15.031 1.00 94.69 349 LYS A O 1
ATOM 2769 N N . MET A 1 350 ? 10.650 12.441 13.433 1.00 92.25 350 MET A N 1
ATOM 2770 C CA . MET A 1 350 ? 11.895 12.524 14.169 1.00 92.25 350 MET A CA 1
ATOM 2771 C C . MET A 1 350 ? 12.448 13.951 14.098 1.00 92.25 350 MET A C 1
ATOM 2773 O O . MET A 1 350 ? 12.296 14.669 13.113 1.00 92.25 350 MET A O 1
ATOM 2777 N N . SER A 1 351 ? 13.100 14.388 15.169 1.00 85.88 351 SER A N 1
ATOM 2778 C CA . SER A 1 351 ? 13.805 15.677 15.198 1.00 85.88 351 SER A CA 1
ATOM 2779 C C . SER A 1 351 ? 15.029 15.700 14.274 1.00 85.88 351 SER A C 1
ATOM 2781 O O . SER A 1 351 ? 15.328 16.732 13.672 1.00 85.88 351 SER A O 1
ATOM 2783 N N . THR A 1 352 ? 15.721 14.568 14.156 1.00 82.69 352 THR A N 1
ATOM 2784 C CA . THR A 1 352 ? 16.892 14.344 13.297 1.00 82.69 352 THR A CA 1
ATOM 2785 C C . THR A 1 352 ? 16.932 12.884 12.869 1.00 82.69 352 THR A C 1
ATOM 2787 O O . THR A 1 352 ? 16.476 12.023 13.627 1.00 82.69 352 THR A O 1
ATOM 2790 N N . GLU A 1 353 ? 17.554 12.589 11.729 1.00 78.12 353 GLU A N 1
ATOM 2791 C CA . GLU A 1 353 ? 17.823 11.202 11.345 1.00 78.12 353 GLU A CA 1
ATOM 2792 C C . GLU A 1 353 ? 18.760 10.538 12.382 1.00 78.12 353 GLU A C 1
ATOM 2794 O O . GLU A 1 353 ? 19.803 11.111 12.726 1.00 78.12 353 GLU A O 1
ATOM 2799 N N . PRO A 1 354 ? 18.420 9.350 12.915 1.00 74.75 354 PRO A N 1
ATOM 2800 C CA . PRO A 1 354 ? 19.212 8.639 13.917 1.00 74.75 354 PRO A CA 1
ATOM 2801 C C . PRO A 1 354 ? 20.406 7.905 13.274 1.00 74.75 354 PRO A C 1
ATOM 2803 O O . PRO A 1 354 ? 20.568 6.695 13.430 1.00 74.75 354 PRO A O 1
ATOM 2806 N N . ALA A 1 355 ? 21.241 8.631 12.530 1.00 72.31 355 ALA A N 1
ATOM 2807 C CA . ALA A 1 355 ? 22.434 8.099 11.880 1.00 72.31 355 ALA A CA 1
ATOM 2808 C C . ALA A 1 355 ? 23.680 8.252 12.771 1.00 72.31 355 ALA A C 1
ATOM 2810 O O . ALA A 1 355 ? 23.878 9.283 13.416 1.00 72.31 355 ALA A O 1
ATOM 2811 N N . ASP A 1 356 ? 24.567 7.251 12.761 1.00 69.69 356 ASP A N 1
ATOM 2812 C CA . ASP A 1 356 ? 25.893 7.337 13.394 1.00 69.69 356 ASP A CA 1
ATOM 2813 C C . ASP A 1 356 ? 26.858 8.124 12.487 1.00 69.69 356 ASP A C 1
ATOM 2815 O O . ASP A 1 356 ? 27.760 7.584 11.845 1.00 69.69 356 ASP A O 1
ATOM 2819 N N . SER A 1 357 ? 26.576 9.420 12.344 1.00 73.19 357 SER A N 1
ATOM 2820 C CA . SER A 1 357 ? 27.232 10.335 11.413 1.00 73.19 357 SER A CA 1
ATOM 2821 C C . SER A 1 357 ? 27.521 11.680 12.084 1.00 73.19 357 SER A C 1
ATOM 2823 O O . SER A 1 357 ? 26.762 12.164 12.921 1.00 73.19 357 SER A O 1
ATOM 2825 N N . ALA A 1 358 ? 28.631 12.318 11.695 1.00 62.62 358 ALA A N 1
ATOM 2826 C CA . ALA A 1 358 ? 28.983 13.655 12.173 1.00 62.62 358 ALA A CA 1
ATOM 2827 C C . ALA A 1 358 ? 28.133 14.773 11.532 1.00 62.62 358 ALA A C 1
ATOM 2829 O O . ALA A 1 358 ? 28.116 15.890 12.053 1.00 62.62 358 ALA A O 1
ATOM 2830 N N . SER A 1 359 ? 27.449 14.501 10.411 1.00 64.50 359 SER A N 1
ATOM 2831 C CA . SER A 1 359 ? 26.479 15.414 9.802 1.00 64.50 359 SER A CA 1
ATOM 2832 C C . SER A 1 359 ? 25.072 15.101 10.297 1.00 64.50 359 SER A C 1
ATOM 2834 O O . SER A 1 359 ? 24.586 13.977 10.172 1.00 64.50 359 SER A O 1
ATOM 2836 N N . VAL A 1 360 ? 24.417 16.120 10.851 1.00 69.56 360 VAL A N 1
ATOM 2837 C CA . VAL A 1 360 ? 23.017 16.047 11.273 1.00 69.56 360 VAL A CA 1
ATOM 2838 C C . VAL A 1 360 ? 22.138 16.373 10.073 1.00 69.56 360 VAL A C 1
ATOM 2840 O O . VAL A 1 360 ? 22.189 17.492 9.559 1.00 69.56 360 VAL A O 1
ATOM 2843 N N . HIS A 1 361 ? 21.332 15.405 9.651 1.00 73.12 361 HIS A N 1
ATOM 2844 C CA . HIS A 1 361 ? 20.272 15.607 8.670 1.00 73.12 361 HIS A CA 1
ATOM 2845 C C . HIS A 1 361 ? 18.970 15.904 9.420 1.00 73.12 361 HIS A C 1
ATOM 2847 O O . HIS A 1 361 ? 18.561 15.154 10.311 1.00 73.12 361 HIS A O 1
ATOM 2853 N N . VAL A 1 362 ? 18.373 17.060 9.123 1.00 77.69 362 VAL A N 1
ATOM 2854 C CA . VAL A 1 362 ? 17.078 17.453 9.688 1.00 77.69 362 VAL A CA 1
ATOM 2855 C C . VAL A 1 362 ? 15.993 16.758 8.886 1.00 77.69 362 VAL A C 1
ATOM 2857 O O . VAL A 1 362 ? 15.974 16.875 7.665 1.00 77.69 362 VAL A O 1
ATOM 2860 N N . GLU A 1 363 ? 15.089 16.079 9.583 1.00 81.94 363 GLU A N 1
ATOM 2861 C CA . GLU A 1 363 ? 13.940 15.448 8.947 1.00 81.94 363 GLU A CA 1
ATOM 2862 C C . GLU A 1 363 ? 12.845 16.496 8.689 1.00 81.94 363 GLU A C 1
ATOM 2864 O O . GLU A 1 363 ? 12.298 17.122 9.617 1.00 81.94 363 GLU A O 1
ATOM 2869 N N . GLU A 1 364 ? 12.557 16.721 7.409 1.00 88.38 364 GLU A N 1
ATOM 2870 C CA . GLU A 1 364 ? 11.462 17.587 6.961 1.00 88.38 364 GLU A CA 1
ATOM 2871 C C . GLU A 1 364 ? 10.158 16.805 6.781 1.00 88.38 364 GLU A C 1
ATOM 2873 O O . GLU A 1 364 ? 9.085 17.348 7.084 1.00 88.38 364 GLU A O 1
ATOM 2878 N N . GLY A 1 365 ? 10.278 15.536 6.375 1.00 91.69 365 GLY A N 1
ATOM 2879 C CA . GLY A 1 365 ? 9.177 14.607 6.186 1.00 91.69 365 GLY A CA 1
ATOM 2880 C C . GLY A 1 365 ? 8.503 14.205 7.493 1.00 91.69 365 GLY A C 1
ATOM 2881 O O . GLY A 1 365 ? 8.999 14.426 8.602 1.00 91.69 365 GLY A O 1
ATOM 2882 N N . GLY A 1 366 ? 7.305 13.648 7.366 1.00 95.31 366 GLY A N 1
ATOM 2883 C CA . GLY A 1 366 ? 6.530 13.198 8.510 1.00 95.31 366 GLY A CA 1
ATOM 2884 C C . GLY A 1 366 ? 5.277 12.449 8.108 1.00 95.31 366 GLY A C 1
ATOM 2885 O O . GLY A 1 366 ? 4.719 12.621 7.019 1.00 95.31 366 GLY A O 1
ATOM 2886 N N . HIS A 1 367 ? 4.817 11.615 9.029 1.00 97.75 367 HIS A N 1
ATOM 2887 C CA . HIS A 1 367 ? 3.547 10.928 8.883 1.00 97.75 367 HIS A CA 1
ATOM 2888 C C . HIS A 1 367 ? 2.411 11.817 9.374 1.00 97.75 367 HIS A C 1
ATOM 2890 O O . HIS A 1 367 ? 2.565 12.558 10.342 1.00 97.75 367 HIS A O 1
ATOM 2896 N N . TYR A 1 368 ? 1.253 11.731 8.734 1.00 97.56 368 TYR A N 1
ATOM 2897 C CA . TYR A 1 368 ? 0.050 12.441 9.149 1.00 97.56 368 TYR A CA 1
ATOM 2898 C C . TYR A 1 368 ? -1.106 11.467 9.356 1.00 97.56 368 TYR A C 1
ATOM 2900 O O . TYR A 1 368 ? -1.147 10.375 8.783 1.00 97.56 368 TYR A O 1
ATOM 2908 N N . CYS A 1 369 ? -2.072 11.904 10.156 1.00 97.75 369 CYS A N 1
ATOM 2909 C CA . CYS A 1 369 ? -3.391 11.296 10.218 1.00 97.75 369 CYS A CA 1
ATOM 2910 C C . CYS A 1 369 ? -4.440 12.392 10.114 1.00 97.75 369 CYS A C 1
ATOM 2912 O O . CYS A 1 369 ? -4.430 13.333 10.904 1.00 97.75 369 CYS A O 1
ATOM 2914 N N . LEU A 1 370 ? -5.331 12.262 9.139 1.00 98.31 370 LEU A N 1
ATOM 2915 C CA . LEU A 1 370 ? -6.455 13.169 8.945 1.00 98.31 370 LEU A CA 1
ATOM 2916 C C . LEU A 1 370 ? -7.727 12.342 8.979 1.00 98.31 370 LEU A C 1
ATOM 2918 O O . LEU A 1 370 ? -7.809 11.321 8.300 1.00 98.31 370 LEU A O 1
ATOM 2922 N N . SER A 1 371 ? -8.698 12.758 9.787 1.00 98.31 371 SER A N 1
ATOM 2923 C CA . SER A 1 371 ? -9.955 12.025 9.935 1.00 98.31 371 SER A CA 1
ATOM 2924 C C . SER A 1 371 ? -11.153 12.958 9.904 1.00 98.31 371 SER A C 1
ATOM 2926 O O . SER A 1 371 ? -11.051 14.080 10.386 1.00 98.31 371 SER A O 1
ATOM 2928 N N . TYR A 1 372 ? -12.280 12.497 9.373 1.00 98.12 372 TYR A N 1
ATOM 2929 C CA . TYR A 1 372 ? -13.557 13.219 9.360 1.00 98.12 372 TYR A CA 1
ATOM 2930 C C . TYR A 1 372 ? -14.737 12.241 9.433 1.00 98.12 372 TYR A C 1
ATOM 2932 O O . TYR A 1 372 ? -14.560 11.029 9.292 1.00 98.12 372 TYR A O 1
ATOM 2940 N N . ILE A 1 373 ? -15.944 12.762 9.656 1.00 97.69 373 ILE A N 1
ATOM 2941 C CA . ILE A 1 373 ? -17.183 11.986 9.498 1.00 97.69 373 ILE A CA 1
ATOM 2942 C C . ILE A 1 373 ? -17.597 12.053 8.029 1.00 97.69 373 ILE A C 1
ATOM 2944 O O . ILE A 1 373 ? -17.612 13.136 7.459 1.00 97.69 373 ILE A O 1
ATOM 2948 N N . GLU A 1 374 ? -17.922 10.916 7.415 1.00 95.69 374 GLU A N 1
ATOM 2949 C CA . GLU A 1 374 ? -18.250 10.802 5.980 1.00 95.69 374 GLU A CA 1
ATOM 2950 C C . GLU A 1 374 ? -19.299 11.825 5.504 1.00 95.69 374 GLU A C 1
ATOM 2952 O O . GLU A 1 374 ? -19.121 12.438 4.453 1.00 95.69 374 GLU A O 1
ATOM 2957 N N . ASP A 1 375 ? -20.333 12.072 6.316 1.00 93.81 375 ASP A N 1
ATOM 2958 C CA . ASP A 1 375 ? -21.401 13.044 6.034 1.00 93.81 375 ASP A CA 1
ATOM 2959 C C . ASP A 1 375 ? -21.005 14.515 6.294 1.00 93.81 375 ASP A C 1
ATOM 2961 O O . ASP A 1 375 ? -21.744 15.434 5.937 1.00 93.81 375 ASP A O 1
ATOM 2965 N N . ASP A 1 376 ? -19.849 14.758 6.918 1.00 95.44 376 ASP A N 1
ATOM 2966 C CA . ASP A 1 376 ? -19.306 16.086 7.219 1.00 95.44 376 ASP A CA 1
ATOM 2967 C C . ASP A 1 376 ? -17.788 16.168 6.931 1.00 95.44 376 ASP A C 1
ATOM 2969 O O . ASP A 1 376 ? -16.970 16.357 7.838 1.00 95.44 376 ASP A O 1
ATOM 2973 N N . PRO A 1 377 ? -17.374 16.037 5.654 1.00 92.19 377 PRO A N 1
ATOM 2974 C CA . PRO A 1 377 ? -15.963 15.943 5.278 1.00 92.19 377 PRO A CA 1
ATOM 2975 C C . PRO A 1 377 ? -15.184 17.257 5.454 1.00 92.19 377 PRO A C 1
ATOM 2977 O O . PRO A 1 377 ? -13.957 17.264 5.376 1.00 92.19 377 PRO A O 1
ATOM 2980 N N . LEU A 1 378 ? -15.874 18.381 5.687 1.00 93.25 378 LEU A N 1
ATOM 2981 C CA . LEU A 1 378 ? -15.254 19.697 5.884 1.00 93.25 378 LEU A CA 1
ATOM 2982 C C . LEU A 1 378 ? -14.727 19.904 7.311 1.00 93.25 378 LEU A C 1
ATOM 2984 O O . LEU A 1 378 ? -13.908 20.801 7.525 1.00 93.25 378 LEU A O 1
ATOM 2988 N N . HIS A 1 379 ? -15.178 19.102 8.278 1.00 95.31 379 HIS A N 1
ATOM 2989 C CA . HIS A 1 379 ? -14.770 19.214 9.674 1.00 95.31 379 HIS A CA 1
ATOM 2990 C C . HIS A 1 379 ? -13.908 18.020 10.075 1.00 95.31 379 HIS A C 1
ATOM 2992 O O . HIS A 1 379 ? -14.386 16.903 10.272 1.00 95.31 379 HIS A O 1
ATOM 2998 N N . LEU A 1 380 ? -12.609 18.278 10.227 1.00 97.00 380 LEU A N 1
ATOM 2999 C CA . LEU A 1 380 ? -11.683 17.268 10.715 1.00 97.00 380 LEU A CA 1
ATOM 3000 C C . LEU A 1 380 ? -11.940 16.946 12.190 1.00 97.00 380 LEU A C 1
ATOM 3002 O O . LEU A 1 380 ? -12.194 17.830 13.012 1.00 97.00 380 LEU A O 1
ATOM 3006 N N . LEU A 1 381 ? -11.810 15.667 12.523 1.00 97.62 381 LEU A N 1
ATOM 3007 C CA . LEU A 1 381 ? -11.901 15.158 13.879 1.00 97.62 381 LEU A CA 1
ATOM 3008 C C . LEU A 1 381 ? -10.605 15.430 14.653 1.00 97.62 381 LEU A C 1
ATOM 3010 O O . LEU A 1 381 ? -9.509 15.332 14.094 1.00 97.62 381 LEU A O 1
ATOM 3014 N N . PRO A 1 382 ? -10.706 15.738 15.955 1.00 97.19 382 PRO A N 1
ATOM 3015 C CA . PRO A 1 382 ? -9.540 15.828 16.817 1.00 97.19 382 PRO A CA 1
ATOM 3016 C C . PRO A 1 382 ? -8.866 14.460 16.941 1.00 97.19 382 PRO A C 1
ATOM 3018 O O . PRO A 1 382 ? -9.535 13.436 17.111 1.00 97.19 382 PRO A O 1
ATOM 3021 N N . ILE A 1 383 ? -7.535 14.456 16.902 1.00 98.00 383 ILE A N 1
ATOM 3022 C CA . ILE A 1 383 ? -6.729 13.256 17.097 1.00 98.00 383 ILE A CA 1
ATOM 3023 C C . ILE A 1 383 ? -6.173 13.238 18.522 1.00 98.00 383 ILE A C 1
ATOM 3025 O O . ILE A 1 383 ? -5.518 14.183 18.974 1.00 98.00 383 ILE A O 1
ATOM 3029 N N . VAL A 1 384 ? -6.425 12.144 19.237 1.00 97.81 384 VAL A N 1
ATOM 3030 C CA . VAL A 1 384 ? -5.781 11.828 20.512 1.00 97.81 384 VAL A CA 1
ATOM 3031 C C . VAL A 1 384 ? -4.486 11.076 20.212 1.00 97.81 384 VAL A C 1
ATOM 3033 O O . VAL A 1 384 ? -4.505 9.879 19.913 1.00 97.81 384 VAL A O 1
ATOM 3036 N N . TYR A 1 385 ? -3.369 11.801 20.242 1.00 96.88 385 TYR A N 1
ATOM 3037 C CA . TYR A 1 385 ? -2.031 11.273 19.978 1.00 96.88 385 TYR A CA 1
ATOM 3038 C C . TYR A 1 385 ? -1.252 10.924 21.252 1.00 96.88 385 TYR A C 1
ATOM 3040 O O . TYR A 1 385 ? -0.284 10.165 21.209 1.00 96.88 385 TYR A O 1
ATOM 3048 N N . ASP A 1 386 ? -1.676 11.433 22.410 1.00 96.38 386 ASP A N 1
ATOM 3049 C CA . ASP A 1 386 ? -1.047 11.084 23.681 1.00 96.38 386 ASP A CA 1
ATOM 3050 C C . ASP A 1 386 ? -1.499 9.694 24.166 1.00 96.38 386 ASP A C 1
ATOM 3052 O O . ASP A 1 386 ? -2.606 9.515 24.684 1.00 96.38 386 ASP A O 1
ATOM 3056 N N . THR A 1 387 ? -0.605 8.710 24.043 1.00 95.62 387 THR A N 1
ATOM 3057 C CA . THR A 1 387 ? -0.814 7.321 24.485 1.00 95.62 387 THR A CA 1
ATOM 3058 C C . THR A 1 387 ? -1.223 7.217 25.960 1.00 95.62 387 THR A C 1
ATOM 3060 O O . THR A 1 387 ? -2.054 6.375 26.312 1.00 95.62 387 THR A O 1
ATOM 3063 N N . ASP A 1 388 ? -0.706 8.095 26.827 1.00 95.25 388 ASP A N 1
ATOM 3064 C CA . ASP A 1 388 ? -0.984 8.060 28.266 1.00 95.25 388 ASP A CA 1
ATOM 3065 C C . ASP A 1 388 ? -2.428 8.488 28.572 1.00 95.25 388 ASP A C 1
ATOM 3067 O O . ASP A 1 388 ? -3.010 8.039 29.562 1.00 95.25 388 ASP A O 1
ATOM 3071 N N . LEU A 1 389 ? -3.050 9.314 27.718 1.00 95.81 389 LEU A N 1
ATOM 3072 C CA . LEU A 1 389 ? -4.460 9.679 27.876 1.00 95.81 389 LEU A CA 1
ATOM 3073 C C . LEU A 1 389 ? -5.387 8.498 27.591 1.00 95.81 389 LEU A C 1
ATOM 3075 O O . LEU A 1 389 ? -6.405 8.355 28.264 1.00 95.81 389 LEU A O 1
ATOM 3079 N N . VAL A 1 390 ? -5.029 7.625 26.648 1.00 96.69 390 VAL A N 1
ATOM 3080 C CA . VAL A 1 390 ? -5.850 6.463 26.276 1.00 96.69 390 VAL A CA 1
ATOM 3081 C C . VAL A 1 390 ? -5.609 5.296 27.234 1.00 96.69 390 VAL A C 1
ATOM 3083 O O . VAL A 1 390 ? -6.552 4.746 27.813 1.00 96.69 390 VAL A O 1
ATOM 3086 N N . PHE A 1 391 ? -4.345 4.935 27.457 1.00 97.12 391 PHE A N 1
ATOM 3087 C CA . PHE A 1 391 ? -3.955 3.723 28.186 1.00 97.12 391 PHE A CA 1
ATOM 3088 C C . PHE A 1 391 ? -3.544 3.969 29.639 1.00 97.12 391 PHE A C 1
ATOM 3090 O O . PHE A 1 391 ? -3.451 3.022 30.422 1.00 97.12 391 PHE A O 1
ATOM 3097 N N . GLY A 1 392 ? -3.370 5.223 30.058 1.00 94.56 392 GLY A N 1
ATOM 3098 C CA . GLY A 1 392 ? -2.894 5.540 31.400 1.00 94.56 392 GLY A CA 1
ATOM 3099 C C . GLY A 1 392 ? -1.499 4.963 31.643 1.00 94.56 392 GLY A C 1
ATOM 3100 O O . GLY A 1 392 ? -0.630 5.005 30.787 1.00 94.56 392 GLY A O 1
ATOM 3101 N N . GLN A 1 393 ? -1.289 4.386 32.826 1.00 91.19 393 GLN A N 1
ATOM 3102 C CA . GLN A 1 393 ? -0.015 3.752 33.198 1.00 91.19 393 GLN A CA 1
ATOM 3103 C C . GLN A 1 393 ? 0.118 2.300 32.694 1.00 91.19 393 GLN A C 1
ATOM 3105 O O . GLN A 1 393 ? 1.088 1.622 33.031 1.00 91.19 393 GLN A O 1
ATOM 3110 N N . ASP A 1 394 ? -0.865 1.788 31.944 1.00 92.38 394 ASP A N 1
ATOM 3111 C CA . ASP A 1 394 ? -0.832 0.424 31.414 1.00 92.38 394 ASP A CA 1
ATOM 3112 C C . ASP A 1 394 ? 0.011 0.360 30.133 1.00 92.38 394 ASP A C 1
ATOM 3114 O O . ASP A 1 394 ? -0.495 0.399 29.013 1.00 92.38 394 ASP A O 1
ATOM 3118 N N . THR A 1 395 ? 1.327 0.239 30.305 1.00 89.19 395 THR A N 1
ATOM 3119 C CA . THR A 1 395 ? 2.295 0.168 29.197 1.00 89.19 395 THR A CA 1
ATOM 3120 C C . THR A 1 395 ? 2.215 -1.127 28.386 1.00 89.19 395 THR A C 1
ATOM 3122 O O . THR A 1 395 ? 2.866 -1.234 27.349 1.00 89.19 395 THR A O 1
ATOM 3125 N N . THR A 1 396 ? 1.409 -2.108 28.815 1.00 91.38 396 THR A N 1
ATOM 3126 C CA . THR A 1 396 ? 1.102 -3.291 27.994 1.00 91.38 396 THR A CA 1
ATOM 3127 C C . THR A 1 396 ? 0.144 -2.963 26.851 1.00 91.38 396 THR A C 1
ATOM 3129 O O . THR A 1 396 ? -0.012 -3.767 25.936 1.00 91.38 396 THR A O 1
ATOM 3132 N N . LEU A 1 397 ? -0.509 -1.796 26.927 1.00 94.81 397 LEU A N 1
ATOM 3133 C CA . LEU A 1 397 ? -1.613 -1.371 26.075 1.00 94.81 397 LEU A CA 1
ATOM 3134 C C . LEU A 1 397 ? -2.825 -2.305 26.153 1.00 94.81 397 LEU A C 1
ATOM 3136 O O . LEU A 1 397 ? -3.752 -2.140 25.380 1.00 94.81 397 LEU A O 1
ATOM 3140 N N . LEU A 1 398 ? -2.891 -3.269 27.075 1.00 93.50 398 LEU A N 1
ATOM 3141 C CA . LEU A 1 398 ? -3.981 -4.245 27.096 1.00 93.50 398 LEU A CA 1
ATOM 3142 C C . LEU A 1 398 ? -5.344 -3.574 27.311 1.00 93.50 398 LEU A C 1
ATOM 3144 O O . LEU A 1 398 ? -6.280 -3.822 26.552 1.00 93.50 398 LEU A O 1
ATOM 3148 N N . LYS A 1 399 ? -5.457 -2.704 28.324 1.00 93.56 399 LYS A N 1
ATOM 3149 C CA . LYS A 1 399 ? -6.713 -2.014 28.648 1.00 93.56 399 LYS A CA 1
ATOM 3150 C C . LYS A 1 399 ? -6.566 -0.500 28.515 1.00 93.56 399 LYS A C 1
ATOM 3152 O O . LYS A 1 399 ? -5.584 0.047 29.014 1.00 93.56 399 LYS A O 1
ATOM 3157 N N . PRO A 1 400 ? -7.563 0.209 27.955 1.00 96.12 400 PRO A N 1
ATOM 3158 C CA . PRO A 1 400 ? -7.536 1.665 27.845 1.00 96.12 400 PRO A CA 1
ATOM 3159 C C . PRO A 1 400 ? -7.850 2.310 29.209 1.00 96.12 400 PRO A C 1
ATOM 3161 O O . PRO A 1 400 ? -8.931 2.852 29.436 1.00 96.12 400 PRO A O 1
ATOM 3164 N N . ARG A 1 401 ? -6.937 2.187 30.186 1.00 96.38 401 ARG A N 1
ATOM 3165 C CA . ARG A 1 401 ? -7.175 2.636 31.573 1.00 96.38 401 ARG A CA 1
ATOM 3166 C C . ARG A 1 401 ? -7.401 4.141 31.671 1.00 96.38 401 ARG A C 1
ATOM 3168 O O . ARG A 1 401 ? -8.141 4.566 32.553 1.00 96.38 401 ARG A O 1
ATOM 3175 N N . GLY A 1 402 ? -6.782 4.919 30.786 1.00 95.94 402 GLY A N 1
ATOM 3176 C CA . GLY A 1 402 ? -7.002 6.357 30.696 1.00 95.94 402 GLY A CA 1
ATOM 3177 C C . GLY A 1 402 ? -8.431 6.680 30.250 1.00 95.94 402 GLY A C 1
ATOM 3178 O O . GLY A 1 402 ? -9.104 7.476 30.903 1.00 95.94 402 GLY A O 1
ATOM 3179 N N . LEU A 1 403 ? -8.954 5.957 29.251 1.00 96.00 403 LEU A N 1
ATOM 3180 C CA . LEU A 1 403 ? -10.361 6.059 28.834 1.00 96.00 403 LEU A CA 1
ATOM 3181 C C . LEU A 1 403 ? -11.335 5.575 29.901 1.00 96.00 403 LEU A C 1
ATOM 3183 O O . LEU A 1 403 ? -12.356 6.208 30.117 1.00 96.00 403 LEU A O 1
ATOM 3187 N N . MET A 1 404 ? -11.013 4.505 30.628 1.00 95.06 404 MET A N 1
ATOM 3188 C CA . MET A 1 404 ? -11.845 4.045 31.747 1.00 95.06 404 MET A CA 1
ATOM 3189 C C . MET A 1 404 ? -11.938 5.070 32.889 1.00 95.06 404 MET A C 1
ATOM 3191 O O . MET A 1 404 ? -12.902 5.049 33.652 1.00 95.06 404 MET A O 1
ATOM 3195 N N . ALA A 1 405 ? -10.917 5.915 33.051 1.00 94.69 405 ALA A N 1
ATOM 3196 C CA . ALA A 1 405 ? -10.830 6.901 34.125 1.00 94.69 405 ALA A CA 1
ATOM 3197 C C . ALA A 1 405 ? -11.350 8.294 33.725 1.00 94.69 405 ALA A C 1
ATOM 3199 O O . ALA A 1 405 ? -11.497 9.153 34.596 1.00 94.69 405 ALA A O 1
ATOM 3200 N N . SER A 1 406 ? -11.606 8.529 32.437 1.00 93.75 406 SER A N 1
ATOM 3201 C CA . SER A 1 406 ? -11.950 9.836 31.872 1.00 93.75 406 SER A CA 1
ATOM 3202 C C . SER A 1 406 ? -13.054 9.707 30.812 1.00 93.75 406 SER A C 1
ATOM 3204 O O . SER A 1 406 ? -13.675 8.660 30.670 1.00 93.75 406 SER A O 1
ATOM 3206 N N . SER A 1 407 ? -13.342 10.777 30.075 1.00 93.75 407 SER A N 1
ATOM 3207 C CA . SER A 1 407 ? -14.226 10.754 28.904 1.00 93.75 407 SER A CA 1
ATOM 3208 C C . SER A 1 407 ? -13.471 11.169 27.646 1.00 93.75 407 SER A C 1
ATOM 3210 O O . SER A 1 407 ? -12.446 11.846 27.728 1.00 93.75 407 SER A O 1
ATOM 3212 N N . VAL A 1 408 ? -14.004 10.803 26.476 1.00 95.50 408 VAL A N 1
ATOM 3213 C CA . VAL A 1 408 ? -13.447 11.208 25.175 1.00 95.50 408 VAL A CA 1
ATOM 3214 C C . VAL A 1 408 ? -13.350 12.732 25.083 1.00 95.50 408 VAL A C 1
ATOM 3216 O O . VAL A 1 408 ? -12.278 13.264 24.798 1.00 95.50 408 VAL A O 1
ATOM 3219 N N . LYS A 1 409 ? -14.418 13.445 25.460 1.00 95.12 409 LYS A N 1
ATOM 3220 C CA . LYS A 1 409 ? -14.422 14.907 25.572 1.00 95.12 409 LYS A CA 1
ATOM 3221 C C . LYS A 1 409 ? -13.238 15.479 26.352 1.00 95.12 409 LYS A C 1
ATOM 3223 O O . LYS A 1 409 ? -12.560 16.386 25.879 1.00 95.12 409 LYS A O 1
ATOM 3228 N N . ALA A 1 410 ? -12.981 14.945 27.546 1.00 94.50 410 ALA A N 1
ATOM 3229 C CA . ALA A 1 410 ? -11.917 15.443 28.409 1.00 94.50 410 ALA A CA 1
ATOM 3230 C C . ALA A 1 410 ? -10.518 15.191 27.823 1.00 94.50 410 ALA A C 1
ATOM 3232 O O . ALA A 1 410 ? -9.598 15.951 28.114 1.00 94.50 410 ALA A O 1
ATOM 3233 N N . MET A 1 411 ? -10.347 14.153 26.996 1.00 94.50 411 MET A N 1
ATOM 3234 C CA . MET A 1 411 ? -9.091 13.909 26.276 1.00 94.50 411 MET A CA 1
ATOM 3235 C C . MET A 1 411 ? -8.883 14.895 25.131 1.00 94.50 411 MET A C 1
ATOM 3237 O O . MET A 1 411 ? -7.774 15.390 24.963 1.00 94.50 411 MET A O 1
ATOM 3241 N N . ILE A 1 412 ? -9.946 15.201 24.380 1.00 93.31 412 ILE A N 1
ATOM 3242 C CA . ILE A 1 412 ? -9.913 16.170 23.275 1.00 93.31 412 ILE A CA 1
ATOM 3243 C C . ILE A 1 412 ? -9.594 17.577 23.796 1.00 93.31 412 ILE A C 1
ATOM 3245 O O . ILE A 1 412 ? -8.759 18.276 23.229 1.00 93.31 412 ILE A O 1
ATOM 3249 N N . GLU A 1 413 ? -10.264 17.999 24.871 1.00 91.31 413 GLU A N 1
ATOM 3250 C CA . GLU A 1 413 ? -10.068 19.318 25.494 1.00 91.31 413 GLU A CA 1
ATOM 3251 C C . GLU A 1 413 ? -8.779 19.385 26.335 1.00 91.31 413 GLU A C 1
ATOM 3253 O O . GLU A 1 413 ? -8.298 20.467 26.684 1.00 91.31 413 GLU A O 1
ATOM 3258 N N . GLY A 1 414 ? -8.234 18.221 26.693 1.00 89.31 414 GLY A N 1
ATOM 3259 C CA . GLY A 1 414 ? -7.042 18.070 27.508 1.00 89.31 414 GLY A CA 1
ATOM 3260 C C . GLY A 1 414 ? -5.758 18.411 26.757 1.00 89.31 414 GLY A C 1
ATOM 3261 O O . GLY A 1 414 ? -5.658 18.335 25.534 1.00 89.31 414 GLY A O 1
ATOM 3262 N N . ARG A 1 415 ? -4.718 18.763 27.517 1.00 91.56 415 ARG A N 1
ATOM 3263 C CA . ARG A 1 415 ? -3.382 18.934 26.949 1.00 91.56 415 ARG A CA 1
ATOM 3264 C C . ARG A 1 415 ? -2.780 17.570 26.623 1.00 91.56 415 ARG A C 1
ATOM 3266 O O . ARG A 1 415 ? -2.714 16.708 27.493 1.00 91.56 415 ARG A O 1
ATOM 3273 N N . GLN A 1 416 ? -2.281 17.441 25.402 1.00 93.69 416 GLN A N 1
ATOM 3274 C CA . GLN A 1 416 ? -1.625 16.242 24.896 1.00 93.69 416 GLN A CA 1
ATOM 3275 C C . GLN A 1 416 ? -0.115 16.461 24.762 1.00 93.69 416 GLN A C 1
ATOM 3277 O O . GLN A 1 416 ? 0.335 17.558 24.417 1.00 93.69 416 GLN A O 1
ATOM 3282 N N . TYR A 1 417 ? 0.673 15.420 25.016 1.00 92.50 417 TYR A N 1
ATOM 3283 C CA . TYR A 1 417 ? 2.126 15.427 24.863 1.00 92.50 417 TYR A CA 1
ATOM 3284 C C . TYR A 1 417 ? 2.542 14.302 23.915 1.00 92.50 417 TYR A C 1
ATOM 3286 O O . TYR A 1 417 ? 2.088 13.176 24.079 1.00 92.50 417 TYR A O 1
ATOM 3294 N N . GLY A 1 418 ? 3.397 14.603 22.936 1.00 91.06 418 GLY A N 1
ATOM 3295 C CA . GLY A 1 418 ? 3.861 13.640 21.922 1.00 91.06 418 GLY A CA 1
ATOM 3296 C C . GLY A 1 418 ? 5.382 13.596 21.758 1.00 91.06 418 GLY A C 1
ATOM 3297 O O . GLY A 1 418 ? 5.883 12.873 20.907 1.00 91.06 418 GLY A O 1
ATOM 3298 N N . ASP A 1 419 ? 6.117 14.366 22.564 1.00 92.81 419 ASP A N 1
ATOM 3299 C CA . ASP A 1 419 ? 7.578 14.402 22.522 1.00 92.81 419 ASP A CA 1
ATOM 3300 C C . ASP A 1 419 ? 8.180 13.285 23.374 1.00 92.81 419 ASP A C 1
ATOM 3302 O O . ASP A 1 419 ? 7.687 12.983 24.466 1.00 92.81 419 ASP A O 1
ATOM 3306 N N . ALA A 1 420 ? 9.302 12.738 22.910 1.00 93.50 420 ALA A N 1
ATOM 3307 C CA . ALA A 1 420 ? 10.108 11.757 23.630 1.00 93.50 420 ALA A CA 1
ATOM 3308 C C . ALA A 1 420 ? 9.381 10.430 23.958 1.00 93.50 420 ALA A C 1
ATOM 3310 O O . ALA A 1 420 ? 9.711 9.772 24.952 1.00 93.50 420 ALA A O 1
ATOM 3311 N N . LYS A 1 421 ? 8.371 10.048 23.161 1.00 92.69 421 LYS A N 1
ATOM 3312 C CA . LYS A 1 421 ? 7.618 8.792 23.309 1.00 92.69 421 LYS A CA 1
ATOM 3313 C C . LYS A 1 421 ? 6.952 8.338 22.013 1.00 92.69 421 LYS A C 1
ATOM 3315 O O . LYS A 1 421 ? 6.615 9.156 21.159 1.00 92.69 421 LYS A O 1
ATOM 3320 N N . THR A 1 422 ? 6.680 7.038 21.929 1.00 93.50 422 THR A N 1
ATOM 3321 C CA . THR A 1 422 ? 5.841 6.465 20.870 1.00 93.50 422 THR A CA 1
ATOM 3322 C C . THR A 1 422 ? 4.391 6.917 21.066 1.00 93.50 422 THR A C 1
ATOM 3324 O O . THR A 1 422 ? 3.764 6.623 22.092 1.00 93.50 422 THR A O 1
ATOM 3327 N N . SER A 1 423 ? 3.863 7.656 20.093 1.00 95.81 423 SER A N 1
ATOM 3328 C CA . SER A 1 423 ? 2.532 8.262 20.172 1.00 95.81 423 SER A CA 1
ATOM 3329 C C . SER A 1 423 ? 1.439 7.323 19.653 1.00 95.81 423 SER A C 1
ATOM 3331 O O . SER A 1 423 ? 1.687 6.423 18.852 1.00 95.81 423 SER A O 1
ATOM 3333 N N . SER A 1 424 ? 0.216 7.534 20.130 1.00 97.25 424 SER A N 1
ATOM 3334 C CA . SER A 1 424 ? -0.998 6.929 19.579 1.00 97.25 424 SER A CA 1
ATOM 3335 C C . SER A 1 424 ? -1.540 7.801 18.447 1.00 97.25 424 SER A C 1
ATOM 3337 O O . SER A 1 424 ? -0.997 8.864 18.159 1.00 97.25 424 SER A O 1
ATOM 3339 N N . CYS A 1 425 ? -2.622 7.370 17.806 1.00 97.88 425 CYS A N 1
ATOM 3340 C CA . CYS A 1 425 ? -3.305 8.154 16.790 1.00 97.88 425 CYS A CA 1
ATOM 3341 C C . CYS A 1 425 ? -4.786 7.764 16.691 1.00 97.88 425 CYS A C 1
ATOM 3343 O O . CYS A 1 425 ? -5.171 7.000 15.803 1.00 97.88 425 CYS A O 1
ATOM 3345 N N . PHE A 1 426 ? -5.616 8.264 17.612 1.00 98.62 426 PHE A N 1
ATOM 3346 C CA . PHE A 1 426 ? -7.053 7.969 17.653 1.00 98.62 426 PHE A CA 1
ATOM 3347 C C . PHE A 1 426 ? -7.894 9.171 17.229 1.00 98.62 426 PHE A C 1
ATOM 3349 O O . PHE A 1 426 ? -7.897 10.192 17.914 1.00 98.62 426 PHE A O 1
ATOM 3356 N N . ALA A 1 427 ? -8.657 9.039 16.147 1.00 98.50 427 ALA A N 1
ATOM 3357 C CA . ALA A 1 427 ? -9.725 9.973 15.824 1.00 98.50 427 ALA A CA 1
ATOM 3358 C C . ALA A 1 427 ? -10.833 9.866 16.873 1.00 98.50 427 ALA A C 1
ATOM 3360 O O . ALA A 1 427 ? -11.233 8.764 17.258 1.00 98.50 427 ALA A O 1
ATOM 3361 N N . ALA A 1 428 ? -11.310 11.009 17.356 1.00 98.12 428 ALA A N 1
ATOM 3362 C CA . ALA A 1 428 ? -12.251 11.052 18.460 1.00 98.12 428 ALA A CA 1
ATOM 3363 C C . ALA A 1 428 ? -13.593 11.665 18.045 1.00 98.12 428 ALA A C 1
ATOM 3365 O O . ALA A 1 428 ? -13.644 12.780 17.527 1.00 98.12 428 ALA A O 1
ATOM 3366 N N . ILE A 1 429 ? -14.682 10.948 18.333 1.00 96.81 429 ILE A N 1
ATOM 3367 C CA . ILE A 1 429 ? -16.055 11.467 18.286 1.00 96.81 429 ILE A CA 1
ATOM 3368 C C . ILE A 1 429 ? -16.645 11.443 19.695 1.00 96.81 429 ILE A C 1
ATOM 3370 O O . ILE A 1 429 ? -16.396 10.511 20.463 1.00 96.81 429 ILE A O 1
ATOM 3374 N N . ASP A 1 430 ? -17.433 12.456 20.042 1.00 95.50 430 ASP A N 1
ATOM 3375 C CA . ASP A 1 430 ? -18.020 12.595 21.374 1.00 95.50 430 ASP A CA 1
ATOM 3376 C C . ASP A 1 430 ? -19.537 12.787 21.302 1.00 95.50 430 ASP A C 1
ATOM 3378 O O . ASP A 1 430 ? -20.018 13.621 20.536 1.00 95.50 430 ASP A O 1
ATOM 3382 N N . ASP A 1 431 ? -20.274 12.018 22.110 1.00 93.31 431 ASP A N 1
ATOM 3383 C CA . ASP A 1 431 ? -21.725 12.113 22.305 1.00 93.31 431 ASP A CA 1
ATOM 3384 C C . ASP A 1 431 ? -22.540 12.124 20.986 1.00 93.31 431 ASP A C 1
ATOM 3386 O O . ASP A 1 431 ? -23.578 12.785 20.873 1.00 93.31 431 ASP A O 1
ATOM 3390 N N . PHE A 1 432 ? -22.110 11.350 19.982 1.00 95.56 432 PHE A N 1
ATOM 3391 C CA . PHE A 1 432 ? -22.810 11.230 18.702 1.00 95.56 432 PHE A CA 1
ATOM 3392 C C . PHE A 1 432 ? -24.098 10.411 18.869 1.00 95.56 432 PHE A C 1
ATOM 3394 O O . PHE A 1 432 ? -24.093 9.353 19.501 1.00 95.56 432 PHE A O 1
ATOM 3401 N N . VAL A 1 433 ? -25.221 10.887 18.325 1.00 96.38 433 VAL A N 1
ATOM 3402 C CA . VAL A 1 433 ? -26.538 10.250 18.495 1.00 96.38 433 VAL A CA 1
ATOM 3403 C C . VAL A 1 433 ? -26.938 9.522 17.217 1.00 96.38 433 VAL A C 1
ATOM 3405 O O . VAL A 1 433 ? -27.040 10.146 16.172 1.00 96.38 433 VAL A O 1
ATOM 3408 N N . LEU A 1 434 ? -27.220 8.225 17.331 1.00 97.00 434 LEU A N 1
ATOM 3409 C CA . LEU A 1 434 ? -27.660 7.346 16.251 1.00 97.00 434 LEU A CA 1
ATOM 3410 C C . LEU A 1 434 ? -29.078 6.838 16.523 1.00 97.00 434 LEU A C 1
ATOM 3412 O O . LEU A 1 434 ? -29.326 6.105 17.490 1.00 97.00 434 LEU A O 1
ATOM 3416 N N . ALA A 1 435 ? -30.024 7.188 15.660 1.00 96.88 435 ALA A N 1
ATOM 3417 C CA . ALA A 1 435 ? -31.361 6.612 15.651 1.00 96.88 435 ALA A CA 1
ATOM 3418 C C . ALA A 1 435 ? -31.324 5.094 15.353 1.00 96.88 435 ALA A C 1
ATOM 3420 O O . ALA A 1 435 ? -30.314 4.570 14.877 1.00 96.88 435 ALA A O 1
ATOM 3421 N N . PRO A 1 436 ? -32.407 4.348 15.640 1.00 96.88 436 PRO A N 1
ATOM 3422 C CA . PRO A 1 436 ? -32.542 2.958 15.205 1.00 96.88 436 PRO A CA 1
ATOM 3423 C C . PRO A 1 436 ? -32.236 2.782 13.709 1.00 96.88 436 PRO A C 1
ATOM 3425 O O . PRO A 1 436 ? -32.885 3.402 12.867 1.00 96.88 436 PRO A O 1
ATOM 3428 N N . GLY A 1 437 ? -31.253 1.941 13.380 1.00 96.31 437 GLY A N 1
ATOM 3429 C CA . GLY A 1 437 ? -30.801 1.674 12.010 1.00 96.31 437 GLY A CA 1
ATOM 3430 C C . GLY A 1 437 ? -29.795 2.677 11.431 1.00 96.31 437 GLY A C 1
ATOM 3431 O O . GLY A 1 437 ? -29.245 2.408 10.364 1.00 96.31 437 GLY A O 1
ATOM 3432 N N . GLU A 1 438 ? -29.533 3.796 12.109 1.00 97.44 438 GLU A N 1
ATOM 3433 C CA . GLU A 1 438 ? -28.571 4.813 11.672 1.00 97.44 438 GLU A CA 1
ATOM 3434 C C . GLU A 1 438 ? -27.126 4.367 11.930 1.00 97.44 438 GLU A C 1
ATOM 3436 O O . GLU A 1 438 ? -26.844 3.593 12.856 1.00 97.44 438 GLU A O 1
ATOM 3441 N N . LYS A 1 439 ? -26.205 4.870 11.106 1.00 97.62 439 LYS A N 1
ATOM 3442 C CA . LYS A 1 439 ? -24.767 4.646 11.236 1.00 97.62 439 LYS A CA 1
ATOM 3443 C C . LYS A 1 439 ? -23.998 5.959 11.138 1.00 97.62 439 LYS A C 1
ATOM 3445 O O . LYS A 1 439 ? -24.467 6.891 10.499 1.00 97.62 439 LYS A O 1
ATOM 3450 N N . VAL A 1 440 ? -22.805 5.982 11.717 1.00 98.12 440 VAL A N 1
ATOM 3451 C CA . VAL A 1 440 ? -21.784 7.008 11.478 1.00 98.12 440 VAL A CA 1
ATOM 3452 C C . VAL A 1 440 ? -20.539 6.331 10.921 1.00 98.12 440 VAL A C 1
ATOM 3454 O O . VAL A 1 440 ? -20.146 5.276 11.424 1.00 98.12 440 VAL A O 1
ATOM 3457 N N . THR A 1 441 ? -19.928 6.920 9.895 1.00 98.44 441 THR A N 1
ATOM 3458 C CA . THR A 1 441 ? -18.668 6.440 9.315 1.00 98.44 441 THR A CA 1
ATOM 3459 C C . THR A 1 441 ? -17.556 7.443 9.613 1.00 98.44 441 THR A C 1
ATOM 3461 O O . THR A 1 441 ? -17.638 8.598 9.194 1.00 98.44 441 THR A O 1
ATOM 3464 N N . ILE A 1 442 ? -16.508 7.007 10.311 1.00 98.69 442 ILE A N 1
ATOM 3465 C CA . ILE A 1 442 ? -15.255 7.754 10.458 1.00 98.69 442 ILE A CA 1
ATOM 3466 C C . ILE A 1 442 ? -14.348 7.368 9.291 1.00 98.69 442 ILE A C 1
ATOM 3468 O O . ILE A 1 442 ? -14.059 6.187 9.099 1.00 98.69 442 ILE A O 1
ATOM 3472 N N . VAL A 1 443 ? -13.900 8.352 8.520 1.00 98.69 443 VAL A N 1
ATOM 3473 C CA . VAL A 1 443 ? -12.941 8.169 7.427 1.00 98.69 443 VAL A CA 1
ATOM 3474 C C . VAL A 1 443 ? -11.593 8.699 7.890 1.00 98.69 443 VAL A C 1
ATOM 3476 O O . VAL A 1 443 ? -11.494 9.873 8.237 1.00 98.69 443 VAL A O 1
ATOM 3479 N N . SER A 1 444 ? -10.563 7.855 7.879 1.00 98.69 444 SER A N 1
ATOM 3480 C CA . SER A 1 444 ? -9.208 8.188 8.326 1.00 98.69 444 SER A CA 1
ATOM 3481 C C . SER A 1 444 ? -8.172 7.899 7.241 1.00 98.69 444 SER A C 1
ATOM 3483 O O . SER A 1 444 ? -8.182 6.833 6.625 1.00 98.69 444 SER A O 1
ATOM 3485 N N . PHE A 1 445 ? -7.246 8.836 7.046 1.00 98.62 445 PHE A N 1
ATOM 3486 C CA . PHE A 1 445 ? -6.145 8.767 6.087 1.00 98.62 445 PHE A CA 1
ATOM 3487 C C . PHE A 1 445 ? -4.814 8.776 6.838 1.00 98.62 445 PHE A C 1
ATOM 3489 O O . PHE A 1 445 ? -4.490 9.772 7.485 1.00 98.62 445 PHE A O 1
ATOM 3496 N N . TYR A 1 446 ? -4.041 7.695 6.724 1.00 98.56 446 TYR A N 1
ATOM 3497 C CA . TYR A 1 446 ? -2.711 7.552 7.325 1.00 98.56 446 TYR A CA 1
ATOM 3498 C C . TYR A 1 446 ? -1.651 7.545 6.228 1.00 98.56 446 TYR A C 1
ATOM 3500 O O . TYR A 1 446 ? -1.570 6.589 5.457 1.00 98.56 446 TYR A O 1
ATOM 3508 N N . GLY A 1 447 ? -0.852 8.604 6.125 1.00 97.12 447 GLY A N 1
ATOM 3509 C CA . GLY A 1 447 ? 0.093 8.764 5.018 1.00 97.12 447 GLY A CA 1
ATOM 3510 C C . GLY A 1 447 ? 1.372 9.494 5.398 1.00 97.12 447 GLY A C 1
ATOM 3511 O O . GLY A 1 447 ? 1.561 9.877 6.552 1.00 97.12 447 GLY A O 1
ATOM 3512 N N . LYS A 1 448 ? 2.239 9.685 4.403 1.00 95.12 448 LYS A N 1
ATOM 3513 C CA . LYS A 1 448 ? 3.474 10.472 4.497 1.00 95.12 448 LYS A CA 1
ATOM 3514 C C . LYS A 1 448 ? 3.338 11.747 3.668 1.00 95.12 448 LYS A C 1
ATOM 3516 O O . LYS A 1 448 ? 2.775 11.711 2.574 1.00 95.12 448 LYS A O 1
ATOM 3521 N N . ALA A 1 449 ? 3.859 12.851 4.190 1.00 94.75 449 ALA A N 1
ATOM 3522 C CA . ALA A 1 449 ? 4.101 14.068 3.426 1.00 94.75 449 ALA A CA 1
ATOM 3523 C C . ALA A 1 449 ? 5.578 14.460 3.537 1.00 94.75 449 ALA A C 1
ATOM 3525 O O . ALA A 1 449 ? 6.205 14.221 4.571 1.00 94.75 449 ALA A O 1
ATOM 3526 N N . GLU A 1 450 ? 6.118 15.073 2.485 1.00 90.94 450 GLU A N 1
ATOM 3527 C CA . GLU A 1 450 ? 7.528 15.488 2.442 1.00 90.94 450 GLU A CA 1
ATOM 3528 C C . GLU A 1 450 ? 7.766 16.736 3.299 1.00 90.94 450 GLU A C 1
ATOM 3530 O O . GLU A 1 450 ? 8.876 17.000 3.753 1.00 90.94 450 GLU A O 1
ATOM 3535 N N . ASN A 1 451 ? 6.707 17.512 3.557 1.00 92.06 451 ASN A N 1
ATOM 3536 C CA . ASN A 1 451 ? 6.770 18.671 4.431 1.00 92.06 451 ASN A CA 1
ATOM 3537 C C . ASN A 1 451 ? 5.451 18.892 5.183 1.00 92.06 451 ASN A C 1
ATOM 3539 O O . ASN A 1 451 ? 4.358 18.728 4.639 1.00 92.06 451 ASN A O 1
ATOM 3543 N N . ILE A 1 452 ? 5.546 19.384 6.420 1.00 94.12 452 ILE A N 1
ATOM 3544 C CA . ILE A 1 452 ? 4.383 19.725 7.255 1.00 94.12 452 ILE A CA 1
ATOM 3545 C C . ILE A 1 452 ? 3.410 20.710 6.577 1.00 94.12 452 ILE A C 1
ATOM 3547 O O . ILE A 1 452 ? 2.202 20.658 6.808 1.00 94.12 452 ILE A O 1
ATOM 3551 N N . SER A 1 453 ? 3.915 21.585 5.700 1.00 93.19 453 SER A N 1
ATOM 3552 C CA . SER A 1 453 ? 3.107 22.555 4.950 1.00 93.19 453 SER A CA 1
ATOM 3553 C C . SER A 1 453 ? 2.199 21.929 3.881 1.00 93.19 453 SER A C 1
ATOM 3555 O O . SER A 1 453 ? 1.288 22.600 3.386 1.00 93.19 453 SER A O 1
ATOM 3557 N N . GLU A 1 454 ? 2.400 20.654 3.538 1.00 93.69 454 GLU A N 1
ATOM 3558 C CA . GLU A 1 454 ? 1.531 19.919 2.619 1.00 93.69 454 GLU A CA 1
ATOM 3559 C C . GLU A 1 454 ? 0.257 19.410 3.299 1.00 93.69 454 GLU A C 1
ATOM 3561 O O . GLU A 1 454 ? -0.778 19.303 2.640 1.00 93.69 454 GLU A O 1
ATOM 3566 N N . VAL A 1 455 ? 0.291 19.157 4.613 1.00 96.31 455 VAL A N 1
ATOM 3567 C CA . VAL A 1 455 ? -0.829 18.556 5.359 1.00 96.31 455 VAL A CA 1
ATOM 3568 C C . VAL A 1 455 ? -2.138 19.348 5.193 1.00 96.31 455 VAL A C 1
ATOM 3570 O O . VAL A 1 455 ? -3.156 18.729 4.879 1.00 96.31 455 VAL A O 1
ATOM 3573 N N . PRO A 1 456 ? -2.163 20.698 5.270 1.00 95.69 456 PRO A N 1
ATOM 3574 C CA . PRO A 1 456 ? -3.387 21.462 5.003 1.00 95.69 456 PRO A CA 1
ATOM 3575 C C . PRO A 1 456 ? -3.908 21.337 3.559 1.00 95.69 456 PRO A C 1
ATOM 3577 O O . PRO A 1 456 ? -5.118 21.398 3.319 1.00 95.69 456 PRO A O 1
ATOM 3580 N N . ARG A 1 457 ? -3.013 21.153 2.575 1.00 95.00 457 ARG A N 1
ATOM 3581 C CA . ARG A 1 457 ? -3.395 20.952 1.164 1.00 95.00 457 ARG A CA 1
ATOM 3582 C C . ARG A 1 457 ? -4.014 19.572 0.964 1.00 95.00 457 ARG A C 1
ATOM 3584 O O . ARG A 1 457 ? -5.042 19.457 0.295 1.00 95.00 457 ARG A O 1
ATOM 3591 N N . ILE A 1 458 ? -3.431 18.555 1.598 1.00 96.88 458 ILE A N 1
ATOM 3592 C CA . ILE A 1 458 ? -3.975 17.194 1.629 1.00 96.88 458 ILE A CA 1
ATOM 3593 C C . ILE A 1 458 ? -5.358 17.217 2.283 1.00 96.88 458 ILE A C 1
ATOM 3595 O O . ILE A 1 458 ? -6.315 16.759 1.666 1.00 96.88 458 ILE A O 1
ATOM 3599 N N . ALA A 1 459 ? -5.499 17.849 3.454 1.00 96.38 459 ALA A N 1
ATOM 3600 C CA . ALA A 1 459 ? -6.779 18.004 4.151 1.00 96.38 459 ALA A CA 1
ATOM 3601 C C . ALA A 1 459 ? -7.867 18.626 3.260 1.00 96.38 459 ALA A C 1
ATOM 3603 O O . ALA A 1 459 ? -8.984 18.122 3.191 1.00 96.38 459 ALA A O 1
ATOM 3604 N N . THR A 1 460 ? -7.523 19.680 2.515 1.00 95.81 460 THR A N 1
ATOM 3605 C CA . THR A 1 460 ? -8.453 20.323 1.571 1.00 95.81 460 THR A CA 1
ATOM 3606 C C . THR A 1 460 ? -8.853 19.387 0.424 1.00 95.81 460 THR A C 1
ATOM 3608 O O . THR A 1 460 ? -9.996 19.408 -0.025 1.00 95.81 460 THR A O 1
ATOM 3611 N N . THR A 1 461 ? -7.924 18.554 -0.050 1.00 96.44 461 THR A N 1
ATOM 3612 C CA . THR A 1 461 ? -8.152 17.614 -1.159 1.00 96.44 461 THR A CA 1
ATOM 3613 C C . THR A 1 461 ? -9.089 16.476 -0.744 1.00 96.44 461 THR A C 1
ATOM 3615 O O . THR A 1 461 ? -10.078 16.198 -1.432 1.00 96.44 461 THR A O 1
ATOM 3618 N N . ILE A 1 462 ? -8.820 15.858 0.411 1.00 96.81 462 ILE A N 1
ATOM 3619 C CA . ILE A 1 462 ? -9.598 14.717 0.918 1.00 96.81 462 ILE A CA 1
ATOM 3620 C C . ILE A 1 462 ? -10.998 15.105 1.408 1.00 96.81 462 ILE A C 1
ATOM 3622 O O . ILE A 1 462 ? -11.862 14.236 1.501 1.00 96.81 462 ILE A O 1
ATOM 3626 N N . ALA A 1 463 ? -11.218 16.390 1.708 1.00 94.38 463 ALA A N 1
ATOM 3627 C CA . ALA A 1 463 ? -12.507 16.947 2.118 1.00 94.38 463 ALA A CA 1
ATOM 3628 C C . ALA A 1 463 ? -13.485 17.150 0.944 1.00 94.38 463 ALA A C 1
ATOM 3630 O O . ALA A 1 463 ? -14.613 17.607 1.136 1.00 94.38 463 ALA A O 1
ATOM 3631 N N . SER A 1 464 ? -13.058 16.858 -0.290 1.00 94.25 464 SER A N 1
ATOM 3632 C CA . SER A 1 464 ? -13.940 16.941 -1.453 1.00 94.25 464 SER A CA 1
ATOM 3633 C C . SER A 1 464 ? -15.078 15.915 -1.385 1.00 94.25 464 SER A C 1
ATOM 3635 O O . SER A 1 464 ? -14.959 14.843 -0.793 1.00 94.25 464 SER A O 1
ATOM 3637 N N . GLU A 1 465 ? -16.208 16.250 -2.009 1.00 90.75 465 GLU A N 1
ATOM 3638 C CA . GLU A 1 465 ? -17.407 15.412 -1.983 1.00 90.75 465 GLU A CA 1
ATOM 3639 C C . GLU A 1 465 ? -17.115 13.999 -2.521 1.00 90.75 465 GLU A C 1
ATOM 3641 O O . GLU A 1 465 ? -16.433 13.828 -3.546 1.00 90.75 465 GLU A O 1
ATOM 3646 N N . TRP A 1 466 ? -17.629 12.987 -1.814 1.00 92.25 466 TRP A N 1
ATOM 3647 C CA . TRP A 1 466 ? -17.483 11.567 -2.153 1.00 92.25 466 TRP A CA 1
ATOM 3648 C C . TRP A 1 466 ? -16.030 11.114 -2.359 1.00 92.25 466 TRP A C 1
ATOM 3650 O O . TRP A 1 466 ? -15.779 10.159 -3.094 1.00 92.25 466 TRP A O 1
ATOM 3660 N N . TYR A 1 467 ? -15.043 11.809 -1.783 1.00 96.81 467 TYR A N 1
ATOM 3661 C CA . TYR A 1 467 ? -13.635 11.553 -2.086 1.00 96.81 467 TYR A CA 1
ATOM 3662 C C . TYR A 1 467 ? -13.222 10.110 -1.781 1.00 96.81 467 TYR A C 1
ATOM 3664 O O . TYR A 1 467 ? -12.740 9.414 -2.674 1.00 96.81 467 TYR A O 1
ATOM 3672 N N . ALA A 1 468 ? -13.461 9.639 -0.554 1.00 96.81 468 ALA A N 1
ATOM 3673 C CA . ALA A 1 468 ? -13.094 8.286 -0.142 1.00 96.81 468 ALA A CA 1
ATOM 3674 C C . ALA A 1 468 ? -13.787 7.208 -0.993 1.00 96.81 468 ALA A C 1
ATOM 3676 O O . ALA A 1 468 ? -13.125 6.280 -1.454 1.00 96.81 468 ALA A O 1
ATOM 3677 N N . GLU A 1 469 ? -15.083 7.361 -1.278 1.00 96.12 469 GLU A N 1
ATOM 3678 C CA . GLU A 1 469 ? -15.835 6.417 -2.114 1.00 96.1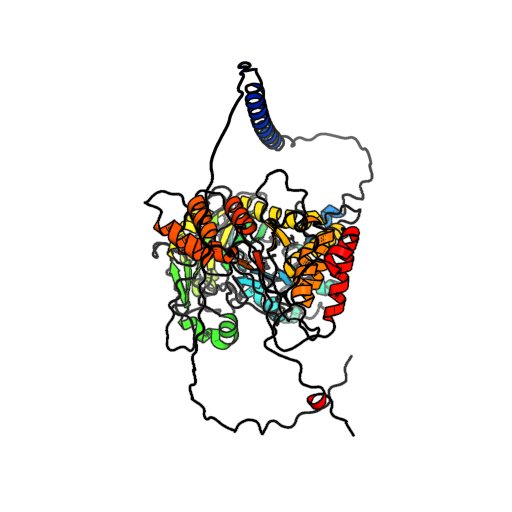2 469 GLU A CA 1
ATOM 3679 C C . GLU A 1 469 ? -15.308 6.377 -3.556 1.00 96.12 469 GLU A C 1
ATOM 3681 O O . GLU A 1 469 ? -15.043 5.298 -4.094 1.00 96.12 469 GLU A O 1
ATOM 3686 N N . ARG A 1 470 ? -15.072 7.542 -4.178 1.00 97.19 470 ARG A N 1
ATOM 3687 C CA . ARG A 1 470 ? -14.488 7.616 -5.529 1.00 97.19 470 ARG A CA 1
ATOM 3688 C C . ARG A 1 470 ? -13.119 6.945 -5.582 1.00 97.19 470 ARG A C 1
ATOM 3690 O O . ARG A 1 470 ? -12.808 6.271 -6.562 1.00 97.19 470 ARG A O 1
ATOM 3697 N N . LYS A 1 471 ? -12.306 7.109 -4.536 1.00 97.69 471 LYS A N 1
ATOM 3698 C CA . LYS A 1 471 ? -10.971 6.506 -4.449 1.00 97.69 471 LYS A CA 1
ATOM 3699 C C . LYS A 1 471 ? -11.004 5.005 -4.183 1.00 97.69 471 LYS A C 1
ATOM 3701 O O . LYS A 1 471 ? -10.191 4.291 -4.765 1.00 97.69 471 LYS A O 1
ATOM 3706 N N . LEU A 1 472 ? -11.966 4.513 -3.405 1.00 97.62 472 LEU A N 1
ATOM 3707 C CA . LEU A 1 472 ? -12.219 3.078 -3.264 1.00 97.62 472 LEU A CA 1
ATOM 3708 C C . LEU A 1 472 ? -12.607 2.455 -4.613 1.00 97.62 472 LEU A C 1
ATOM 3710 O O . LEU A 1 472 ? -12.049 1.431 -5.006 1.00 97.62 472 LEU A O 1
ATOM 3714 N N . HIS A 1 473 ? -13.523 3.093 -5.347 1.00 97.12 473 HIS A N 1
ATOM 3715 C CA . HIS A 1 473 ? -13.917 2.639 -6.681 1.00 97.12 473 HIS A CA 1
ATOM 3716 C C . HIS A 1 473 ? -12.730 2.640 -7.654 1.00 97.12 473 HIS A C 1
ATOM 3718 O O . HIS A 1 473 ? -12.537 1.666 -8.381 1.00 97.12 473 HIS A O 1
ATOM 3724 N N . ALA A 1 474 ? -11.915 3.701 -7.659 1.00 97.38 474 ALA A N 1
ATOM 3725 C CA . ALA A 1 474 ? -10.709 3.776 -8.484 1.00 97.38 474 ALA A CA 1
ATOM 3726 C C . ALA A 1 474 ? -9.711 2.655 -8.142 1.00 97.38 474 ALA A C 1
ATOM 3728 O O . ALA A 1 474 ? -9.232 1.973 -9.043 1.00 97.38 474 ALA A O 1
ATOM 3729 N N . SER A 1 475 ? -9.465 2.403 -6.851 1.00 96.94 475 SER A N 1
ATOM 3730 C CA . SER A 1 475 ? -8.588 1.320 -6.381 1.00 96.94 475 SER A CA 1
ATOM 3731 C C . SER A 1 475 ? -9.048 -0.055 -6.886 1.00 96.94 475 SER A C 1
ATOM 3733 O O . SER A 1 475 ? -8.258 -0.800 -7.470 1.00 96.94 475 SER A O 1
ATOM 3735 N N . ARG A 1 476 ? -10.350 -0.355 -6.770 1.00 96.88 476 ARG A N 1
ATOM 3736 C CA . ARG A 1 476 ? -10.955 -1.580 -7.324 1.00 96.88 476 ARG A CA 1
ATOM 3737 C C . ARG A 1 476 ? -10.811 -1.657 -8.841 1.00 96.88 476 ARG A C 1
ATOM 3739 O O . ARG A 1 476 ? -10.349 -2.674 -9.346 1.00 96.88 476 ARG A O 1
ATOM 3746 N N . SER A 1 477 ? -11.129 -0.569 -9.541 1.00 96.94 477 SER A N 1
ATOM 3747 C CA . SER A 1 477 ? -11.095 -0.503 -11.009 1.00 96.94 477 SER A CA 1
ATOM 3748 C C . SER A 1 477 ? -9.693 -0.756 -11.572 1.00 96.94 477 SER A C 1
ATOM 3750 O O . SER A 1 477 ? -9.558 -1.449 -12.573 1.00 96.94 477 SER A O 1
ATOM 3752 N N . ILE A 1 478 ? -8.645 -0.237 -10.921 1.00 96.38 478 ILE A N 1
ATOM 3753 C CA . ILE A 1 478 ? -7.248 -0.452 -11.337 1.00 96.38 478 ILE A CA 1
ATOM 3754 C C . ILE A 1 478 ? -6.853 -1.925 -11.192 1.00 96.38 478 ILE A C 1
ATOM 3756 O O . ILE A 1 478 ? -6.213 -2.498 -12.072 1.00 96.38 478 ILE A O 1
ATOM 3760 N N . ILE A 1 479 ? -7.219 -2.561 -10.078 1.00 96.31 479 ILE A N 1
ATOM 3761 C CA . ILE A 1 479 ? -6.918 -3.982 -9.878 1.00 96.31 479 ILE A CA 1
ATOM 3762 C C . ILE A 1 479 ? -7.755 -4.861 -10.812 1.00 96.31 479 ILE A C 1
ATOM 3764 O O . ILE A 1 479 ? -7.249 -5.851 -11.342 1.00 96.31 479 ILE A O 1
ATOM 3768 N N . GLU A 1 480 ? -9.017 -4.507 -11.045 1.00 95.31 480 GLU A N 1
ATOM 3769 C CA . GLU A 1 480 ? -9.868 -5.171 -12.032 1.00 95.31 480 GLU A CA 1
ATOM 3770 C C . GLU A 1 480 ? -9.249 -5.098 -13.424 1.00 95.31 480 GLU A C 1
ATOM 3772 O O . GLU A 1 480 ? -8.998 -6.158 -13.991 1.00 95.31 480 GLU A O 1
ATOM 3777 N N . SER A 1 481 ? -8.843 -3.910 -13.890 1.00 94.81 481 SER A N 1
ATOM 3778 C CA . SER A 1 481 ? -8.236 -3.736 -15.214 1.00 94.81 481 SER A CA 1
ATOM 3779 C C . SER A 1 481 ? -6.966 -4.562 -15.418 1.00 94.81 481 SER A C 1
ATOM 3781 O O . SER A 1 481 ? -6.698 -4.993 -16.532 1.00 94.81 481 SER A O 1
ATOM 3783 N N . ILE A 1 482 ? -6.187 -4.802 -14.354 1.00 95.44 482 ILE A N 1
ATOM 3784 C CA . ILE A 1 482 ? -5.037 -5.717 -14.407 1.00 95.44 482 ILE A CA 1
ATOM 3785 C C . ILE A 1 482 ? -5.529 -7.162 -14.564 1.00 95.44 482 ILE A C 1
ATOM 3787 O O . ILE A 1 482 ? -5.052 -7.898 -15.414 1.00 95.44 482 ILE A O 1
ATOM 3791 N N . THR A 1 483 ? -6.493 -7.594 -13.751 1.00 95.62 483 THR A N 1
ATOM 3792 C CA . THR A 1 483 ? -6.941 -9.000 -13.735 1.00 95.62 483 THR A CA 1
ATOM 3793 C C . THR A 1 483 ? -7.917 -9.398 -14.843 1.00 95.62 483 THR A C 1
ATOM 3795 O O . THR A 1 483 ? -8.193 -10.589 -14.997 1.00 95.62 483 THR A O 1
ATOM 3798 N N . ASP A 1 484 ? -8.465 -8.443 -15.590 1.00 94.06 484 ASP A N 1
ATOM 3799 C CA . ASP A 1 484 ? -9.445 -8.709 -16.647 1.00 94.06 484 ASP A CA 1
ATOM 3800 C C . ASP A 1 484 ? -8.834 -9.443 -17.850 1.00 94.06 484 ASP A C 1
ATOM 3802 O O . ASP A 1 484 ? -9.546 -10.171 -18.542 1.00 94.06 484 ASP A O 1
ATOM 3806 N N . GLU A 1 485 ? -7.509 -9.373 -18.033 1.00 90.31 485 GLU A N 1
ATOM 3807 C CA . GLU A 1 485 ? -6.778 -10.131 -19.063 1.00 90.31 485 GLU A CA 1
ATOM 3808 C C . GLU A 1 485 ? -6.949 -11.657 -18.933 1.00 90.31 485 GLU A C 1
ATOM 3810 O O . GLU A 1 485 ? -6.844 -12.387 -19.919 1.00 90.31 485 GLU A O 1
ATOM 3815 N N . VAL A 1 486 ? -7.249 -12.149 -17.725 1.00 94.44 486 VAL A N 1
ATOM 3816 C CA . VAL A 1 486 ? -7.430 -13.580 -17.426 1.00 94.44 486 VAL A CA 1
ATOM 3817 C C . VAL A 1 486 ? -8.832 -13.914 -16.926 1.00 94.44 486 VAL A C 1
ATOM 3819 O O . VAL A 1 486 ? -9.037 -14.915 -16.230 1.00 94.44 486 VAL A O 1
ATOM 3822 N N . GLU A 1 487 ? -9.816 -13.067 -17.226 1.00 93.38 487 GLU A N 1
ATOM 3823 C CA . GLU A 1 487 ? -11.175 -13.303 -16.769 1.00 93.38 487 GLU A CA 1
ATOM 3824 C C . GLU A 1 487 ? -11.720 -14.653 -17.261 1.00 93.38 487 GLU A C 1
ATOM 3826 O O . GLU A 1 487 ? -11.685 -15.005 -18.440 1.00 93.38 487 GLU A O 1
ATOM 3831 N N . THR A 1 488 ? -12.262 -15.418 -16.316 1.00 94.25 488 THR A N 1
ATOM 3832 C CA . THR A 1 488 ? -12.897 -16.710 -16.560 1.00 94.25 488 THR A CA 1
ATOM 3833 C C . THR A 1 488 ? -14.281 -16.730 -15.920 1.00 94.25 488 THR A C 1
ATOM 3835 O O . THR A 1 488 ? -14.534 -16.060 -14.920 1.00 94.25 488 THR A O 1
ATOM 3838 N N . ASN A 1 489 ? -15.201 -17.475 -16.533 1.00 94.44 489 ASN A N 1
ATOM 3839 C CA . ASN A 1 489 ? -16.561 -17.661 -16.038 1.00 94.44 489 ASN A CA 1
ATOM 3840 C C . ASN A 1 489 ? -16.925 -19.141 -16.148 1.00 94.44 489 ASN A C 1
ATOM 3842 O O . ASN A 1 489 ? -17.341 -19.623 -17.207 1.00 94.44 489 ASN A O 1
ATOM 3846 N N . THR A 1 490 ? -16.711 -19.874 -15.062 1.00 94.19 490 THR A N 1
ATOM 3847 C CA . THR A 1 490 ? -16.958 -21.312 -14.985 1.00 94.19 490 THR A CA 1
ATOM 3848 C C . THR A 1 490 ? -18.086 -21.615 -14.002 1.00 94.19 490 THR A C 1
ATOM 3850 O O . THR A 1 490 ? -18.649 -20.742 -13.345 1.00 94.19 490 THR A O 1
ATOM 3853 N N . SER A 1 491 ? -18.450 -22.892 -13.863 1.00 93.12 491 SER A N 1
ATOM 3854 C CA . SER A 1 491 ? -19.384 -23.304 -12.809 1.00 93.12 491 SER A CA 1
ATOM 3855 C C . SER A 1 491 ? -18.780 -23.222 -11.400 1.00 93.12 491 SER A C 1
ATOM 3857 O O . SER A 1 491 ? -19.488 -23.485 -10.429 1.00 93.12 491 SER A O 1
ATOM 3859 N N . ASN A 1 492 ? -17.480 -22.931 -11.268 1.00 92.31 492 ASN A N 1
ATOM 3860 C CA . ASN A 1 492 ? -16.778 -22.859 -9.995 1.00 92.31 492 ASN A CA 1
ATOM 3861 C C . ASN A 1 492 ? -16.187 -21.459 -9.783 1.00 92.31 492 ASN A C 1
ATOM 3863 O O . ASN A 1 492 ? -15.058 -21.186 -10.177 1.00 92.31 492 ASN A O 1
ATOM 3867 N N . ALA A 1 493 ? -16.918 -20.610 -9.059 1.00 90.69 493 ALA A N 1
ATOM 3868 C CA . ALA A 1 493 ? -16.475 -19.251 -8.747 1.00 90.69 493 ALA A CA 1
ATOM 3869 C C . ALA A 1 493 ? -15.129 -19.193 -7.992 1.00 90.69 493 ALA A C 1
ATOM 3871 O O . ALA A 1 493 ? -14.411 -18.205 -8.112 1.00 90.69 493 ALA A O 1
ATOM 3872 N N . LEU A 1 494 ? -14.758 -20.243 -7.240 1.00 92.81 494 LEU A N 1
ATOM 3873 C CA . LEU A 1 494 ? -13.439 -20.312 -6.599 1.00 92.81 494 LEU A CA 1
ATOM 3874 C C . LEU A 1 494 ? -12.320 -20.466 -7.627 1.00 92.81 494 LEU A C 1
ATOM 3876 O O . LEU A 1 494 ? -11.255 -19.891 -7.445 1.00 92.81 494 LEU A O 1
ATOM 3880 N N . PHE A 1 495 ? -12.553 -21.234 -8.695 1.00 95.12 495 PHE A N 1
ATOM 3881 C CA . PHE A 1 495 ? -11.582 -21.368 -9.777 1.00 95.12 495 PHE A CA 1
ATOM 3882 C C . PHE A 1 495 ? -11.395 -20.026 -10.490 1.00 95.12 495 PHE A C 1
ATOM 3884 O O . PHE A 1 495 ? -10.262 -19.583 -10.648 1.00 95.12 495 PHE A O 1
ATOM 3891 N N . ASP A 1 496 ? -12.496 -19.346 -10.815 1.00 93.50 496 ASP A N 1
ATOM 3892 C CA . ASP A 1 496 ? -12.459 -18.052 -11.503 1.00 93.50 496 ASP A CA 1
ATOM 3893 C C . ASP A 1 496 ? -11.721 -16.985 -10.670 1.00 93.50 496 ASP A C 1
ATOM 3895 O O . ASP A 1 496 ? -10.840 -16.281 -11.168 1.00 93.50 496 ASP A O 1
ATOM 3899 N N . GLY A 1 497 ? -12.025 -16.906 -9.367 1.00 92.44 497 GLY A N 1
ATOM 3900 C CA . GLY A 1 497 ? -11.332 -16.012 -8.435 1.00 92.44 497 GLY A CA 1
ATOM 3901 C C . GLY A 1 497 ? -9.856 -16.371 -8.246 1.00 92.44 497 GLY A C 1
ATOM 3902 O O . GLY A 1 497 ? -9.006 -15.482 -8.219 1.00 92.44 497 GLY A O 1
ATOM 3903 N N . HIS A 1 498 ? -9.533 -17.666 -8.179 1.00 94.69 498 HIS A N 1
ATOM 3904 C CA . HIS A 1 498 ? -8.157 -18.140 -8.047 1.00 94.69 498 HIS A CA 1
ATOM 3905 C C . HIS A 1 498 ? -7.303 -17.783 -9.269 1.00 94.69 498 HIS A C 1
ATOM 3907 O O . HIS A 1 498 ? -6.167 -17.355 -9.096 1.00 94.69 498 HIS A O 1
ATOM 3913 N N . VAL A 1 499 ? -7.842 -17.892 -10.490 1.00 95.94 499 VAL A N 1
ATOM 3914 C CA . VAL A 1 499 ? -7.138 -17.475 -11.716 1.00 95.94 499 VAL A CA 1
ATOM 3915 C C . VAL A 1 499 ? -6.817 -15.978 -11.679 1.00 95.94 499 VAL A C 1
ATOM 3917 O O . VAL A 1 499 ? -5.665 -15.606 -11.906 1.00 95.94 499 VAL A O 1
ATOM 3920 N N . LYS A 1 500 ? -7.793 -15.126 -11.322 1.00 95.44 500 LYS A N 1
ATOM 3921 C CA . LYS A 1 500 ? -7.569 -13.674 -11.200 1.00 95.44 500 LYS A CA 1
ATOM 3922 C C . LYS A 1 500 ? -6.511 -13.344 -10.137 1.00 95.44 500 LYS A C 1
ATOM 3924 O O . LYS A 1 500 ? -5.647 -12.512 -10.397 1.00 95.44 500 LYS A O 1
ATOM 3929 N N . GLN A 1 501 ? -6.538 -14.004 -8.975 1.00 95.50 501 GLN A N 1
ATOM 3930 C CA . GLN A 1 501 ? -5.532 -13.786 -7.926 1.00 95.50 501 GLN A CA 1
ATOM 3931 C C . GLN A 1 501 ? -4.139 -14.260 -8.356 1.00 95.50 501 GLN A C 1
ATOM 3933 O O . GLN A 1 501 ? -3.167 -13.534 -8.185 1.00 95.50 501 GLN A O 1
ATOM 3938 N N . MET A 1 502 ? -4.037 -15.441 -8.975 1.00 95.88 502 MET A N 1
ATOM 3939 C CA . MET A 1 502 ? -2.758 -15.965 -9.455 1.00 95.88 502 MET A CA 1
ATOM 3940 C C . MET A 1 502 ? -2.107 -15.046 -10.488 1.00 95.88 502 MET A C 1
ATOM 3942 O O . MET A 1 502 ? -0.886 -14.882 -10.486 1.00 95.88 502 MET A O 1
ATOM 3946 N N . PHE A 1 503 ? -2.913 -14.454 -11.370 1.00 96.56 503 PHE A N 1
ATOM 3947 C CA . PHE A 1 503 ? -2.426 -13.473 -12.329 1.00 96.56 503 PHE A CA 1
ATOM 3948 C C . PHE A 1 503 ? -1.988 -12.182 -11.641 1.00 96.56 503 PHE A C 1
ATOM 3950 O O . PHE A 1 503 ? -0.889 -11.712 -11.910 1.00 96.56 503 PHE A O 1
ATOM 3957 N N . LEU A 1 504 ? -2.776 -11.666 -10.691 1.00 96.56 504 LEU A N 1
ATOM 3958 C CA . LEU A 1 504 ? -2.391 -10.493 -9.907 1.00 96.56 504 LEU A CA 1
ATOM 3959 C C . LEU A 1 504 ? -1.043 -10.709 -9.201 1.00 96.56 504 LEU A C 1
ATOM 3961 O O . LEU A 1 504 ? -0.142 -9.892 -9.354 1.00 96.56 504 LEU A O 1
ATOM 3965 N N . ASP A 1 505 ? -0.851 -11.831 -8.507 1.00 95.88 505 ASP A N 1
ATOM 3966 C CA . ASP A 1 505 ? 0.413 -12.140 -7.825 1.00 95.88 505 ASP A CA 1
ATOM 3967 C C . ASP A 1 505 ? 1.584 -12.289 -8.813 1.00 95.88 505 ASP A C 1
ATOM 3969 O O . ASP A 1 505 ? 2.707 -11.856 -8.532 1.00 95.88 505 ASP A O 1
ATOM 3973 N N . ASN A 1 506 ? 1.331 -12.863 -9.998 1.00 96.25 506 ASN A N 1
ATOM 3974 C CA . ASN A 1 506 ? 2.310 -12.934 -11.084 1.00 96.25 506 ASN A CA 1
ATOM 3975 C C . ASN A 1 506 ? 2.732 -11.529 -11.539 1.00 96.25 506 ASN A C 1
ATOM 3977 O O . ASN A 1 506 ? 3.928 -11.244 -11.622 1.00 96.25 506 ASN A O 1
ATOM 3981 N N . SER A 1 507 ? 1.757 -10.652 -11.771 1.00 95.44 507 SER A N 1
ATOM 3982 C CA . SER A 1 507 ? 1.951 -9.271 -12.208 1.00 95.44 507 SER A CA 1
ATOM 3983 C C . SER A 1 507 ? 2.615 -8.397 -11.148 1.00 95.44 507 SER A C 1
ATOM 3985 O O . SER A 1 507 ? 3.447 -7.566 -11.482 1.00 95.44 507 SER A O 1
ATOM 3987 N N . LEU A 1 508 ? 2.327 -8.583 -9.860 1.00 95.81 508 LEU A N 1
ATOM 3988 C CA . LEU A 1 508 ? 2.967 -7.810 -8.790 1.00 95.81 508 LEU A CA 1
ATOM 3989 C C . LEU A 1 508 ? 4.432 -8.221 -8.572 1.00 95.81 508 LEU A C 1
ATOM 3991 O O . LEU A 1 508 ? 5.239 -7.415 -8.113 1.00 95.81 508 LEU A O 1
ATOM 3995 N N . ARG A 1 509 ? 4.809 -9.457 -8.927 1.00 96.00 509 ARG A N 1
ATOM 3996 C CA . ARG A 1 509 ? 6.197 -9.940 -8.829 1.00 96.00 509 ARG A CA 1
ATOM 3997 C C . ARG A 1 509 ? 7.013 -9.676 -10.103 1.00 96.00 509 ARG A C 1
ATOM 3999 O O . ARG A 1 509 ? 8.183 -9.319 -10.005 1.00 96.00 509 ARG A O 1
ATOM 4006 N N . GLY A 1 510 ? 6.410 -9.831 -11.285 1.00 95.00 510 GLY A N 1
ATOM 4007 C CA . GLY A 1 510 ? 7.056 -9.609 -12.589 1.00 95.00 510 GLY A CA 1
ATOM 4008 C C . GLY A 1 510 ? 6.911 -8.190 -13.148 1.00 95.00 510 GLY A C 1
ATOM 4009 O O . GLY A 1 510 ? 7.778 -7.725 -13.889 1.00 95.00 510 GLY A O 1
ATOM 4010 N N . GLY A 1 511 ? 5.859 -7.486 -12.744 1.00 95.81 511 GLY A N 1
ATOM 4011 C CA . GLY A 1 511 ? 5.395 -6.217 -13.301 1.00 95.81 511 GLY A CA 1
ATOM 4012 C C . GLY A 1 511 ? 4.280 -6.402 -14.333 1.00 95.81 511 GLY A C 1
ATOM 4013 O O . GLY A 1 511 ? 4.196 -7.437 -14.985 1.00 95.81 511 GLY A O 1
ATOM 4014 N N . VAL A 1 512 ? 3.430 -5.387 -14.483 1.00 95.94 512 VAL A N 1
ATOM 4015 C CA . VAL A 1 512 ? 2.411 -5.296 -15.540 1.00 95.94 512 VAL A CA 1
ATOM 4016 C C . VAL A 1 512 ? 3.031 -4.587 -16.747 1.00 95.94 512 VAL A C 1
ATOM 4018 O O . VAL A 1 512 ? 3.517 -3.465 -16.573 1.00 95.94 512 VAL A O 1
ATOM 4021 N N . PRO A 1 513 ? 3.044 -5.189 -17.949 1.00 95.62 513 PRO A N 1
ATOM 4022 C CA . PRO A 1 513 ? 3.607 -4.545 -19.129 1.00 95.62 513 PRO A CA 1
ATOM 4023 C C . PRO A 1 513 ? 2.724 -3.377 -19.587 1.00 95.62 513 PRO A C 1
ATOM 4025 O O . PRO A 1 513 ? 1.558 -3.553 -19.933 1.00 95.62 513 PRO A O 1
ATOM 4028 N N . LEU A 1 514 ? 3.298 -2.176 -19.637 1.00 94.81 514 LEU A N 1
ATOM 4029 C CA . LEU A 1 514 ? 2.682 -0.985 -20.215 1.00 94.81 514 LEU A CA 1
ATOM 4030 C C . LEU A 1 514 ? 3.377 -0.628 -21.530 1.00 94.81 514 LEU A C 1
ATOM 4032 O O . LEU A 1 514 ? 4.602 -0.518 -21.579 1.00 94.81 514 LEU A O 1
ATOM 4036 N N . ILE A 1 515 ? 2.598 -0.402 -22.587 1.00 94.19 515 ILE A N 1
ATOM 4037 C CA . ILE A 1 515 ? 3.117 0.096 -23.863 1.00 94.19 515 ILE A CA 1
ATOM 4038 C C . ILE A 1 515 ? 3.108 1.626 -23.836 1.00 94.19 515 ILE A C 1
ATOM 4040 O O . ILE A 1 515 ? 2.053 2.249 -23.757 1.00 94.19 515 ILE A O 1
ATOM 4044 N N . LEU A 1 516 ? 4.294 2.220 -23.900 1.00 94.75 516 LEU A N 1
ATOM 4045 C CA . LEU A 1 516 ? 4.526 3.656 -24.038 1.00 94.75 516 LEU A CA 1
ATOM 4046 C C . LEU A 1 516 ? 4.996 3.973 -25.461 1.00 94.75 516 LEU A C 1
ATOM 4048 O O . LEU A 1 516 ? 5.478 3.092 -26.168 1.00 94.75 516 LEU A O 1
ATOM 4052 N N . GLY A 1 517 ? 4.910 5.235 -25.872 1.00 93.31 517 GLY A N 1
ATOM 4053 C CA . GLY A 1 517 ? 5.348 5.672 -27.203 1.00 93.31 517 GLY A CA 1
ATOM 4054 C C . GLY A 1 517 ? 4.229 5.760 -28.238 1.00 93.31 517 GLY A C 1
ATOM 4055 O O . GLY A 1 517 ? 4.499 6.060 -29.401 1.00 93.31 517 GLY A O 1
ATOM 4056 N N . ASP A 1 518 ? 2.983 5.502 -27.834 1.00 89.94 518 ASP A N 1
ATOM 4057 C CA . ASP A 1 518 ? 1.834 5.454 -28.737 1.00 89.94 518 ASP A CA 1
ATOM 4058 C C . ASP A 1 518 ? 1.292 6.871 -28.998 1.00 89.94 518 ASP A C 1
ATOM 4060 O O . ASP A 1 518 ? 0.420 7.386 -28.301 1.00 89.94 518 ASP A O 1
ATOM 4064 N N . ILE A 1 519 ? 1.895 7.552 -29.975 1.00 87.19 519 ILE A N 1
ATOM 4065 C CA . ILE A 1 519 ? 1.593 8.953 -30.319 1.00 87.19 519 ILE A CA 1
ATOM 4066 C C . ILE A 1 519 ? 0.567 9.101 -31.458 1.00 87.19 519 ILE A C 1
ATOM 4068 O O . ILE A 1 519 ? 0.169 10.216 -31.802 1.00 87.19 519 ILE A O 1
ATOM 4072 N N . GLU A 1 520 ? 0.119 7.998 -32.066 1.00 80.44 520 GLU A N 1
ATOM 4073 C CA . GLU A 1 520 ? -0.758 7.995 -33.242 1.00 80.44 520 GLU A CA 1
ATOM 4074 C C . GLU A 1 520 ? -2.002 7.124 -33.014 1.00 80.44 520 GLU A C 1
ATOM 4076 O O . GLU A 1 520 ? -1.921 5.911 -32.888 1.00 80.44 520 GLU A O 1
ATOM 4081 N N . LYS A 1 521 ? -3.195 7.732 -33.085 1.00 59.69 521 LYS A N 1
ATOM 4082 C CA . LYS A 1 521 ? -4.504 7.123 -32.746 1.00 59.69 521 LYS A CA 1
ATOM 4083 C C . LYS A 1 521 ? -4.949 5.882 -33.554 1.00 59.69 521 LYS A C 1
ATOM 4085 O O . LYS A 1 521 ? -6.075 5.440 -33.379 1.00 59.69 521 LYS A O 1
ATOM 4090 N N . ASN A 1 522 ? -4.127 5.345 -34.456 1.00 54.56 522 ASN A N 1
ATOM 4091 C CA . ASN A 1 522 ? -4.438 4.158 -35.269 1.00 54.56 522 ASN A CA 1
ATOM 4092 C C . ASN A 1 522 ? -3.411 3.019 -35.091 1.00 54.56 522 ASN A C 1
ATOM 4094 O O . ASN A 1 522 ? -3.426 2.070 -35.873 1.00 54.56 522 ASN A O 1
ATOM 4098 N N . MET A 1 523 ? -2.511 3.126 -34.109 1.00 59.81 523 MET A N 1
ATOM 4099 C CA . MET A 1 523 ? -1.373 2.219 -33.903 1.00 59.81 523 MET A CA 1
ATOM 4100 C C . MET A 1 523 ? -1.605 1.172 -32.806 1.00 59.81 523 MET A C 1
ATOM 4102 O O . MET A 1 523 ? -0.713 0.375 -32.520 1.00 59.81 523 MET A O 1
ATOM 4106 N N . GLU A 1 524 ? -2.817 1.108 -32.247 1.00 66.19 524 GLU A N 1
ATOM 4107 C CA . GLU A 1 524 ? -3.191 0.181 -31.166 1.00 66.19 524 GLU A CA 1
ATOM 4108 C C . GLU A 1 524 ? -3.008 -1.308 -31.530 1.00 66.19 524 GLU A C 1
ATOM 4110 O O . GLU A 1 524 ? -3.027 -2.161 -30.647 1.00 66.19 524 GLU A O 1
ATOM 4115 N N . LEU A 1 525 ? -2.812 -1.628 -32.815 1.00 75.56 525 LEU A N 1
ATOM 4116 C CA . LEU A 1 525 ? -2.578 -2.987 -33.312 1.00 75.56 525 LEU A CA 1
ATOM 4117 C C . LEU A 1 525 ? -1.097 -3.351 -33.466 1.00 75.56 525 LEU A C 1
ATOM 4119 O O . LEU A 1 525 ? -0.791 -4.538 -33.542 1.00 75.56 525 LEU A O 1
ATOM 4123 N N . ASN A 1 526 ? -0.194 -2.370 -33.522 1.00 87.12 526 ASN A N 1
ATOM 4124 C CA . ASN A 1 526 ? 1.217 -2.649 -33.758 1.00 87.12 526 ASN A CA 1
ATOM 4125 C C . ASN A 1 526 ? 1.893 -3.132 -32.475 1.00 87.12 526 ASN A C 1
ATOM 4127 O O . ASN A 1 526 ? 1.653 -2.623 -31.370 1.00 87.12 526 ASN A O 1
ATOM 4131 N N . SER A 1 527 ? 2.778 -4.103 -32.655 1.00 91.94 527 SER A N 1
ATOM 4132 C CA . SER A 1 527 ? 3.717 -4.554 -31.639 1.00 91.94 527 SER A CA 1
ATOM 4133 C C . SER A 1 527 ? 4.967 -3.674 -31.583 1.00 91.94 527 SER A C 1
ATOM 4135 O O . SER A 1 527 ? 5.269 -2.912 -32.506 1.00 91.94 527 SER A O 1
ATOM 4137 N N . VAL A 1 528 ? 5.739 -3.808 -30.504 1.00 92.94 528 VAL A N 1
ATOM 4138 C CA . VAL A 1 528 ? 7.028 -3.108 -30.352 1.00 92.94 528 VAL A CA 1
ATOM 4139 C C . VAL A 1 528 ? 8.094 -3.529 -31.368 1.00 92.94 528 VAL A C 1
ATOM 4141 O O . VAL A 1 528 ? 9.073 -2.808 -31.554 1.00 92.94 528 VAL A O 1
ATOM 4144 N N . ASP A 1 529 ? 7.922 -4.679 -32.026 1.00 92.38 529 ASP A N 1
ATOM 4145 C CA . ASP A 1 529 ? 8.803 -5.114 -33.113 1.00 92.38 529 ASP A CA 1
ATOM 4146 C C . ASP A 1 529 ? 8.462 -4.430 -34.445 1.00 92.38 529 ASP A C 1
ATOM 4148 O O . ASP A 1 529 ? 9.343 -4.239 -35.283 1.00 92.38 529 ASP A O 1
ATOM 4152 N N . GLU A 1 530 ? 7.205 -4.022 -34.630 1.00 91.62 530 GLU A N 1
ATOM 4153 C CA . GLU A 1 530 ? 6.717 -3.374 -35.852 1.00 91.62 530 GLU A CA 1
ATOM 4154 C C . GLU A 1 530 ? 6.860 -1.848 -35.812 1.00 91.62 530 GLU A C 1
ATOM 4156 O O . GLU A 1 530 ? 7.090 -1.231 -36.855 1.00 91.62 530 GLU A O 1
ATOM 4161 N N . ASP A 1 531 ? 6.746 -1.230 -34.630 1.00 91.88 531 ASP A N 1
ATOM 4162 C CA . ASP A 1 531 ? 7.002 0.200 -34.444 1.00 91.88 531 ASP A CA 1
ATOM 4163 C C . ASP A 1 531 ? 8.097 0.460 -33.393 1.00 91.88 531 ASP A C 1
ATOM 4165 O O . ASP A 1 531 ? 7.848 0.341 -32.188 1.00 91.88 531 ASP A O 1
ATOM 4169 N N . PRO A 1 532 ? 9.289 0.927 -33.814 1.00 89.19 532 PRO A N 1
ATOM 4170 C CA . PRO A 1 532 ? 10.385 1.237 -32.908 1.00 89.19 532 PRO A CA 1
ATOM 4171 C C . PRO A 1 532 ? 10.135 2.467 -32.028 1.00 89.19 532 PRO A C 1
ATOM 4173 O O . PRO A 1 532 ? 10.997 2.776 -31.212 1.00 89.19 532 PRO A O 1
ATOM 4176 N N . ARG A 1 533 ? 9.021 3.194 -32.162 1.00 92.31 533 ARG A N 1
ATOM 4177 C CA . ARG A 1 533 ? 8.607 4.239 -31.209 1.00 92.31 533 ARG A CA 1
ATOM 4178 C C . ARG A 1 533 ? 7.996 3.640 -29.948 1.00 92.31 533 ARG A C 1
ATOM 4180 O O . ARG A 1 533 ? 8.159 4.208 -28.873 1.00 92.31 533 ARG A O 1
ATOM 4187 N N . LEU A 1 534 ? 7.352 2.479 -30.056 1.00 94.38 534 LEU A N 1
ATOM 4188 C CA . LEU A 1 534 ? 6.731 1.816 -28.917 1.00 94.38 534 LEU A CA 1
ATOM 4189 C C . LEU A 1 534 ? 7.799 1.234 -27.979 1.00 94.38 534 LEU A C 1
ATOM 4191 O O . LEU A 1 534 ? 8.873 0.792 -28.406 1.00 94.38 534 LEU A O 1
ATOM 4195 N N . LYS A 1 535 ? 7.530 1.275 -26.677 1.00 95.00 535 LYS A N 1
ATOM 4196 C CA . LYS A 1 535 ? 8.421 0.823 -25.604 1.00 95.00 535 LYS A CA 1
ATOM 4197 C C . LYS A 1 535 ? 7.596 0.082 -24.564 1.00 95.00 535 LYS A C 1
ATOM 4199 O O . LYS A 1 535 ? 6.576 0.600 -24.126 1.00 95.00 535 LYS A O 1
ATOM 4204 N N . VAL A 1 536 ? 8.049 -1.092 -24.138 1.00 96.19 536 VAL A N 1
ATOM 4205 C CA . VAL A 1 536 ? 7.438 -1.790 -23.001 1.00 96.19 536 VAL A CA 1
ATOM 4206 C C . VAL A 1 536 ? 8.084 -1.289 -21.718 1.00 96.19 536 VAL A C 1
ATOM 4208 O O . VAL A 1 536 ? 9.305 -1.294 -21.607 1.00 96.19 536 VAL A O 1
ATOM 4211 N N . TYR A 1 537 ? 7.275 -0.867 -20.754 1.00 96.25 537 TYR A N 1
ATOM 4212 C CA . TYR A 1 537 ? 7.705 -0.512 -19.408 1.00 96.25 537 TYR A CA 1
ATOM 4213 C C . TYR A 1 537 ? 6.863 -1.290 -18.399 1.00 96.25 537 TYR A C 1
ATOM 4215 O O . TYR A 1 537 ? 5.642 -1.179 -18.395 1.00 96.25 537 TYR A O 1
ATOM 4223 N N . HIS A 1 538 ? 7.494 -2.084 -17.540 1.00 96.12 538 HIS A N 1
ATOM 4224 C CA . HIS A 1 538 ? 6.777 -2.877 -16.541 1.00 96.12 538 HIS A CA 1
ATOM 4225 C C . HIS A 1 538 ? 6.534 -2.064 -15.266 1.00 96.12 538 HIS A C 1
ATOM 4227 O O . HIS A 1 538 ? 7.491 -1.644 -14.627 1.00 96.12 538 HIS A O 1
ATOM 4233 N N . THR A 1 539 ? 5.279 -1.877 -14.854 1.00 95.44 539 THR A N 1
ATOM 4234 C CA . THR A 1 539 ? 4.929 -1.181 -13.599 1.00 95.44 539 THR A CA 1
ATOM 4235 C C . THR A 1 539 ? 4.537 -2.157 -12.491 1.00 95.44 539 THR A C 1
ATOM 4237 O O . THR A 1 539 ? 4.213 -3.312 -12.745 1.00 95.44 539 THR A O 1
ATOM 4240 N N . PHE A 1 540 ? 4.522 -1.689 -11.244 1.00 95.25 540 PHE A N 1
ATOM 4241 C CA . PHE A 1 540 ? 4.030 -2.390 -10.047 1.00 95.25 540 PHE A CA 1
ATOM 4242 C C . PHE A 1 540 ? 4.821 -3.636 -9.608 1.00 95.25 540 PHE A C 1
ATOM 4244 O O . PHE A 1 540 ? 4.412 -4.296 -8.649 1.00 95.25 540 PHE A O 1
ATOM 4251 N N . SER A 1 541 ? 5.949 -3.952 -10.260 1.00 94.81 541 SER A N 1
ATOM 4252 C CA . SER A 1 541 ? 6.818 -5.062 -9.847 1.00 94.81 541 SER A CA 1
ATOM 4253 C C . SER A 1 541 ? 7.471 -4.790 -8.499 1.00 94.81 541 SER A C 1
ATOM 4255 O O . SER A 1 541 ? 7.784 -3.645 -8.185 1.00 94.81 541 SER A O 1
ATOM 4257 N N . ARG A 1 542 ? 7.741 -5.843 -7.728 1.00 93.88 542 ARG A N 1
ATOM 4258 C CA . ARG A 1 542 ? 8.528 -5.779 -6.490 1.00 93.88 542 ARG A CA 1
ATOM 4259 C C . ARG A 1 542 ? 9.060 -7.150 -6.085 1.00 93.88 542 ARG A C 1
ATOM 4261 O O . ARG A 1 542 ? 8.495 -8.188 -6.440 1.00 93.88 542 ARG A O 1
ATOM 4268 N N . ILE A 1 543 ? 10.088 -7.154 -5.239 1.00 93.44 543 ILE A N 1
ATOM 4269 C CA . ILE A 1 543 ? 10.485 -8.351 -4.492 1.00 93.44 543 ILE A CA 1
ATOM 4270 C C . ILE A 1 543 ? 9.347 -8.743 -3.541 1.00 93.44 543 ILE A C 1
ATOM 4272 O O . ILE A 1 543 ? 8.751 -7.911 -2.861 1.00 93.44 543 ILE A O 1
ATOM 4276 N N . HIS A 1 544 ? 9.054 -10.037 -3.489 1.00 92.75 544 HIS A N 1
ATOM 4277 C CA . HIS A 1 544 ? 7.960 -10.631 -2.726 1.00 92.75 544 HIS A CA 1
ATOM 4278 C C . HIS A 1 544 ? 8.377 -10.886 -1.263 1.00 92.75 544 HIS A C 1
ATOM 4280 O O . HIS A 1 544 ? 8.455 -12.023 -0.790 1.00 92.75 544 HIS A O 1
ATOM 4286 N N . GLY A 1 545 ? 8.745 -9.806 -0.577 1.00 94.50 545 GLY A N 1
ATOM 4287 C CA . GLY A 1 545 ? 8.891 -9.777 0.875 1.00 94.50 545 GLY A CA 1
ATOM 4288 C C . GLY A 1 545 ? 7.553 -9.500 1.549 1.00 94.50 545 GLY A C 1
ATOM 4289 O O . GLY A 1 545 ? 6.787 -8.658 1.085 1.00 94.50 545 GLY A O 1
ATOM 4290 N N . ASP A 1 546 ? 7.279 -10.212 2.636 1.00 95.00 546 ASP A N 1
ATOM 4291 C CA . ASP A 1 546 ? 6.058 -10.091 3.433 1.00 95.00 546 ASP A CA 1
ATOM 4292 C C . ASP A 1 546 ? 6.329 -10.544 4.880 1.00 95.00 546 ASP A C 1
ATOM 4294 O O . ASP A 1 546 ? 7.479 -10.767 5.270 1.00 95.00 546 ASP A O 1
ATOM 4298 N N . LEU A 1 547 ? 5.283 -10.660 5.703 1.00 96.44 547 LEU A N 1
ATOM 4299 C CA . LEU A 1 547 ? 5.425 -11.066 7.104 1.00 96.44 547 LEU A CA 1
ATOM 4300 C C . LEU A 1 547 ? 5.974 -12.502 7.259 1.00 96.44 547 LEU A C 1
ATOM 4302 O O . LEU A 1 547 ? 6.640 -12.783 8.257 1.00 96.44 547 LEU A O 1
ATOM 4306 N N . GLU A 1 548 ? 5.703 -13.416 6.323 1.00 96.00 548 GLU A N 1
ATOM 4307 C CA . GLU A 1 548 ? 6.177 -14.812 6.353 1.00 96.00 548 GLU A CA 1
ATOM 4308 C C . GLU A 1 548 ? 7.555 -14.986 5.701 1.00 96.00 548 GLU A C 1
ATOM 4310 O O . GLU A 1 548 ? 8.292 -15.912 6.045 1.00 96.00 548 GLU A O 1
ATOM 4315 N N . ARG A 1 549 ? 7.919 -14.085 4.785 1.00 94.75 549 ARG A N 1
ATOM 4316 C CA . ARG A 1 549 ? 9.220 -14.002 4.109 1.00 94.75 549 ARG A CA 1
ATOM 4317 C C . ARG A 1 549 ? 9.953 -12.737 4.536 1.00 94.75 549 ARG A C 1
ATOM 4319 O O . ARG A 1 549 ? 10.374 -11.935 3.708 1.00 94.75 549 ARG A O 1
ATOM 4326 N N . ASP A 1 550 ? 10.128 -12.574 5.842 1.00 90.25 550 ASP A N 1
ATOM 4327 C CA . ASP A 1 550 ? 10.710 -11.381 6.466 1.00 90.25 550 ASP A CA 1
ATOM 4328 C C . ASP A 1 550 ? 12.185 -11.124 6.094 1.00 90.25 550 ASP A C 1
ATOM 4330 O O . ASP A 1 550 ? 12.686 -10.007 6.264 1.00 90.25 550 ASP A O 1
ATOM 4334 N N . TYR A 1 551 ? 12.863 -12.144 5.562 1.00 89.00 551 TYR A N 1
ATOM 4335 C CA . TYR A 1 551 ? 14.217 -12.075 5.006 1.00 89.00 551 TYR A CA 1
ATOM 4336 C C . TYR A 1 551 ? 14.287 -11.440 3.607 1.00 89.00 551 TYR A C 1
ATOM 4338 O O . TYR A 1 551 ? 15.370 -11.045 3.185 1.00 89.00 551 TYR A O 1
ATOM 4346 N N . ASN A 1 552 ? 13.170 -11.369 2.878 1.00 92.06 552 ASN A N 1
ATOM 4347 C CA . ASN A 1 552 ? 13.108 -10.724 1.571 1.00 92.06 552 ASN A CA 1
ATOM 4348 C C . ASN A 1 552 ? 12.803 -9.234 1.761 1.00 92.06 552 ASN A C 1
ATOM 4350 O O . ASN A 1 552 ? 11.745 -8.867 2.275 1.00 92.06 552 ASN A O 1
ATOM 4354 N N . ASP A 1 553 ? 13.706 -8.371 1.306 1.00 91.38 553 ASP A N 1
ATOM 4355 C CA . ASP A 1 553 ? 13.519 -6.923 1.367 1.00 91.38 553 ASP A CA 1
ATOM 4356 C C . ASP A 1 553 ? 12.701 -6.452 0.162 1.00 91.38 553 ASP A C 1
ATOM 4358 O O . ASP A 1 553 ? 13.196 -6.358 -0.961 1.00 91.38 553 ASP A O 1
ATOM 4362 N N . PHE A 1 554 ? 11.413 -6.192 0.387 1.00 94.50 554 PHE A N 1
ATOM 4363 C CA . 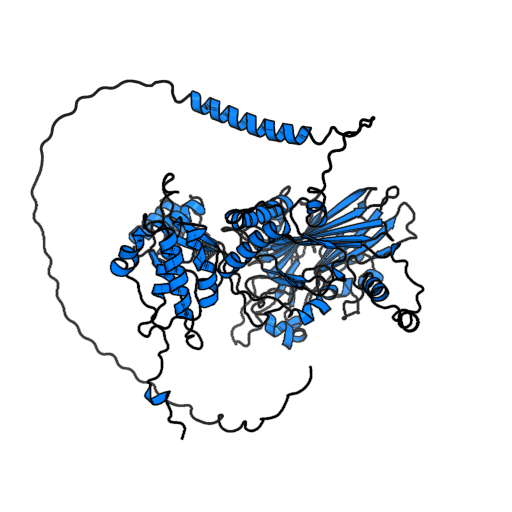PHE A 1 554 ? 10.560 -5.585 -0.627 1.00 94.50 554 PHE A CA 1
ATOM 4364 C C . PHE A 1 554 ? 10.821 -4.078 -0.723 1.00 94.50 554 PHE A C 1
ATOM 4366 O O . PHE A 1 554 ? 11.082 -3.407 0.279 1.00 94.50 554 PHE A O 1
ATOM 4373 N N . VAL A 1 555 ? 10.685 -3.547 -1.937 1.00 94.25 555 VAL A N 1
ATOM 4374 C CA . VAL A 1 555 ? 10.761 -2.114 -2.225 1.00 94.25 555 VAL A CA 1
ATOM 4375 C C . VAL A 1 555 ? 9.601 -1.753 -3.149 1.00 94.25 555 VAL A C 1
ATOM 4377 O O . VAL A 1 555 ? 9.465 -2.323 -4.230 1.00 94.25 555 VAL A O 1
ATOM 4380 N N . ILE A 1 556 ? 8.757 -0.828 -2.703 1.00 94.06 556 ILE A N 1
ATOM 4381 C CA . ILE A 1 556 ? 7.645 -0.233 -3.444 1.00 94.06 556 ILE A CA 1
ATOM 4382 C C . ILE A 1 556 ? 7.846 1.279 -3.419 1.00 94.06 556 ILE A C 1
ATOM 4384 O O . ILE A 1 556 ? 7.416 1.960 -2.486 1.00 94.06 556 ILE A O 1
ATOM 4388 N N . GLU A 1 557 ? 8.536 1.807 -4.427 1.00 91.44 557 GLU A N 1
ATOM 4389 C CA . GLU A 1 557 ? 8.822 3.238 -4.498 1.00 91.44 557 GLU A CA 1
ATOM 4390 C C . GLU A 1 557 ? 7.518 4.057 -4.512 1.00 91.44 557 GLU A C 1
ATOM 4392 O O . GLU A 1 557 ? 6.638 3.782 -5.338 1.00 91.44 557 GLU A O 1
ATOM 4397 N N . PRO A 1 558 ? 7.369 5.075 -3.641 1.00 92.38 558 PRO A N 1
ATOM 4398 C CA . PRO A 1 558 ? 6.211 5.961 -3.637 1.00 92.38 558 PRO A CA 1
ATOM 4399 C C . PRO A 1 558 ? 6.328 6.988 -4.777 1.00 92.38 558 PRO A C 1
ATOM 4401 O O . PRO A 1 558 ? 6.382 8.191 -4.554 1.00 92.38 558 PRO A O 1
ATOM 4404 N N . THR A 1 559 ? 6.408 6.518 -6.019 1.00 93.88 559 THR A N 1
ATOM 4405 C CA . THR A 1 559 ? 6.563 7.327 -7.235 1.00 93.88 559 THR A CA 1
ATOM 4406 C C . THR A 1 559 ? 5.447 7.008 -8.229 1.00 93.88 559 THR A C 1
ATOM 4408 O O . THR A 1 559 ? 4.790 5.969 -8.138 1.00 93.88 559 THR A O 1
ATOM 4411 N N . TYR A 1 560 ? 5.206 7.903 -9.193 1.00 94.94 560 TYR A N 1
ATOM 4412 C CA . TYR A 1 560 ? 4.408 7.533 -10.368 1.00 94.94 560 TYR A CA 1
ATOM 4413 C C . TYR A 1 560 ? 5.124 6.429 -11.145 1.00 94.94 560 TYR A C 1
ATOM 4415 O O . TYR A 1 560 ? 6.350 6.353 -11.120 1.00 94.94 560 TYR A O 1
ATOM 4423 N N . PHE A 1 561 ? 4.371 5.594 -11.861 1.00 94.69 561 PHE A N 1
ATOM 4424 C CA . PHE A 1 561 ? 4.900 4.395 -12.518 1.00 94.69 561 PHE A CA 1
ATOM 4425 C C . PHE A 1 561 ? 5.712 3.528 -11.546 1.00 94.69 561 PHE A C 1
ATOM 4427 O O . PHE A 1 561 ? 6.754 2.992 -11.926 1.00 94.69 561 PHE A O 1
ATOM 4434 N N . SER A 1 562 ? 5.239 3.438 -10.292 1.00 92.94 562 SER A N 1
ATOM 4435 C CA . SER A 1 562 ? 5.926 2.746 -9.202 1.00 92.94 562 SER A CA 1
ATOM 4436 C C . SER A 1 562 ? 6.434 1.384 -9.649 1.00 92.94 562 SER A C 1
ATOM 4438 O O . SER A 1 562 ? 5.704 0.607 -10.274 1.00 92.94 562 SER A O 1
ATOM 4440 N N . GLN A 1 563 ? 7.695 1.114 -9.337 1.00 90.00 563 GLN A N 1
ATOM 4441 C CA . GLN A 1 563 ? 8.374 -0.114 -9.690 1.00 90.00 563 GLN A CA 1
ATOM 4442 C C . GLN A 1 563 ? 9.492 -0.376 -8.682 1.00 90.00 563 GLN A C 1
ATOM 4444 O O . GLN A 1 563 ? 10.211 0.537 -8.289 1.00 90.00 563 GLN A O 1
ATOM 4449 N N . GLY A 1 564 ? 9.642 -1.630 -8.282 1.00 89.31 564 GLY A N 1
ATOM 4450 C CA . GLY A 1 564 ? 10.754 -2.128 -7.488 1.00 89.31 564 GLY A CA 1
ATOM 4451 C C . GLY A 1 564 ? 11.616 -3.125 -8.268 1.00 89.31 564 GLY A C 1
ATOM 4452 O O . GLY A 1 564 ? 11.174 -3.664 -9.294 1.00 89.31 564 GLY A O 1
ATOM 4453 N N . PRO A 1 565 ? 12.834 -3.399 -7.772 1.00 92.25 565 PRO A N 1
ATOM 4454 C CA . PRO A 1 565 ? 13.710 -4.424 -8.323 1.00 92.25 565 PRO A CA 1
ATOM 4455 C C . PRO A 1 565 ? 13.084 -5.815 -8.195 1.00 92.25 565 PRO A C 1
ATOM 4457 O O . PRO A 1 565 ? 12.128 -6.031 -7.443 1.00 92.25 565 PRO A O 1
ATOM 4460 N N . GLY A 1 566 ? 13.654 -6.787 -8.903 1.00 93.00 566 GLY A N 1
ATOM 4461 C CA . GLY A 1 566 ? 13.260 -8.184 -8.771 1.00 93.00 566 GLY A CA 1
ATOM 4462 C C . GLY A 1 566 ? 14.422 -9.148 -8.971 1.00 93.00 566 GLY A C 1
ATOM 4463 O O . GLY A 1 566 ? 15.351 -8.882 -9.732 1.00 93.00 566 GLY A O 1
ATOM 4464 N N . ASN A 1 567 ? 14.358 -10.300 -8.305 1.00 93.31 567 ASN A N 1
ATOM 4465 C CA . ASN A 1 567 ? 15.329 -11.370 -8.521 1.00 93.31 567 ASN A CA 1
ATOM 4466 C C . ASN A 1 567 ? 15.199 -11.907 -9.947 1.00 93.31 567 ASN A C 1
ATOM 4468 O O . ASN A 1 567 ? 14.092 -12.186 -10.413 1.00 93.31 567 ASN A O 1
ATOM 4472 N N . PHE A 1 568 ? 16.333 -12.133 -10.604 1.00 93.62 568 PHE A N 1
ATOM 4473 C CA . PHE A 1 568 ? 16.408 -12.467 -12.023 1.00 93.62 568 PHE A CA 1
ATOM 4474 C C . PHE A 1 568 ? 15.467 -13.598 -12.433 1.00 93.62 568 PHE A C 1
ATOM 4476 O O . PHE A 1 568 ? 14.609 -13.422 -13.295 1.00 93.62 568 PHE A O 1
ATOM 4483 N N . ARG A 1 569 ? 15.596 -14.754 -11.774 1.00 94.06 569 ARG A N 1
ATOM 4484 C CA . ARG A 1 569 ? 14.777 -15.935 -12.053 1.00 94.06 569 ARG A CA 1
ATOM 4485 C C . ARG A 1 569 ? 13.294 -15.675 -11.835 1.00 94.06 569 ARG A C 1
ATOM 4487 O O . ARG A 1 569 ? 12.477 -16.148 -12.616 1.00 94.06 569 ARG A O 1
ATOM 4494 N N . ASP A 1 570 ? 12.951 -14.968 -10.763 1.00 94.69 570 ASP A N 1
ATOM 4495 C CA . ASP A 1 570 ? 11.560 -14.773 -10.376 1.00 94.69 570 ASP A CA 1
ATOM 4496 C C . ASP A 1 570 ? 10.853 -13.887 -11.410 1.00 94.69 570 ASP A C 1
ATOM 4498 O O . ASP A 1 570 ? 9.808 -14.287 -11.922 1.00 94.69 570 ASP A O 1
ATOM 4502 N N . VAL A 1 571 ? 11.471 -12.761 -11.793 1.00 95.44 571 VAL A N 1
ATOM 4503 C CA . VAL A 1 571 ? 10.943 -11.851 -12.824 1.00 95.44 571 VAL A CA 1
ATOM 4504 C C . VAL A 1 571 ? 10.834 -12.561 -14.170 1.00 95.44 571 VAL A C 1
ATOM 4506 O O . VAL A 1 571 ? 9.789 -12.494 -14.812 1.00 95.44 571 VAL A O 1
ATOM 4509 N N . LEU A 1 572 ? 11.873 -13.293 -14.574 1.00 95.19 572 LEU A N 1
ATOM 4510 C CA . LEU A 1 572 ? 11.885 -14.030 -15.836 1.00 95.19 572 LEU A CA 1
ATOM 4511 C C . LEU A 1 572 ? 10.743 -15.061 -15.886 1.00 95.19 572 LEU A C 1
ATOM 4513 O O . LEU A 1 572 ? 9.984 -15.117 -16.851 1.00 95.19 572 LEU A O 1
ATOM 4517 N N . GLN A 1 573 ? 10.552 -15.825 -14.807 1.00 95.06 573 GLN A N 1
ATOM 4518 C CA . GLN A 1 573 ? 9.443 -16.770 -14.697 1.00 95.06 573 GLN A CA 1
ATOM 4519 C C . GLN A 1 573 ? 8.071 -16.099 -14.808 1.00 95.06 573 GLN A C 1
ATOM 4521 O O . GLN A 1 573 ? 7.160 -16.709 -15.361 1.00 95.06 573 GLN A O 1
ATOM 4526 N N . ASN A 1 574 ? 7.894 -14.897 -14.258 1.00 95.69 574 ASN A N 1
ATOM 4527 C CA . ASN A 1 574 ? 6.609 -14.206 -14.330 1.00 95.69 574 ASN A CA 1
ATOM 4528 C C . ASN A 1 574 ? 6.329 -13.640 -15.722 1.00 95.69 574 ASN A C 1
ATOM 4530 O O . ASN A 1 574 ? 5.197 -13.757 -16.187 1.00 95.69 574 ASN A O 1
ATOM 4534 N N . ARG A 1 575 ? 7.357 -13.086 -16.380 1.00 95.69 575 ARG A N 1
ATOM 4535 C CA . ARG A 1 575 ? 7.235 -12.433 -17.691 1.00 95.69 575 ARG A CA 1
ATOM 4536 C C . ARG A 1 575 ? 7.184 -13.392 -18.874 1.00 95.69 575 ARG A C 1
ATOM 4538 O O . ARG A 1 575 ? 6.834 -12.992 -19.976 1.00 95.69 575 ARG A O 1
ATOM 4545 N N . ARG A 1 576 ? 7.465 -14.686 -18.671 1.00 92.94 576 ARG A N 1
ATOM 4546 C CA . ARG A 1 576 ? 7.401 -15.691 -19.754 1.00 92.94 576 ARG A CA 1
ATOM 4547 C C . ARG A 1 576 ? 6.042 -15.767 -20.455 1.00 92.94 576 ARG A C 1
ATOM 4549 O O . ARG A 1 576 ? 5.975 -16.212 -21.591 1.00 92.94 576 ARG A O 1
ATOM 4556 N N . ASN A 1 577 ? 4.970 -15.357 -19.778 1.00 91.12 577 ASN A N 1
ATOM 4557 C CA . ASN A 1 577 ? 3.621 -15.376 -20.334 1.00 91.12 577 ASN A CA 1
ATOM 4558 C C . ASN A 1 577 ? 3.163 -14.004 -20.859 1.00 91.12 577 ASN A C 1
ATOM 4560 O O . ASN A 1 577 ? 2.053 -13.924 -21.382 1.00 91.12 577 ASN A O 1
ATOM 4564 N N . ASP A 1 578 ? 3.965 -12.941 -20.738 1.00 95.69 578 ASP A N 1
ATOM 4565 C CA . ASP A 1 578 ? 3.534 -11.573 -21.065 1.00 95.69 578 ASP A CA 1
ATOM 4566 C C . ASP A 1 578 ? 3.083 -11.470 -22.524 1.00 95.69 578 ASP A C 1
ATOM 4568 O O . ASP A 1 578 ? 2.010 -10.948 -22.793 1.00 95.69 578 ASP A O 1
ATOM 4572 N N . VAL A 1 579 ? 3.825 -12.063 -23.466 1.00 95.50 579 VAL A N 1
ATOM 4573 C CA . VAL A 1 579 ? 3.462 -12.069 -24.897 1.00 95.50 579 VAL A CA 1
ATOM 4574 C C . VAL A 1 579 ? 2.169 -12.841 -25.199 1.00 95.50 579 VAL A C 1
ATOM 4576 O O . VAL A 1 579 ? 1.507 -12.569 -26.198 1.00 95.50 579 VAL A O 1
ATOM 4579 N N . ILE A 1 580 ? 1.778 -13.791 -24.343 1.00 94.06 580 ILE A N 1
ATOM 4580 C CA . ILE A 1 580 ? 0.541 -14.570 -24.511 1.00 94.06 580 ILE A CA 1
ATOM 4581 C C . ILE A 1 580 ? -0.672 -13.717 -24.128 1.00 94.06 580 ILE A C 1
ATOM 4583 O O . ILE A 1 580 ? -1.684 -13.745 -24.828 1.00 94.06 580 ILE A O 1
ATOM 4587 N N . PHE A 1 581 ? -0.575 -12.966 -23.028 1.00 93.12 581 PHE A N 1
ATOM 4588 C CA . PHE A 1 581 ? -1.658 -12.102 -22.545 1.00 93.12 581 PHE A CA 1
ATOM 4589 C C . PHE A 1 581 ? -1.681 -10.744 -23.258 1.00 93.12 581 PHE A C 1
ATOM 4591 O O . PHE A 1 581 ? -2.751 -10.225 -23.570 1.00 93.12 581 PHE A O 1
ATOM 4598 N N . GLN A 1 582 ? -0.506 -10.218 -23.605 1.00 93.56 582 GLN A N 1
ATOM 4599 C CA . GLN A 1 582 ? -0.306 -8.955 -24.303 1.00 93.56 582 GLN A CA 1
ATOM 4600 C C . GLN A 1 582 ? 0.626 -9.137 -25.520 1.00 93.56 582 GLN A C 1
ATOM 4602 O O . GLN A 1 582 ? 1.819 -8.822 -25.451 1.00 93.56 582 GLN A O 1
ATOM 4607 N N . PRO A 1 583 ? 0.098 -9.580 -26.681 1.00 94.25 583 PRO A N 1
ATOM 4608 C CA . PRO A 1 583 ? 0.896 -9.808 -27.891 1.00 94.25 583 PRO A CA 1
ATOM 4609 C C . PRO A 1 583 ? 1.735 -8.606 -28.337 1.00 94.25 583 PRO A C 1
ATOM 4611 O O . PRO A 1 583 ? 2.826 -8.789 -28.868 1.00 94.25 583 PRO A O 1
ATOM 4614 N N . ARG A 1 584 ? 1.297 -7.368 -28.051 1.00 94.12 584 ARG A N 1
ATOM 4615 C CA . ARG A 1 584 ? 2.041 -6.142 -28.403 1.00 94.12 584 ARG A CA 1
ATOM 4616 C C . ARG A 1 584 ? 3.446 -6.075 -27.791 1.00 94.12 584 ARG A C 1
ATOM 4618 O O . ARG A 1 584 ? 4.290 -5.368 -28.341 1.00 94.12 584 ARG A O 1
ATOM 4625 N N . VAL A 1 585 ? 3.709 -6.808 -26.702 1.00 95.69 585 VAL A N 1
ATOM 4626 C CA . VAL A 1 585 ? 5.046 -6.944 -26.093 1.00 95.69 585 VAL A CA 1
ATOM 4627 C C . VAL A 1 585 ? 6.041 -7.614 -27.051 1.00 95.69 585 VAL A C 1
ATOM 4629 O O . VAL A 1 585 ? 7.229 -7.292 -27.014 1.00 95.69 585 VAL A O 1
ATOM 4632 N N . ALA A 1 586 ? 5.567 -8.496 -27.939 1.00 95.88 586 ALA A N 1
ATOM 4633 C CA . ALA A 1 586 ? 6.357 -9.226 -28.931 1.00 95.88 586 ALA A CA 1
ATOM 4634 C C . ALA A 1 586 ? 7.693 -9.752 -28.370 1.00 95.88 586 ALA A C 1
ATOM 4636 O O . ALA A 1 586 ? 7.700 -10.415 -27.334 1.00 95.88 586 ALA A O 1
ATOM 4637 N N . SER A 1 587 ? 8.828 -9.499 -29.031 1.00 95.31 587 SER A N 1
ATOM 4638 C CA . SER A 1 587 ? 10.124 -10.037 -28.592 1.00 95.31 587 SER A CA 1
ATOM 4639 C C . SER A 1 587 ? 10.805 -9.244 -27.469 1.00 95.31 587 SER A C 1
ATOM 4641 O O . SER A 1 587 ? 11.954 -9.545 -27.135 1.00 95.31 587 SER A O 1
ATOM 4643 N N . PHE A 1 588 ? 10.149 -8.244 -26.864 1.00 96.19 588 PHE A N 1
ATOM 4644 C CA . PHE A 1 588 ? 10.778 -7.368 -25.869 1.00 96.19 588 PHE A CA 1
ATOM 4645 C C . PHE A 1 588 ? 11.410 -8.134 -24.704 1.00 96.19 588 PHE A C 1
ATOM 4647 O O . PHE A 1 588 ? 12.596 -7.939 -24.438 1.00 96.19 588 PHE A O 1
ATOM 4654 N N . ASP A 1 589 ? 10.663 -9.021 -24.037 1.00 96.56 589 ASP A N 1
ATOM 4655 C CA . ASP A 1 589 ? 11.191 -9.745 -22.875 1.00 96.56 589 ASP A CA 1
ATOM 4656 C C . ASP A 1 589 ? 12.309 -10.715 -23.271 1.00 96.56 589 ASP A C 1
ATOM 4658 O O . ASP A 1 589 ? 13.312 -10.822 -22.564 1.00 96.56 589 ASP A O 1
ATOM 4662 N N . VAL A 1 590 ? 12.208 -11.349 -24.445 1.00 95.94 590 VAL A N 1
ATOM 4663 C CA . VAL A 1 590 ? 13.295 -12.180 -24.984 1.00 95.94 590 VAL A CA 1
ATOM 4664 C C . VAL A 1 590 ? 14.562 -11.336 -25.157 1.00 95.94 590 VAL A C 1
ATOM 4666 O O . VAL A 1 590 ? 15.620 -11.683 -24.631 1.00 95.94 590 VAL A O 1
ATOM 4669 N N . LYS A 1 591 ? 14.456 -10.189 -25.839 1.00 95.38 591 LYS A N 1
ATOM 4670 C CA . LYS A 1 591 ? 15.575 -9.264 -26.075 1.00 95.38 591 LYS A CA 1
ATOM 4671 C C . LYS A 1 591 ? 16.159 -8.741 -24.762 1.00 95.38 591 LYS A C 1
ATOM 4673 O O . LYS A 1 591 ? 17.381 -8.692 -24.622 1.00 95.38 591 LYS A O 1
ATOM 4678 N N . LEU A 1 592 ? 15.310 -8.383 -23.798 1.00 95.38 592 LEU A N 1
ATOM 4679 C CA . LEU A 1 592 ? 15.711 -7.897 -22.479 1.00 95.38 592 LEU A CA 1
ATOM 4680 C C . LEU A 1 592 ? 16.558 -8.939 -21.740 1.00 95.38 592 LEU A C 1
ATOM 4682 O O . LEU A 1 592 ? 17.667 -8.637 -21.305 1.00 95.38 592 LEU A O 1
ATOM 4686 N N . PHE A 1 593 ? 16.067 -10.174 -21.630 1.00 95.62 593 PHE A N 1
ATOM 4687 C CA . PHE A 1 593 ? 16.737 -11.214 -20.851 1.00 95.62 593 PHE A CA 1
ATOM 4688 C C . PHE A 1 593 ? 17.969 -11.799 -21.538 1.00 95.62 593 PHE A C 1
ATOM 4690 O O . PHE A 1 593 ? 18.959 -12.077 -20.859 1.00 95.62 593 PHE A O 1
ATOM 4697 N N . LEU A 1 594 ? 17.960 -11.930 -22.866 1.00 93.81 594 LEU A N 1
ATOM 4698 C CA . LEU A 1 594 ? 19.152 -12.338 -23.612 1.00 93.81 594 LEU A CA 1
ATOM 4699 C C . LEU A 1 594 ? 20.252 -11.265 -23.561 1.00 93.81 594 LEU A C 1
ATOM 4701 O O . LEU A 1 594 ? 21.430 -11.612 -23.522 1.00 93.81 594 LEU A O 1
ATOM 4705 N N . SER A 1 595 ? 19.887 -9.980 -23.457 1.00 94.12 595 SER A N 1
ATOM 4706 C CA . SER A 1 595 ? 20.852 -8.886 -23.251 1.00 94.12 595 SER A CA 1
ATOM 4707 C C . SER A 1 595 ? 21.599 -8.972 -21.916 1.00 94.12 595 SER A C 1
ATOM 4709 O O . SER A 1 595 ? 22.672 -8.389 -21.752 1.00 94.12 595 SER A O 1
ATOM 4711 N N . PHE A 1 596 ? 21.045 -9.702 -20.944 1.00 94.62 596 PHE A N 1
ATOM 4712 C CA . PHE A 1 596 ? 21.669 -9.906 -19.642 1.00 94.62 596 PHE A CA 1
ATOM 4713 C C . PHE A 1 596 ? 22.679 -11.059 -19.605 1.00 94.62 596 PHE A C 1
ATOM 4715 O O . PHE A 1 596 ? 23.366 -11.234 -18.595 1.00 94.62 596 PHE A O 1
ATOM 4722 N N . ILE A 1 597 ? 22.789 -11.839 -20.681 1.00 92.38 597 ILE A N 1
ATOM 4723 C CA . ILE A 1 597 ? 23.753 -12.932 -20.763 1.00 92.38 597 ILE A CA 1
ATOM 4724 C C . ILE A 1 597 ? 25.162 -12.346 -20.900 1.00 92.38 597 ILE A C 1
ATOM 4726 O O . ILE A 1 597 ? 25.420 -11.439 -21.688 1.00 92.38 597 ILE A O 1
ATOM 4730 N N . GLN A 1 598 ? 26.081 -12.864 -20.097 1.00 90.50 598 GLN A N 1
ATOM 4731 C CA . GLN A 1 598 ? 27.500 -12.539 -20.106 1.00 90.50 598 GLN A CA 1
ATOM 4732 C C . GLN A 1 598 ? 28.231 -13.370 -21.163 1.00 90.50 598 GLN A C 1
ATOM 4734 O O . GLN A 1 598 ? 27.765 -14.424 -21.592 1.00 90.50 598 GLN A O 1
ATOM 4739 N N . ALA A 1 599 ? 29.444 -12.954 -21.527 1.00 87.94 599 ALA A N 1
ATOM 4740 C CA . ALA A 1 599 ? 30.272 -13.704 -22.473 1.00 87.94 599 ALA A CA 1
ATOM 4741 C C . ALA A 1 599 ? 30.626 -15.133 -21.999 1.00 87.94 599 ALA A C 1
ATOM 4743 O O . ALA A 1 599 ? 30.963 -15.983 -22.820 1.00 87.94 599 ALA A O 1
ATOM 4744 N N . ASP A 1 600 ? 30.559 -15.406 -20.692 1.00 87.75 600 ASP A N 1
ATOM 4745 C CA . ASP A 1 600 ? 30.779 -16.729 -20.098 1.00 87.75 600 ASP A CA 1
ATOM 4746 C C . ASP A 1 600 ? 29.482 -17.533 -19.859 1.00 87.75 600 ASP A C 1
ATOM 4748 O O . ASP A 1 600 ? 29.544 -18.650 -19.340 1.00 87.75 600 ASP A O 1
ATOM 4752 N N . GLY A 1 601 ? 28.329 -17.000 -20.283 1.00 88.44 601 GLY A N 1
ATOM 4753 C CA . GLY A 1 601 ? 27.022 -17.660 -20.241 1.00 88.44 601 GLY A CA 1
ATOM 4754 C C . GLY A 1 601 ? 26.215 -17.452 -18.956 1.00 88.44 601 GLY A C 1
ATOM 4755 O O . GLY A 1 601 ? 25.101 -17.967 -18.875 1.00 88.44 601 GLY A O 1
ATOM 4756 N N . TYR A 1 602 ? 26.735 -16.718 -17.966 1.00 91.12 602 TYR A N 1
ATOM 4757 C CA . TYR A 1 602 ? 25.985 -16.353 -16.756 1.00 91.12 602 TYR A CA 1
ATOM 4758 C C . TYR A 1 602 ? 25.205 -15.044 -16.926 1.00 91.12 602 TYR A C 1
ATOM 4760 O O . TYR A 1 602 ? 25.216 -14.430 -17.988 1.00 91.12 602 TYR A O 1
ATOM 4768 N N . ASN A 1 603 ? 24.508 -14.608 -15.879 1.00 92.69 603 ASN A N 1
ATOM 4769 C CA . ASN A 1 603 ? 23.652 -13.424 -15.885 1.00 92.69 603 ASN A CA 1
ATOM 4770 C C . ASN A 1 603 ? 23.655 -12.737 -14.497 1.00 92.69 603 ASN A C 1
ATOM 4772 O O . ASN A 1 603 ? 24.051 -13.369 -13.514 1.00 92.69 603 ASN A O 1
ATOM 4776 N N . PRO A 1 604 ? 23.254 -11.453 -14.391 1.00 93.19 604 PRO A N 1
ATOM 4777 C CA . PRO A 1 604 ? 23.064 -10.758 -13.115 1.00 93.19 604 PRO A CA 1
ATOM 4778 C C . PRO A 1 604 ? 21.985 -11.416 -12.251 1.00 93.19 604 PRO A C 1
ATOM 4780 O O . PRO A 1 604 ? 21.157 -12.177 -12.747 1.00 93.19 604 PRO A O 1
ATOM 4783 N N . LEU A 1 605 ? 21.971 -11.092 -10.960 1.00 91.94 605 LEU A N 1
ATOM 4784 C CA . LEU A 1 605 ? 21.021 -11.674 -10.005 1.00 91.94 605 LEU A CA 1
ATOM 4785 C C . LEU A 1 605 ? 19.785 -10.812 -9.772 1.00 91.94 605 LEU A C 1
ATOM 4787 O O . LEU A 1 605 ? 18.748 -11.339 -9.370 1.00 91.94 605 LEU A O 1
ATOM 4791 N N . THR A 1 606 ? 19.874 -9.530 -10.114 1.00 92.12 606 THR A N 1
ATOM 4792 C CA . THR A 1 606 ? 18.776 -8.573 -9.995 1.00 92.12 606 THR A CA 1
ATOM 4793 C C . THR A 1 606 ? 18.455 -7.982 -11.357 1.00 92.12 606 THR A C 1
ATOM 4795 O O . THR A 1 606 ? 19.357 -7.626 -12.120 1.00 92.12 606 THR A O 1
ATOM 4798 N N . VAL A 1 607 ? 17.163 -7.868 -11.642 1.00 93.19 607 VAL A N 1
ATOM 4799 C CA . VAL A 1 607 ? 16.603 -7.142 -12.781 1.00 93.19 607 VAL A CA 1
ATOM 4800 C C . VAL A 1 607 ? 16.015 -5.843 -12.256 1.00 93.19 607 VAL A C 1
ATOM 4802 O O . VAL A 1 607 ? 15.202 -5.841 -11.330 1.00 93.19 607 VAL A O 1
ATOM 4805 N N . GLU A 1 608 ? 16.444 -4.746 -12.859 1.00 92.62 608 GLU A N 1
ATOM 4806 C CA . GLU A 1 608 ? 15.984 -3.400 -12.558 1.00 92.62 608 GLU A CA 1
ATOM 4807 C C . GLU A 1 608 ? 14.973 -2.924 -13.607 1.00 92.62 608 GLU A C 1
ATOM 4809 O O . GLU A 1 608 ? 14.836 -3.503 -14.690 1.00 92.62 608 GLU A O 1
ATOM 4814 N N . ALA A 1 609 ? 14.283 -1.826 -13.302 1.00 91.81 609 ALA A N 1
ATOM 4815 C CA . ALA A 1 609 ? 13.523 -1.098 -14.309 1.00 91.81 609 ALA A CA 1
ATOM 4816 C C . ALA A 1 609 ? 14.429 -0.676 -15.472 1.00 91.81 609 ALA A C 1
ATOM 4818 O O . ALA A 1 609 ? 15.552 -0.201 -15.252 1.00 91.81 609 ALA A O 1
ATOM 4819 N N . ILE A 1 610 ? 13.912 -0.783 -16.698 1.00 93.81 610 ILE A N 1
ATOM 4820 C CA . ILE A 1 610 ? 14.576 -0.188 -17.856 1.00 93.81 610 ILE A CA 1
ATOM 4821 C C . ILE A 1 610 ? 14.671 1.328 -17.682 1.00 93.81 610 ILE A C 1
ATOM 4823 O O . ILE A 1 610 ? 13.873 1.955 -16.980 1.00 93.81 610 ILE A O 1
ATOM 4827 N N . VAL A 1 611 ? 15.633 1.925 -18.369 1.00 94.75 611 VAL A N 1
ATOM 4828 C CA . VAL A 1 611 ? 15.820 3.376 -18.388 1.00 94.75 611 VAL A CA 1
ATOM 4829 C C . VAL A 1 611 ? 15.666 3.906 -19.804 1.00 94.75 611 VAL A C 1
ATOM 4831 O O . VAL A 1 611 ? 16.077 3.252 -20.763 1.00 94.75 611 VAL A O 1
ATOM 4834 N N . PHE A 1 612 ? 15.084 5.093 -19.935 1.00 95.56 612 PHE A N 1
ATOM 4835 C CA . PHE A 1 612 ? 14.968 5.808 -21.201 1.00 95.56 612 PHE A CA 1
ATOM 4836 C C . PHE A 1 612 ? 16.131 6.782 -21.370 1.00 95.56 612 PHE A C 1
ATOM 4838 O O . PHE A 1 612 ? 16.537 7.436 -20.410 1.00 95.56 612 PHE A O 1
ATOM 4845 N N . LEU A 1 613 ? 16.661 6.885 -22.590 1.00 95.12 613 LEU A N 1
ATOM 4846 C CA . LEU A 1 613 ? 17.669 7.881 -22.951 1.00 95.12 613 LEU A CA 1
ATOM 4847 C C . LEU A 1 613 ? 17.252 8.660 -24.195 1.00 95.12 613 LEU A C 1
ATOM 4849 O O . LEU A 1 613 ? 17.036 8.074 -25.264 1.00 95.12 613 LEU A O 1
ATOM 4853 N N . VAL A 1 614 ? 17.254 9.986 -24.067 1.00 93.75 614 VAL A N 1
ATOM 4854 C CA . VAL A 1 614 ? 17.146 10.925 -25.185 1.00 93.75 614 VAL A CA 1
ATOM 4855 C C . VAL A 1 614 ? 18.564 11.258 -25.651 1.00 93.75 614 VAL A C 1
ATOM 4857 O O . VAL A 1 614 ? 19.222 12.149 -25.135 1.00 93.75 614 VAL A O 1
ATOM 4860 N N . ASN A 1 615 ? 19.075 10.521 -26.637 1.00 81.81 615 ASN A N 1
ATOM 4861 C CA . ASN A 1 615 ? 20.476 10.639 -27.075 1.00 81.81 615 ASN A CA 1
ATOM 4862 C C . ASN A 1 615 ? 20.801 11.909 -27.894 1.00 81.81 615 ASN A C 1
ATOM 4864 O O . ASN A 1 615 ? 21.897 12.015 -28.447 1.00 81.81 615 ASN A O 1
ATOM 4868 N N . ASN A 1 616 ? 19.850 12.824 -28.075 1.00 90.50 616 ASN A N 1
ATOM 4869 C CA . ASN A 1 616 ? 20.009 13.980 -28.948 1.00 90.50 616 ASN A CA 1
ATOM 4870 C C . ASN A 1 616 ? 19.515 15.244 -28.243 1.00 90.50 616 ASN A C 1
ATOM 4872 O O . ASN A 1 616 ? 18.310 15.437 -28.085 1.00 90.50 616 ASN A O 1
ATOM 4876 N N . SER A 1 617 ? 20.449 16.128 -27.891 1.00 93.81 617 SER A N 1
ATOM 4877 C CA . SER A 1 617 ? 20.155 17.386 -27.204 1.00 93.81 617 SER A CA 1
ATOM 4878 C C . SER A 1 617 ? 19.218 18.298 -28.005 1.00 93.81 617 SER A C 1
ATOM 4880 O O . SER A 1 617 ? 18.432 19.031 -27.418 1.00 93.81 617 SER A O 1
ATOM 4882 N N . THR A 1 618 ? 19.229 18.239 -29.343 1.00 95.62 618 THR A N 1
ATOM 4883 C CA . THR A 1 618 ? 18.255 18.978 -30.164 1.00 95.62 618 THR A CA 1
ATOM 4884 C C . THR A 1 618 ? 16.838 18.455 -29.943 1.00 95.62 618 THR A C 1
ATOM 4886 O O . THR A 1 618 ? 15.924 19.248 -29.764 1.00 95.62 618 THR A O 1
ATOM 4889 N N . ILE A 1 619 ? 16.658 17.132 -29.878 1.00 94.44 619 ILE A N 1
ATOM 4890 C CA . ILE A 1 619 ? 15.349 16.525 -29.594 1.00 94.44 619 ILE A CA 1
ATOM 4891 C C . ILE A 1 619 ? 14.909 16.860 -28.164 1.00 94.44 619 ILE A C 1
ATOM 4893 O O . ILE A 1 619 ? 13.753 17.212 -27.948 1.00 94.44 619 ILE A O 1
ATOM 4897 N N . ALA A 1 620 ? 15.823 16.804 -27.189 1.00 94.88 620 ALA A N 1
ATOM 4898 C CA . ALA A 1 620 ? 15.528 17.192 -25.810 1.00 94.88 620 ALA A CA 1
ATOM 4899 C C . ALA A 1 620 ? 15.060 18.659 -25.708 1.00 94.88 620 ALA A C 1
ATOM 4901 O O . ALA A 1 620 ? 14.087 18.942 -25.008 1.00 94.88 620 ALA A O 1
ATOM 4902 N N . ASP A 1 621 ? 15.702 19.582 -26.434 1.00 95.19 621 ASP A N 1
ATOM 4903 C CA . ASP A 1 621 ? 15.317 21.001 -26.475 1.00 95.19 621 ASP A CA 1
ATOM 4904 C C . ASP A 1 621 ? 13.973 21.216 -27.192 1.00 95.19 621 ASP A C 1
ATOM 4906 O O . ASP A 1 621 ? 13.128 21.982 -26.719 1.00 95.19 621 ASP A O 1
ATOM 4910 N N . GLU A 1 622 ? 13.723 20.498 -28.291 1.00 95.69 622 GLU A N 1
ATOM 4911 C CA . GLU A 1 622 ? 12.440 20.517 -29.004 1.00 95.69 622 GLU A CA 1
ATOM 4912 C C . GLU A 1 622 ? 11.289 20.033 -28.111 1.00 95.69 622 GLU A C 1
ATOM 4914 O O . GLU A 1 622 ? 10.250 20.696 -28.030 1.00 95.69 622 GLU A O 1
ATOM 4919 N N . LEU A 1 623 ? 11.485 18.922 -27.395 1.00 95.25 623 LEU A N 1
ATOM 4920 C CA . LEU A 1 623 ? 10.521 18.383 -26.434 1.00 95.25 623 LEU A CA 1
ATOM 4921 C C . LEU A 1 623 ? 10.280 19.365 -25.284 1.00 95.25 623 LEU A C 1
ATOM 4923 O O . LEU A 1 623 ? 9.133 19.720 -25.005 1.00 95.25 623 LEU A O 1
ATOM 4927 N N . ALA A 1 624 ? 11.341 19.878 -24.653 1.00 95.12 624 ALA A N 1
ATOM 4928 C CA . ALA A 1 624 ? 11.215 20.848 -23.568 1.00 95.12 624 ALA A CA 1
ATOM 4929 C C . ALA A 1 624 ? 10.463 22.111 -24.023 1.00 95.12 624 ALA A C 1
ATOM 4931 O O . ALA A 1 624 ? 9.561 22.602 -23.335 1.00 95.12 624 ALA A O 1
ATOM 4932 N N . THR A 1 625 ? 10.784 22.603 -25.220 1.00 95.25 625 THR A N 1
ATOM 4933 C CA . THR A 1 625 ? 10.112 23.737 -25.858 1.00 95.25 625 THR A CA 1
ATOM 4934 C C . THR A 1 625 ? 8.640 23.456 -26.127 1.00 95.25 625 THR A C 1
ATOM 4936 O O . THR A 1 625 ? 7.797 24.321 -25.876 1.00 95.25 625 THR A O 1
ATOM 4939 N N . ARG A 1 626 ? 8.310 22.261 -26.622 1.00 94.75 626 ARG A N 1
ATOM 4940 C CA . ARG A 1 626 ? 6.929 21.849 -26.876 1.00 94.75 626 ARG A CA 1
ATOM 4941 C C . ARG A 1 626 ? 6.117 21.807 -25.584 1.00 94.75 626 ARG A C 1
ATOM 4943 O O . ARG A 1 626 ? 5.019 22.360 -25.542 1.00 94.75 626 ARG A O 1
ATOM 4950 N N . PHE A 1 627 ? 6.644 21.164 -24.545 1.00 95.50 627 PHE A N 1
ATOM 4951 C CA . PHE A 1 627 ? 5.894 20.901 -23.321 1.00 95.50 627 PHE A CA 1
ATOM 4952 C C . PHE A 1 627 ? 5.722 22.142 -22.449 1.00 95.50 627 PHE A C 1
ATOM 4954 O O . PHE A 1 627 ? 4.626 22.377 -21.949 1.00 95.50 627 PHE A O 1
ATOM 4961 N N . VAL A 1 628 ? 6.761 22.965 -22.293 1.00 94.31 628 VAL A N 1
ATOM 4962 C CA . VAL A 1 628 ? 6.720 24.162 -21.430 1.00 94.31 628 VAL A CA 1
ATOM 4963 C C . VAL A 1 628 ? 6.290 25.411 -22.209 1.00 94.31 628 VAL A C 1
ATOM 4965 O O . VAL A 1 628 ? 5.608 26.293 -21.681 1.00 94.31 628 VAL A O 1
ATOM 4968 N N . GLY A 1 629 ? 6.622 25.478 -23.498 1.00 92.25 629 GLY A N 1
ATOM 4969 C CA . GLY A 1 629 ? 6.289 26.581 -24.394 1.00 92.25 629 GLY A CA 1
ATOM 4970 C C . GLY A 1 629 ? 7.451 27.540 -24.677 1.00 92.25 629 GLY A C 1
ATOM 4971 O O . GLY A 1 629 ? 8.516 27.516 -24.063 1.00 92.25 629 GLY A O 1
ATOM 4972 N N . ASN A 1 630 ? 7.218 28.439 -25.639 1.00 90.69 630 ASN A N 1
ATOM 4973 C CA . ASN A 1 630 ? 8.225 29.364 -26.178 1.00 90.69 630 ASN A CA 1
ATOM 4974 C C . ASN A 1 630 ? 8.272 30.746 -25.504 1.00 90.69 630 ASN A C 1
ATOM 4976 O O . ASN A 1 630 ? 9.062 31.607 -25.898 1.00 90.69 630 ASN A O 1
ATOM 4980 N N . ALA A 1 631 ? 7.411 31.003 -24.518 1.00 88.56 631 ALA A N 1
ATOM 4981 C CA . ALA A 1 631 ? 7.344 32.311 -23.876 1.00 88.56 631 ALA A CA 1
ATOM 4982 C C . ALA A 1 631 ? 8.604 32.590 -23.036 1.00 88.56 631 ALA A C 1
ATOM 4984 O O . ALA A 1 631 ? 9.116 31.722 -22.333 1.00 88.56 631 ALA A O 1
ATOM 4985 N N . THR A 1 632 ? 9.088 33.834 -23.044 1.00 84.69 632 THR A N 1
ATOM 4986 C CA . THR A 1 632 ? 10.288 34.229 -22.282 1.00 84.69 632 THR A CA 1
ATOM 4987 C C . THR A 1 632 ? 10.143 34.020 -20.773 1.00 84.69 632 THR A C 1
ATOM 4989 O O . THR A 1 632 ? 11.134 33.728 -20.110 1.00 84.69 632 THR A O 1
ATOM 4992 N N . GLY A 1 633 ? 8.922 34.125 -20.235 1.00 87.88 633 GLY A N 1
ATOM 4993 C CA . GLY A 1 633 ? 8.636 33.945 -18.808 1.00 87.88 633 GLY A CA 1
ATOM 4994 C C . GLY A 1 633 ? 8.808 32.514 -18.289 1.00 87.88 633 GLY A C 1
ATOM 4995 O O . GLY A 1 633 ? 9.000 32.338 -17.093 1.00 87.88 633 GLY A O 1
ATOM 4996 N N . VAL A 1 634 ? 8.791 31.507 -19.169 1.00 90.38 634 VAL A N 1
ATOM 4997 C CA . VAL A 1 634 ? 8.931 30.085 -18.795 1.00 90.38 634 VAL A CA 1
ATOM 4998 C C . VAL A 1 634 ? 10.292 29.502 -19.177 1.00 90.38 634 VAL A C 1
ATOM 5000 O O . VAL A 1 634 ? 10.522 28.305 -19.039 1.00 90.38 634 VAL A O 1
ATOM 5003 N N . ARG A 1 635 ? 11.228 30.353 -19.621 1.00 91.81 635 ARG A N 1
ATOM 5004 C CA . ARG A 1 635 ? 12.565 29.930 -20.054 1.00 91.81 635 ARG A CA 1
ATOM 5005 C C . ARG A 1 635 ? 13.293 29.098 -18.998 1.00 91.81 635 ARG A C 1
ATOM 5007 O O . ARG A 1 635 ? 13.867 28.084 -19.351 1.00 91.81 635 ARG A O 1
ATOM 5014 N N . ALA A 1 636 ? 13.239 29.490 -17.725 1.00 92.69 636 ALA A N 1
ATOM 5015 C CA . ALA A 1 636 ? 13.914 28.748 -16.659 1.00 92.69 636 ALA A CA 1
ATOM 5016 C C . ALA A 1 636 ? 13.361 27.320 -16.493 1.00 92.69 636 ALA A C 1
ATOM 5018 O O . ALA A 1 636 ? 14.141 26.387 -16.354 1.00 92.69 636 ALA A O 1
ATOM 5019 N N . GLN A 1 637 ? 12.037 27.140 -16.568 1.00 94.19 637 GLN A N 1
ATOM 5020 C CA . GLN A 1 637 ? 11.407 25.815 -16.491 1.00 94.19 637 GLN A CA 1
ATOM 5021 C C . GLN A 1 637 ? 11.733 24.963 -17.721 1.00 94.19 637 GLN A C 1
ATOM 5023 O O . GLN A 1 637 ? 11.971 23.767 -17.599 1.00 94.19 637 GLN A O 1
ATOM 5028 N N . ARG A 1 638 ? 11.778 25.582 -18.907 1.00 94.88 638 ARG A N 1
ATOM 5029 C CA . ARG A 1 638 ? 12.178 24.903 -20.142 1.00 94.88 638 ARG A CA 1
ATOM 5030 C C . ARG A 1 638 ? 13.636 24.454 -20.082 1.00 94.88 638 ARG A C 1
ATOM 5032 O O . ARG A 1 638 ? 13.913 23.303 -20.390 1.00 94.88 638 ARG A O 1
ATOM 5039 N N . ASP A 1 639 ? 14.542 25.341 -19.677 1.00 94.38 639 ASP A N 1
ATOM 5040 C CA . ASP A 1 639 ? 15.970 25.037 -19.565 1.00 94.38 639 ASP A CA 1
ATOM 5041 C C . ASP A 1 639 ? 16.188 23.930 -18.502 1.00 94.38 639 ASP A C 1
ATOM 5043 O O . ASP A 1 639 ? 16.973 23.011 -18.718 1.00 94.38 639 ASP A O 1
ATOM 5047 N N . ALA A 1 640 ? 15.427 23.947 -17.400 1.00 94.12 640 ALA A N 1
ATOM 5048 C CA . ALA A 1 640 ? 15.427 22.884 -16.393 1.00 94.12 640 ALA A CA 1
ATOM 5049 C C . ALA A 1 640 ? 14.957 21.530 -16.959 1.00 94.12 640 ALA A C 1
ATOM 5051 O O . ALA A 1 640 ? 15.665 20.534 -16.822 1.00 94.12 640 ALA A O 1
ATOM 5052 N N . LEU A 1 641 ? 13.818 21.494 -17.662 1.00 94.69 641 LEU A N 1
ATOM 5053 C CA . LEU A 1 641 ? 13.317 20.269 -18.294 1.00 94.69 641 LEU A CA 1
ATOM 5054 C C . LEU A 1 641 ? 14.287 19.736 -19.356 1.00 94.69 641 LEU A C 1
ATOM 5056 O O . LEU A 1 641 ? 14.536 18.535 -19.403 1.00 94.69 641 LEU A O 1
ATOM 5060 N N . PHE A 1 642 ? 14.864 20.618 -20.174 1.00 95.25 642 PHE A N 1
ATOM 5061 C CA . PHE A 1 642 ? 15.911 20.258 -21.128 1.00 95.25 642 PHE A CA 1
ATOM 5062 C C . PHE A 1 642 ? 17.075 19.554 -20.422 1.00 95.25 642 PHE A C 1
ATOM 5064 O O . PHE A 1 642 ? 17.466 18.466 -20.831 1.00 95.25 642 PHE A O 1
ATOM 5071 N N . HIS A 1 643 ? 17.582 20.130 -19.328 1.00 92.81 643 HIS A N 1
ATOM 5072 C CA . HIS A 1 643 ? 18.667 19.519 -18.567 1.00 92.81 643 HIS A CA 1
ATOM 5073 C C . HIS A 1 643 ? 18.276 18.171 -17.965 1.00 92.81 643 HIS A C 1
ATOM 5075 O O . HIS A 1 643 ? 19.089 17.255 -18.007 1.00 92.81 643 HIS A O 1
ATOM 5081 N N . VAL A 1 644 ? 17.051 18.013 -17.456 1.00 92.50 644 VAL A N 1
ATOM 5082 C CA . VAL A 1 644 ? 16.573 16.708 -16.978 1.00 92.50 644 VAL A CA 1
ATOM 5083 C C . VAL A 1 644 ? 16.624 15.679 -18.111 1.00 92.50 644 VAL A C 1
ATOM 5085 O O . VAL A 1 644 ? 17.212 14.619 -17.919 1.00 92.50 644 VAL A O 1
ATOM 5088 N N . LEU A 1 645 ? 16.104 16.015 -19.297 1.00 93.69 645 LEU A N 1
ATOM 5089 C CA . LEU A 1 645 ? 16.074 15.125 -20.467 1.00 93.69 645 LEU A CA 1
ATOM 5090 C C . LEU A 1 645 ? 17.464 14.811 -21.056 1.00 93.69 645 LEU A C 1
ATOM 5092 O O . LEU A 1 645 ? 17.667 13.712 -21.564 1.00 93.69 645 LEU A O 1
ATOM 5096 N N . ASP A 1 646 ? 18.410 15.751 -20.985 1.00 93.31 646 ASP A N 1
ATOM 5097 C CA . ASP A 1 646 ? 19.766 15.633 -21.556 1.00 93.31 646 ASP A CA 1
ATOM 5098 C C . ASP A 1 646 ? 20.797 15.054 -20.560 1.00 93.31 646 ASP A C 1
ATOM 5100 O O . ASP A 1 646 ? 21.889 14.643 -20.949 1.00 93.31 646 ASP A O 1
ATOM 5104 N N . SER A 1 647 ? 20.469 14.995 -19.263 1.00 85.38 647 SER A N 1
ATOM 5105 C CA . SER A 1 647 ? 21.422 14.636 -18.196 1.00 85.38 647 SER A CA 1
ATOM 5106 C C . SER A 1 647 ? 21.796 13.153 -18.102 1.00 85.38 647 SER A C 1
ATOM 5108 O O . SER A 1 647 ? 22.780 12.828 -17.431 1.00 85.38 647 SER A O 1
ATOM 5110 N N . GLY A 1 648 ? 21.059 12.246 -18.752 1.00 88.19 648 GLY A N 1
ATOM 5111 C CA . GLY A 1 648 ? 21.361 10.815 -18.718 1.00 88.19 648 GLY A CA 1
ATOM 5112 C C . GLY A 1 648 ? 20.129 9.905 -18.747 1.00 88.19 648 GLY A C 1
ATOM 5113 O O . GLY A 1 648 ? 19.113 10.267 -19.334 1.00 88.19 648 GLY A O 1
ATOM 5114 N N . PRO A 1 649 ? 20.227 8.692 -18.168 1.00 92.50 649 PRO A N 1
ATOM 5115 C CA . PRO A 1 649 ? 19.122 7.744 -18.107 1.00 92.50 649 PRO A CA 1
ATOM 5116 C C . PRO A 1 649 ? 18.010 8.201 -17.166 1.00 92.50 649 PRO A C 1
ATOM 5118 O O . PRO A 1 649 ? 18.276 8.661 -16.058 1.00 92.50 649 PRO A O 1
ATOM 5121 N N . ILE A 1 650 ? 16.763 8.013 -17.592 1.00 92.31 650 ILE A N 1
ATOM 5122 C CA . ILE A 1 650 ? 15.580 8.498 -16.879 1.00 92.31 650 ILE A CA 1
ATOM 5123 C C . ILE A 1 650 ? 14.569 7.365 -16.717 1.00 92.31 650 ILE A C 1
ATOM 5125 O O . ILE A 1 650 ? 14.248 6.656 -17.674 1.00 92.31 650 ILE A O 1
ATOM 5129 N N . ARG A 1 651 ? 14.018 7.227 -15.507 1.00 93.62 651 ARG A N 1
ATOM 5130 C CA . ARG A 1 651 ? 12.800 6.446 -15.252 1.00 93.62 651 ARG A CA 1
ATOM 5131 C C . ARG A 1 651 ? 11.589 7.386 -15.186 1.00 93.62 651 ARG A C 1
ATOM 5133 O O . ARG A 1 651 ? 11.726 8.478 -14.632 1.00 93.62 651 ARG A O 1
ATOM 5140 N N . PRO A 1 652 ? 10.397 6.986 -15.670 1.00 94.62 652 PRO A N 1
ATOM 5141 C CA . PRO A 1 652 ? 9.194 7.819 -15.610 1.00 94.62 652 PRO A CA 1
ATOM 5142 C C . PRO A 1 652 ? 8.896 8.378 -14.209 1.00 94.62 652 PRO A C 1
ATOM 5144 O O . PRO A 1 652 ? 8.652 9.573 -14.068 1.00 94.62 652 PRO A O 1
ATOM 5147 N N . GLY A 1 653 ? 8.981 7.555 -13.158 1.00 92.69 653 GLY A N 1
ATOM 5148 C CA . GLY A 1 653 ? 8.745 8.008 -11.782 1.00 92.69 653 GLY A CA 1
ATOM 5149 C C . GLY A 1 653 ? 9.730 9.080 -11.310 1.00 92.69 653 GLY A C 1
ATOM 5150 O O . GLY A 1 653 ? 9.316 10.095 -10.750 1.00 92.69 653 GLY A O 1
ATOM 5151 N N . GLN A 1 654 ? 11.020 8.898 -11.607 1.00 91.75 654 GLN A N 1
ATOM 5152 C CA . GLN A 1 654 ? 12.077 9.866 -11.290 1.00 91.75 654 GLN A CA 1
ATOM 5153 C C . GLN A 1 654 ? 11.903 11.173 -12.069 1.00 91.75 654 GLN A C 1
ATOM 5155 O O . GLN A 1 654 ? 12.090 12.248 -11.507 1.00 91.75 654 GLN A O 1
ATOM 5160 N N . LEU A 1 655 ? 11.495 11.090 -13.339 1.00 94.25 655 LEU A N 1
ATOM 5161 C CA . LEU A 1 655 ? 11.209 12.257 -14.171 1.00 94.25 655 LEU A CA 1
ATOM 5162 C C . LEU A 1 655 ? 10.140 13.145 -13.534 1.00 94.25 655 LEU A C 1
ATOM 5164 O O . LEU A 1 655 ? 10.356 14.342 -13.364 1.00 94.25 655 LEU A O 1
ATOM 5168 N N . PHE A 1 656 ? 9.005 12.560 -13.147 1.00 94.31 656 PHE A N 1
ATOM 5169 C CA . PHE A 1 656 ? 7.934 13.325 -12.515 1.00 94.31 656 PHE A CA 1
ATOM 5170 C C . PHE A 1 656 ? 8.336 13.869 -11.142 1.00 94.31 656 PHE A C 1
ATOM 5172 O O . PHE A 1 656 ? 7.997 15.009 -10.840 1.00 94.31 656 PHE A O 1
ATOM 5179 N N . ALA A 1 657 ? 9.088 13.109 -10.341 1.00 90.50 657 ALA A N 1
ATOM 5180 C CA . ALA A 1 657 ? 9.585 13.586 -9.051 1.00 90.50 657 ALA A CA 1
ATOM 5181 C C . ALA A 1 657 ? 10.501 14.815 -9.207 1.00 90.50 657 ALA A C 1
ATOM 5183 O O . ALA A 1 657 ? 10.309 15.818 -8.524 1.00 90.50 657 ALA A O 1
ATOM 5184 N N . LEU A 1 658 ? 11.438 14.782 -10.163 1.00 91.31 658 LEU A N 1
ATOM 5185 C CA . LEU A 1 658 ? 12.313 15.919 -10.470 1.00 91.31 658 LEU A CA 1
ATOM 5186 C C . LEU A 1 658 ? 11.526 17.132 -10.983 1.00 91.31 658 LEU A C 1
ATOM 5188 O O . LEU A 1 658 ? 11.852 18.269 -10.649 1.00 91.31 658 LEU A O 1
ATOM 5192 N N . MET A 1 659 ? 10.475 16.909 -11.775 1.00 92.25 659 MET A N 1
ATOM 5193 C CA . MET A 1 659 ? 9.597 17.988 -12.231 1.00 92.25 659 MET A CA 1
ATOM 5194 C C . MET A 1 659 ? 8.811 18.628 -11.082 1.00 92.25 659 MET A C 1
ATOM 5196 O O . MET A 1 659 ? 8.654 19.849 -11.073 1.00 92.25 659 MET A O 1
ATOM 5200 N N . GLU A 1 660 ? 8.319 17.829 -10.132 1.00 89.69 660 GLU A N 1
ATOM 5201 C CA . GLU A 1 660 ? 7.614 18.312 -8.937 1.00 89.69 660 GLU A CA 1
ATOM 5202 C C . GLU A 1 660 ? 8.550 19.164 -8.057 1.00 89.69 660 GLU A C 1
ATOM 5204 O O . GLU A 1 660 ? 8.188 20.295 -7.708 1.00 89.69 660 GLU A O 1
ATOM 5209 N N . ASP A 1 661 ? 9.768 18.673 -7.797 1.00 87.69 661 ASP A N 1
ATOM 5210 C CA . ASP A 1 661 ? 10.817 19.355 -7.019 1.00 87.69 661 ASP A CA 1
ATOM 5211 C C . ASP A 1 661 ? 11.252 20.685 -7.659 1.00 87.69 661 ASP A C 1
ATOM 5213 O O . ASP A 1 661 ? 11.323 21.723 -7.002 1.00 87.69 661 ASP A O 1
ATOM 5217 N N . GLN A 1 662 ? 11.445 20.696 -8.981 1.00 89.81 662 GLN A N 1
ATOM 5218 C CA . GLN A 1 662 ? 11.826 21.901 -9.726 1.00 89.81 662 GLN A CA 1
ATOM 5219 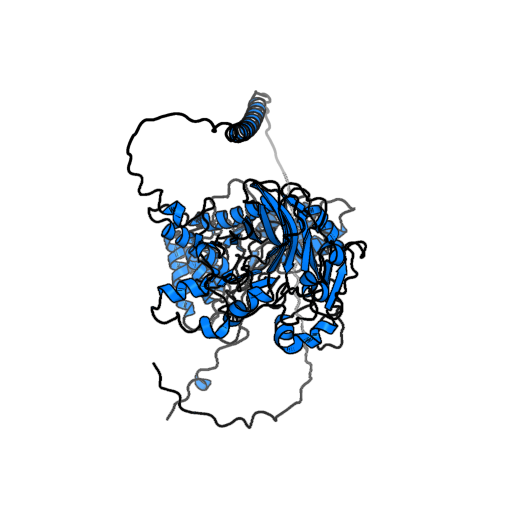C C . GLN A 1 662 ? 10.637 22.793 -10.119 1.00 89.81 662 GLN A C 1
ATOM 5221 O O . GLN A 1 662 ? 10.821 23.801 -10.808 1.00 89.81 662 GLN A O 1
ATOM 5226 N N . HIS A 1 663 ? 9.420 22.441 -9.694 1.00 90.50 663 HIS A N 1
ATOM 5227 C CA . HIS A 1 663 ? 8.179 23.158 -9.998 1.00 90.50 663 HIS A CA 1
ATOM 5228 C C . HIS A 1 663 ? 7.972 23.417 -11.505 1.00 90.50 663 HIS A C 1
ATOM 5230 O O . HIS A 1 663 ? 7.539 24.499 -11.922 1.00 90.50 663 HIS A O 1
ATOM 5236 N N . ILE A 1 664 ? 8.298 22.422 -12.334 1.00 92.88 664 ILE A N 1
ATOM 5237 C CA . ILE A 1 664 ? 8.142 22.476 -13.789 1.00 92.88 664 ILE A CA 1
ATOM 5238 C C . ILE A 1 664 ? 6.674 22.232 -14.141 1.00 92.88 664 ILE A C 1
ATOM 5240 O O . ILE A 1 664 ? 6.104 21.190 -13.817 1.00 92.88 664 ILE A O 1
ATOM 5244 N N . VAL A 1 665 ? 6.067 23.177 -14.858 1.00 92.88 665 VAL A N 1
ATOM 5245 C CA . VAL A 1 665 ? 4.689 23.063 -15.344 1.00 92.88 665 VAL A CA 1
ATOM 5246 C C . VAL A 1 665 ? 4.696 22.782 -16.843 1.00 92.88 665 VAL A C 1
ATOM 5248 O O . VAL A 1 665 ? 5.326 23.496 -17.622 1.00 92.88 665 VAL A O 1
ATOM 5251 N N . ILE A 1 666 ? 3.965 21.744 -17.248 1.00 94.06 666 ILE A N 1
ATOM 5252 C CA . ILE A 1 666 ? 3.790 21.347 -18.649 1.00 94.06 666 ILE A CA 1
ATOM 5253 C C . ILE A 1 666 ? 2.394 21.727 -19.162 1.00 94.06 666 ILE A C 1
ATOM 5255 O O . ILE A 1 666 ? 1.419 21.728 -18.413 1.00 94.06 666 ILE A O 1
ATOM 5259 N N . ASN A 1 667 ? 2.298 22.035 -20.457 1.00 94.25 667 ASN A N 1
ATOM 5260 C CA . ASN A 1 667 ? 1.068 22.443 -21.150 1.00 94.25 667 ASN A CA 1
ATOM 5261 C C . ASN A 1 667 ? 0.312 21.273 -21.803 1.00 94.25 667 ASN A C 1
ATOM 5263 O O . ASN A 1 667 ? -0.686 21.489 -22.490 1.00 94.25 667 ASN A O 1
ATOM 5267 N N . VAL A 1 668 ? 0.811 20.051 -21.630 1.00 93.75 668 VAL A N 1
ATOM 5268 C CA . VAL A 1 668 ? 0.239 18.811 -22.167 1.00 93.75 668 VAL A CA 1
ATOM 5269 C C . VAL A 1 668 ? -0.213 17.905 -21.023 1.00 93.75 668 VAL A C 1
ATOM 5271 O O . VAL A 1 668 ? 0.131 18.131 -19.861 1.00 93.75 668 VAL A O 1
ATOM 5274 N N . SER A 1 669 ? -0.986 16.867 -21.338 1.00 94.38 669 SER A N 1
ATOM 5275 C CA . SER A 1 669 ? -1.333 15.846 -20.344 1.00 94.38 669 SER A CA 1
ATOM 5276 C C . SER A 1 669 ? -0.100 15.026 -19.933 1.00 94.38 669 SER A C 1
ATOM 5278 O O . SER A 1 669 ? 0.847 14.888 -20.709 1.00 94.38 669 SER A O 1
ATOM 5280 N N . LYS A 1 670 ? -0.116 14.435 -18.727 1.00 93.44 670 LYS A N 1
ATOM 5281 C CA . LYS A 1 670 ? 0.955 13.522 -18.277 1.00 93.44 670 LYS A CA 1
ATOM 5282 C C . LYS A 1 670 ? 1.115 12.309 -19.211 1.00 93.44 670 LYS A C 1
ATOM 5284 O O . LYS A 1 670 ? 2.219 11.785 -19.334 1.00 93.44 670 LYS A O 1
ATOM 5289 N N . GLU A 1 671 ? 0.027 11.877 -19.849 1.00 93.38 671 GLU A N 1
ATOM 5290 C CA . GLU A 1 671 ? -0.009 10.755 -20.795 1.00 93.38 671 GLU A CA 1
ATOM 5291 C C . GLU A 1 671 ? 0.652 11.115 -22.129 1.00 93.38 671 GLU A C 1
ATOM 5293 O O . GLU A 1 671 ? 1.525 10.390 -22.598 1.00 93.38 671 GLU A O 1
ATOM 5298 N N . GLU A 1 672 ? 0.297 12.263 -22.713 1.00 94.69 672 GLU A N 1
ATOM 5299 C CA . GLU A 1 672 ? 0.944 12.776 -23.930 1.00 94.69 672 GLU A CA 1
ATOM 5300 C C . GLU A 1 672 ? 2.444 12.997 -23.693 1.00 94.69 672 GLU A C 1
ATOM 5302 O O . GLU A 1 672 ? 3.275 12.565 -24.488 1.00 94.69 672 GLU A O 1
ATOM 5307 N N . PHE A 1 673 ? 2.791 13.589 -22.548 1.00 95.50 673 PHE A N 1
ATOM 5308 C CA . PHE A 1 673 ? 4.172 13.851 -22.153 1.00 95.50 673 PHE A CA 1
ATOM 5309 C C . PHE A 1 673 ? 5.033 12.582 -22.122 1.00 95.50 673 PHE A C 1
ATOM 5311 O O . PHE A 1 673 ? 6.088 12.535 -22.756 1.00 95.50 673 PHE A O 1
ATOM 5318 N N . ILE A 1 674 ? 4.590 11.540 -21.408 1.00 95.69 674 ILE A N 1
ATOM 5319 C CA . ILE A 1 674 ? 5.399 10.326 -21.257 1.00 95.69 674 ILE A CA 1
ATOM 5320 C C . ILE A 1 674 ? 5.476 9.516 -22.554 1.00 95.69 674 ILE A C 1
ATOM 5322 O O . ILE A 1 674 ? 6.533 8.964 -22.860 1.00 95.69 674 ILE A O 1
ATOM 5326 N N . ASN A 1 675 ? 4.396 9.480 -23.342 1.00 95.06 675 ASN A N 1
ATOM 5327 C CA . ASN A 1 675 ? 4.392 8.783 -24.625 1.00 95.06 675 ASN A CA 1
ATOM 5328 C C . ASN A 1 675 ? 5.362 9.426 -25.613 1.00 95.06 675 ASN A C 1
ATOM 5330 O O . ASN A 1 675 ? 6.119 8.728 -26.275 1.00 95.06 675 ASN A O 1
ATOM 5334 N N . GLU A 1 676 ? 5.417 10.749 -25.683 1.00 95.38 676 GLU A N 1
ATOM 5335 C CA . GLU A 1 676 ? 6.356 11.414 -26.583 1.00 95.38 676 GLU A CA 1
ATOM 5336 C C . GLU A 1 676 ? 7.810 11.262 -26.171 1.00 95.38 676 GLU A C 1
ATOM 5338 O O . GLU A 1 676 ? 8.670 11.061 -27.029 1.00 95.38 676 GLU A O 1
ATOM 5343 N N . ILE A 1 677 ? 8.089 11.304 -24.867 1.00 95.44 677 ILE A N 1
ATOM 5344 C CA . ILE A 1 677 ? 9.432 11.024 -24.361 1.00 95.44 677 ILE A CA 1
ATOM 5345 C C . ILE A 1 677 ? 9.828 9.589 -24.699 1.00 95.44 677 ILE A C 1
ATOM 5347 O O . ILE A 1 677 ? 10.920 9.379 -25.222 1.00 95.44 677 ILE A O 1
ATOM 5351 N N . ALA A 1 678 ? 8.952 8.609 -24.462 1.00 95.19 678 ALA A N 1
ATOM 5352 C CA . ALA A 1 678 ? 9.222 7.212 -24.790 1.00 95.19 678 ALA A CA 1
ATOM 5353 C C . ALA A 1 678 ? 9.452 7.005 -26.298 1.00 95.19 678 ALA A C 1
ATOM 5355 O O . ALA A 1 678 ? 10.410 6.332 -26.675 1.00 95.19 678 ALA A O 1
ATOM 5356 N N . ALA A 1 679 ? 8.644 7.646 -27.151 1.00 94.81 679 ALA A N 1
ATOM 5357 C CA . ALA A 1 679 ? 8.780 7.590 -28.608 1.00 94.81 679 ALA A CA 1
ATOM 5358 C C . ALA A 1 679 ? 10.095 8.205 -29.115 1.00 94.81 679 ALA A C 1
ATOM 5360 O O . ALA A 1 679 ? 10.668 7.726 -30.094 1.00 94.81 679 ALA A O 1
ATOM 5361 N N . ALA A 1 680 ? 10.578 9.259 -28.453 1.00 94.69 680 ALA A N 1
ATOM 5362 C CA . ALA A 1 680 ? 11.838 9.927 -28.771 1.00 94.69 680 ALA A CA 1
ATOM 5363 C C . ALA A 1 680 ? 13.074 9.260 -28.135 1.00 94.69 680 ALA A C 1
ATOM 5365 O O . ALA A 1 680 ? 14.207 9.640 -28.442 1.00 94.69 680 ALA A O 1
ATOM 5366 N N . SER A 1 681 ? 12.871 8.283 -27.248 1.00 95.19 681 SER A N 1
ATOM 5367 C CA . SER A 1 681 ? 13.933 7.650 -26.471 1.00 95.19 681 SER A CA 1
ATOM 5368 C C . SER A 1 681 ? 14.276 6.257 -26.982 1.00 95.19 681 SER A C 1
ATOM 5370 O O . SER A 1 681 ? 13.435 5.502 -27.472 1.00 95.19 681 SER A O 1
ATOM 5372 N N . ARG A 1 682 ? 15.527 5.855 -26.764 1.00 92.94 682 ARG A N 1
ATOM 5373 C CA . ARG A 1 682 ? 15.864 4.427 -26.687 1.00 92.94 682 ARG A CA 1
ATOM 5374 C C . ARG A 1 682 ? 15.679 3.936 -25.254 1.00 92.94 682 ARG A C 1
ATOM 5376 O O . ARG A 1 682 ? 15.742 4.740 -24.325 1.00 92.94 682 ARG A O 1
ATOM 5383 N N . TYR A 1 683 ? 15.499 2.632 -25.078 1.00 93.19 683 TYR A N 1
ATOM 5384 C CA . TYR A 1 683 ? 15.555 2.011 -23.758 1.00 93.19 683 TYR A CA 1
ATOM 5385 C C . TYR A 1 683 ? 16.866 1.250 -23.569 1.00 93.19 683 TYR A C 1
ATOM 5387 O O . TYR A 1 683 ? 17.459 0.798 -24.549 1.00 93.19 683 TYR A O 1
ATOM 5395 N N . GLU A 1 684 ? 17.289 1.090 -22.319 1.00 92.81 684 GLU A N 1
ATOM 5396 C CA . GLU A 1 684 ? 18.411 0.230 -21.943 1.00 92.81 684 GLU A CA 1
ATOM 5397 C C . GLU A 1 684 ? 18.000 -0.757 -20.839 1.00 92.81 684 GLU A C 1
ATOM 5399 O O . GLU A 1 684 ? 17.402 -0.336 -19.838 1.00 92.81 684 GLU A O 1
ATOM 5404 N N . PRO A 1 685 ? 18.318 -2.058 -20.994 1.00 92.69 685 PRO A N 1
ATOM 5405 C CA . PRO A 1 685 ? 18.238 -3.042 -19.921 1.00 92.69 685 PRO A CA 1
ATOM 5406 C C . PRO A 1 685 ? 19.129 -2.650 -18.744 1.00 92.69 685 PRO A C 1
ATOM 5408 O O . PRO A 1 685 ? 20.289 -2.282 -18.933 1.00 92.69 685 PRO A O 1
ATOM 5411 N N . LEU A 1 686 ? 18.627 -2.808 -17.521 1.00 91.69 686 LEU A N 1
ATOM 5412 C CA . LEU A 1 686 ? 19.421 -2.606 -16.317 1.00 91.69 686 LEU A CA 1
ATOM 5413 C C . LEU A 1 686 ? 19.338 -3.843 -15.421 1.00 91.69 686 LEU A C 1
ATOM 5415 O O . LEU A 1 686 ? 18.263 -4.376 -15.153 1.00 91.69 686 LEU A O 1
ATOM 5419 N N . GLY A 1 687 ? 20.497 -4.314 -14.976 1.00 89.81 687 GLY A N 1
ATOM 5420 C CA . GLY A 1 687 ? 20.628 -5.428 -14.048 1.00 89.81 687 GLY A CA 1
ATOM 5421 C C . GLY A 1 687 ? 21.826 -5.201 -13.141 1.00 89.81 687 GLY A C 1
ATOM 5422 O O . GLY A 1 687 ? 22.763 -4.490 -13.509 1.00 89.81 687 GLY A O 1
ATOM 5423 N N . LEU A 1 688 ? 21.793 -5.785 -11.948 1.00 90.81 688 LEU A N 1
ATOM 5424 C CA . LEU A 1 688 ? 22.857 -5.631 -10.960 1.00 90.81 688 LEU A CA 1
ATOM 5425 C C . LEU A 1 688 ? 23.508 -6.980 -10.666 1.00 90.81 688 LEU A C 1
ATOM 5427 O O . LEU A 1 688 ? 22.845 -8.013 -10.523 1.00 90.81 688 LEU A O 1
ATOM 5431 N N . PHE A 1 689 ? 24.837 -6.959 -10.597 1.00 89.19 689 PHE A N 1
ATOM 5432 C CA . PHE A 1 689 ? 25.593 -8.071 -10.044 1.00 89.19 689 PHE A CA 1
ATOM 5433 C C . PHE A 1 689 ? 25.389 -8.121 -8.532 1.00 89.19 689 PHE A C 1
ATOM 5435 O O . PHE A 1 689 ? 25.397 -7.086 -7.868 1.00 89.19 689 PHE A O 1
ATOM 5442 N N . ASP A 1 690 ? 25.273 -9.334 -8.012 1.00 83.81 690 ASP A N 1
ATOM 5443 C CA . ASP A 1 690 ? 25.243 -9.629 -6.583 1.00 83.81 690 ASP A CA 1
ATOM 5444 C C . ASP A 1 690 ? 26.088 -10.896 -6.327 1.00 83.81 690 ASP A C 1
ATOM 5446 O O . ASP A 1 690 ? 26.712 -11.394 -7.257 1.00 83.81 690 ASP A O 1
ATOM 5450 N N . ALA A 1 691 ? 26.122 -11.419 -5.101 1.00 80.38 691 ALA A N 1
ATOM 5451 C CA . ALA A 1 691 ? 26.965 -12.486 -4.540 1.00 80.38 691 ALA A CA 1
ATOM 5452 C C . ALA A 1 691 ? 27.586 -13.567 -5.470 1.00 80.38 691 ALA A C 1
ATOM 5454 O O . ALA A 1 691 ? 28.663 -14.076 -5.147 1.00 80.38 691 ALA A O 1
ATOM 5455 N N . GLY A 1 692 ? 26.960 -13.958 -6.587 1.00 87.12 692 GLY A N 1
ATOM 5456 C CA . GLY A 1 692 ? 27.513 -14.918 -7.545 1.00 87.12 692 GLY A CA 1
ATOM 5457 C C . GLY A 1 692 ? 26.615 -15.181 -8.757 1.00 87.12 692 GLY A C 1
ATOM 5458 O O . GLY A 1 692 ? 25.914 -14.292 -9.227 1.00 87.12 692 GLY A O 1
ATOM 5459 N N . PHE A 1 693 ? 26.645 -16.417 -9.272 1.00 89.88 693 PHE A N 1
ATOM 5460 C CA . PHE A 1 693 ? 25.848 -16.839 -10.429 1.00 89.88 693 PHE A CA 1
ATOM 5461 C C . PHE A 1 693 ? 25.149 -18.179 -10.177 1.00 89.88 693 PHE A C 1
ATOM 5463 O O . PHE A 1 693 ? 25.776 -19.123 -9.685 1.00 89.88 693 PHE A O 1
ATOM 5470 N N . TRP A 1 694 ? 23.877 -18.286 -10.568 1.00 88.56 694 TRP A N 1
ATOM 5471 C CA . TRP A 1 694 ? 23.130 -19.548 -10.567 1.00 88.56 694 TRP A CA 1
ATOM 5472 C C . TRP A 1 694 ? 23.137 -20.200 -11.947 1.00 88.56 694 TRP A C 1
ATOM 5474 O O . TRP A 1 694 ? 23.079 -19.531 -12.975 1.00 88.56 694 TRP A O 1
ATOM 5484 N N . ALA A 1 695 ? 23.225 -21.529 -11.962 1.00 84.62 695 ALA A N 1
ATOM 5485 C CA . ALA A 1 695 ? 23.393 -22.306 -13.186 1.00 84.62 695 ALA A CA 1
ATOM 5486 C C . ALA A 1 695 ? 22.070 -22.763 -13.826 1.00 84.62 695 ALA A C 1
ATOM 5488 O O . ALA A 1 695 ? 22.104 -23.300 -14.926 1.00 84.62 695 ALA A O 1
ATOM 5489 N N . ASP A 1 696 ? 20.917 -22.605 -13.166 1.00 88.19 696 ASP A N 1
ATOM 5490 C CA . ASP A 1 696 ? 19.616 -23.070 -13.676 1.00 88.19 696 ASP A CA 1
ATOM 5491 C C . ASP A 1 696 ? 18.893 -22.040 -14.557 1.00 88.19 696 ASP A C 1
ATOM 5493 O O . ASP A 1 696 ? 17.972 -22.407 -15.289 1.00 88.19 696 ASP A O 1
ATOM 5497 N N . HIS A 1 697 ? 19.329 -20.774 -14.532 1.00 88.44 697 HIS A N 1
ATOM 5498 C CA . HIS A 1 697 ? 18.650 -19.656 -15.193 1.00 88.44 697 HIS A CA 1
ATOM 5499 C C . HIS A 1 697 ? 18.458 -19.827 -16.707 1.00 88.44 697 HIS A C 1
ATOM 5501 O O . HIS A 1 697 ? 17.470 -19.335 -17.249 1.00 88.44 697 HIS A O 1
ATOM 5507 N N . TRP A 1 698 ? 19.352 -20.552 -17.387 1.00 83.06 698 TRP A N 1
ATOM 5508 C CA . TRP A 1 698 ? 19.279 -20.721 -18.841 1.00 83.06 698 TRP A CA 1
ATOM 5509 C C . TRP A 1 698 ? 18.006 -21.436 -19.311 1.00 83.06 698 TRP A C 1
ATOM 5511 O O . TRP A 1 698 ? 17.543 -21.178 -20.419 1.00 83.06 698 TRP A O 1
ATOM 5521 N N . THR A 1 699 ? 17.424 -22.301 -18.468 1.00 86.62 699 THR A N 1
ATOM 5522 C CA . THR A 1 699 ? 16.199 -23.054 -18.791 1.00 86.62 699 THR A CA 1
ATOM 5523 C C . THR A 1 699 ? 15.057 -22.107 -19.143 1.00 86.62 699 THR A C 1
ATOM 5525 O O . THR A 1 699 ? 14.303 -22.359 -20.073 1.00 86.62 699 THR A O 1
ATOM 5528 N N . TYR A 1 700 ? 14.962 -20.980 -18.438 1.00 90.19 700 TYR A N 1
ATOM 5529 C CA . TYR A 1 700 ? 13.835 -20.072 -18.592 1.00 90.19 700 TYR A CA 1
ATOM 5530 C C . TYR A 1 700 ? 13.961 -19.152 -19.819 1.00 90.19 700 TYR A C 1
ATOM 5532 O O . TYR A 1 700 ? 12.962 -18.605 -20.276 1.00 90.19 700 TYR A O 1
ATOM 5540 N N . TYR A 1 701 ? 15.159 -18.998 -20.401 1.00 91.69 701 TYR A N 1
ATOM 5541 C CA . TYR A 1 701 ? 15.292 -18.311 -21.692 1.00 91.69 701 TYR A CA 1
ATOM 5542 C C . TYR A 1 701 ? 14.557 -19.064 -22.802 1.00 91.69 701 TYR A C 1
ATOM 5544 O O . TYR A 1 701 ? 13.986 -18.433 -23.686 1.00 91.69 701 TYR A O 1
ATOM 5552 N N . LEU A 1 702 ? 14.549 -20.400 -22.739 1.00 91.81 702 LEU A N 1
ATOM 5553 C CA . LEU A 1 702 ? 13.800 -21.216 -23.690 1.00 91.81 702 LEU A CA 1
ATOM 5554 C C . LEU A 1 702 ? 12.293 -21.012 -23.522 1.00 91.81 702 LEU A C 1
ATOM 5556 O O . LEU A 1 702 ? 11.624 -20.815 -24.526 1.00 91.81 702 LEU A O 1
ATOM 5560 N N . ASP A 1 703 ? 11.785 -20.932 -22.286 1.00 94.31 703 ASP A N 1
ATOM 5561 C CA . ASP A 1 703 ? 10.365 -20.636 -22.037 1.00 94.31 703 ASP A CA 1
ATOM 5562 C C . ASP A 1 703 ? 9.931 -19.309 -22.693 1.00 94.31 703 ASP A C 1
ATOM 5564 O O . ASP A 1 703 ? 8.847 -19.227 -23.267 1.00 94.31 703 ASP A O 1
ATOM 5568 N N . LEU A 1 704 ? 10.779 -18.271 -22.636 1.00 95.00 704 LEU A N 1
ATOM 5569 C CA . LEU A 1 704 ? 10.519 -16.976 -23.281 1.00 95.00 704 LEU A CA 1
ATOM 5570 C C . LEU A 1 704 ? 10.474 -17.086 -24.810 1.00 95.00 704 LEU A C 1
ATOM 5572 O O . LEU A 1 704 ? 9.590 -16.510 -25.446 1.00 95.00 704 LEU A O 1
ATOM 5576 N N . ILE A 1 705 ? 11.431 -17.809 -25.398 1.00 94.88 705 ILE A N 1
ATOM 5577 C CA . ILE A 1 705 ? 11.503 -18.015 -26.849 1.00 94.88 705 ILE A CA 1
ATOM 5578 C C . ILE A 1 705 ? 10.296 -18.831 -27.321 1.00 94.88 705 ILE A C 1
ATOM 5580 O O . ILE A 1 705 ? 9.633 -18.431 -28.273 1.00 94.88 705 ILE A O 1
ATOM 5584 N N . ASP A 1 706 ? 9.964 -19.920 -26.628 1.00 95.12 706 ASP A N 1
ATOM 5585 C CA . ASP A 1 706 ? 8.821 -20.774 -26.955 1.00 95.12 706 ASP A CA 1
ATOM 5586 C C . ASP A 1 706 ? 7.499 -19.996 -26.859 1.00 95.12 706 ASP A C 1
ATOM 5588 O O . ASP A 1 706 ? 6.652 -20.097 -27.751 1.00 95.12 706 ASP A O 1
ATOM 5592 N N . ALA A 1 707 ? 7.330 -19.168 -25.822 1.00 96.00 707 ALA A N 1
ATOM 5593 C CA . ALA A 1 707 ? 6.162 -18.302 -25.687 1.00 96.00 707 ALA A CA 1
ATOM 5594 C C . ALA A 1 707 ? 6.069 -17.287 -26.837 1.00 96.00 707 ALA A C 1
ATOM 5596 O O . ALA A 1 707 ? 5.004 -17.153 -27.443 1.00 96.00 707 ALA A O 1
ATOM 5597 N N . TYR A 1 708 ? 7.178 -16.630 -27.195 1.00 96.44 708 TYR A N 1
ATOM 5598 C CA . TYR A 1 708 ? 7.227 -15.706 -28.329 1.00 96.44 708 TYR A CA 1
ATOM 5599 C C . TYR A 1 708 ? 6.865 -16.399 -29.647 1.00 96.44 708 TYR A C 1
ATOM 5601 O O . TYR A 1 708 ? 5.963 -15.940 -30.345 1.00 96.44 708 TYR A O 1
ATOM 5609 N N . LEU A 1 709 ? 7.496 -17.533 -29.963 1.00 96.56 709 LEU A N 1
ATOM 5610 C CA . LEU A 1 709 ? 7.267 -18.270 -31.212 1.00 96.56 709 LEU A CA 1
ATOM 5611 C C . LEU A 1 709 ? 5.866 -18.887 -31.300 1.00 96.56 709 LEU A C 1
ATOM 5613 O O . LEU A 1 709 ? 5.371 -19.125 -32.401 1.00 96.56 709 LEU A O 1
ATOM 5617 N N . SER A 1 710 ? 5.193 -19.106 -30.166 1.00 96.75 710 SER A N 1
ATOM 5618 C CA . SER A 1 710 ? 3.793 -19.547 -30.158 1.00 96.75 710 SER A CA 1
ATOM 5619 C C . SER A 1 710 ? 2.825 -18.492 -30.713 1.00 96.75 710 SER A C 1
ATOM 5621 O O . SER A 1 710 ? 1.777 -18.852 -31.253 1.00 96.75 710 SER A O 1
ATOM 5623 N N . ILE A 1 711 ? 3.190 -17.208 -30.615 1.00 96.50 711 ILE A N 1
ATOM 5624 C CA . ILE A 1 711 ? 2.414 -16.066 -31.116 1.00 96.50 711 ILE A CA 1
ATOM 5625 C C . ILE A 1 711 ? 2.995 -15.542 -32.441 1.00 96.50 711 ILE A C 1
ATOM 5627 O O . ILE A 1 711 ? 2.239 -15.226 -33.359 1.00 96.50 711 ILE A O 1
ATOM 5631 N N . TYR A 1 712 ? 4.326 -15.505 -32.564 1.00 95.81 712 TYR A N 1
ATOM 5632 C CA . TYR A 1 712 ? 5.091 -14.970 -33.697 1.00 95.81 712 TYR A CA 1
ATOM 5633 C C . TYR A 1 712 ? 6.020 -16.031 -34.321 1.00 95.81 712 TYR A C 1
ATOM 5635 O O . TYR A 1 712 ? 7.243 -15.883 -34.274 1.00 95.81 712 TYR A O 1
ATOM 5643 N N . PRO A 1 713 ? 5.485 -17.103 -34.937 1.00 96.00 713 PRO A N 1
ATOM 5644 C CA . PRO A 1 713 ? 6.310 -18.184 -35.487 1.00 96.00 713 PRO A CA 1
ATOM 5645 C C . PRO A 1 713 ? 7.244 -17.716 -36.614 1.00 96.00 713 PRO A C 1
ATOM 5647 O O . PRO A 1 713 ? 8.375 -18.181 -36.710 1.00 96.00 713 PRO A O 1
ATOM 5650 N N . ASP A 1 714 ? 6.812 -16.747 -37.427 1.00 95.19 714 ASP A N 1
ATOM 5651 C CA . ASP A 1 714 ? 7.624 -16.181 -38.516 1.00 95.19 714 ASP A CA 1
ATOM 5652 C C . ASP A 1 714 ? 8.758 -15.264 -38.003 1.00 95.19 714 ASP A C 1
ATOM 5654 O O . ASP A 1 714 ? 9.634 -14.864 -38.770 1.00 95.19 714 ASP A O 1
ATOM 5658 N N . GLY A 1 715 ? 8.754 -14.922 -36.708 1.00 92.19 715 GLY A N 1
ATOM 5659 C CA . GLY A 1 715 ? 9.761 -14.078 -36.064 1.00 92.19 715 GLY A CA 1
ATOM 5660 C C . GLY A 1 715 ? 11.051 -14.807 -35.675 1.00 92.19 715 GLY A C 1
ATOM 5661 O O . GLY A 1 715 ? 11.990 -14.153 -35.225 1.00 92.19 715 GLY A O 1
ATOM 5662 N N . GLU A 1 716 ? 11.124 -16.135 -35.839 1.00 94.44 716 GLU A N 1
ATOM 5663 C CA . GLU A 1 716 ? 12.274 -16.955 -35.422 1.00 94.44 716 GLU A CA 1
ATOM 5664 C C . GLU A 1 716 ? 13.587 -16.502 -36.071 1.00 94.44 716 GLU A C 1
ATOM 5666 O O . GLU A 1 716 ? 14.561 -16.221 -35.372 1.00 94.44 716 GLU A O 1
ATOM 5671 N N . GLU A 1 717 ? 13.612 -16.380 -37.403 1.00 93.81 717 GLU A N 1
ATOM 5672 C CA . GLU A 1 717 ? 14.826 -16.010 -38.141 1.00 93.81 717 GLU A CA 1
ATOM 5673 C C . GLU A 1 717 ? 15.293 -14.597 -37.766 1.00 93.81 717 GLU A C 1
ATOM 5675 O O . GLU A 1 717 ? 16.471 -14.391 -37.460 1.00 93.81 717 GLU A O 1
ATOM 5680 N N . TYR A 1 718 ? 14.349 -13.654 -37.686 1.00 90.94 718 TYR A N 1
ATOM 5681 C CA . TYR A 1 718 ? 14.614 -12.282 -37.258 1.00 90.94 718 TYR A CA 1
ATOM 5682 C C . TYR A 1 718 ? 15.232 -12.245 -35.853 1.00 90.94 718 TYR A C 1
ATOM 5684 O O . TYR A 1 718 ? 16.290 -11.644 -35.649 1.00 90.94 718 TYR A O 1
ATOM 5692 N N . LEU A 1 719 ? 14.609 -12.925 -34.887 1.00 91.31 719 LEU A N 1
ATOM 5693 C CA . LEU A 1 719 ? 15.062 -12.959 -33.499 1.00 91.31 719 LEU A CA 1
ATOM 5694 C C . LEU A 1 719 ? 16.448 -13.607 -33.355 1.00 91.31 719 LEU A C 1
ATOM 5696 O O . LEU A 1 719 ? 17.263 -13.122 -32.570 1.00 91.31 719 LEU A O 1
ATOM 5700 N N . MET A 1 720 ? 16.722 -14.683 -34.099 1.00 88.69 720 MET A N 1
ATOM 5701 C CA . MET A 1 720 ? 17.984 -15.423 -34.001 1.00 88.69 720 MET A CA 1
ATOM 5702 C C . MET A 1 720 ? 19.160 -14.742 -34.706 1.00 88.69 720 MET A C 1
ATOM 5704 O O . MET A 1 720 ? 20.288 -14.836 -34.215 1.00 88.69 720 MET A O 1
ATOM 5708 N N . PHE A 1 721 ? 18.935 -14.109 -35.861 1.00 92.19 721 PHE A N 1
ATOM 5709 C CA . PHE A 1 721 ? 20.029 -13.693 -36.748 1.00 92.19 721 PHE A CA 1
ATOM 5710 C C . PHE A 1 721 ? 20.089 -12.189 -37.027 1.00 92.19 721 PHE A C 1
ATOM 5712 O O . PHE A 1 721 ? 21.187 -11.671 -37.252 1.00 92.19 721 PHE A O 1
ATOM 5719 N N . ASP A 1 722 ? 18.961 -11.478 -36.967 1.00 91.00 722 ASP A N 1
ATOM 5720 C CA . ASP A 1 722 ? 18.890 -10.071 -37.384 1.00 91.00 722 ASP A CA 1
ATOM 5721 C C . ASP A 1 722 ? 18.922 -9.084 -36.207 1.00 91.00 722 ASP A C 1
ATOM 5723 O O . ASP A 1 722 ? 19.262 -7.906 -36.375 1.00 91.00 722 ASP A O 1
ATOM 5727 N N . VAL A 1 723 ? 18.613 -9.547 -34.993 1.00 88.81 723 VAL A N 1
ATOM 5728 C CA . VAL A 1 723 ? 18.616 -8.717 -33.785 1.00 88.81 723 VAL A CA 1
ATOM 5729 C C . VAL A 1 723 ? 20.015 -8.645 -33.172 1.00 88.81 723 VAL A C 1
ATOM 5731 O O . VAL A 1 723 ? 20.618 -9.644 -32.786 1.00 88.81 723 VAL A O 1
ATOM 5734 N N . ARG A 1 724 ? 20.523 -7.419 -33.002 1.00 90.44 724 ARG A N 1
ATOM 5735 C CA . ARG A 1 724 ? 21.738 -7.164 -32.218 1.00 90.44 724 ARG A CA 1
ATOM 5736 C C . ARG A 1 724 ? 21.378 -6.920 -30.762 1.00 90.44 724 ARG A C 1
ATOM 5738 O O . ARG A 1 724 ? 20.591 -6.022 -30.474 1.00 90.44 724 ARG A O 1
ATOM 5745 N N . LEU A 1 725 ? 22.016 -7.663 -29.864 1.00 91.12 725 LEU A N 1
ATOM 5746 C CA . LEU A 1 725 ? 21.856 -7.507 -28.423 1.00 91.12 725 LEU A CA 1
ATOM 5747 C C . LEU A 1 725 ? 23.173 -7.055 -27.781 1.00 91.12 725 LEU A C 1
ATOM 5749 O O . LEU A 1 725 ? 24.242 -7.524 -28.192 1.00 91.12 725 LEU A O 1
ATOM 5753 N N . PRO A 1 726 ? 23.130 -6.150 -26.788 1.00 90.88 726 PRO A N 1
ATOM 5754 C CA . PRO A 1 726 ? 24.252 -5.982 -25.877 1.00 90.88 726 PRO A CA 1
ATOM 5755 C C . PRO A 1 726 ? 24.437 -7.253 -25.030 1.00 90.88 726 PRO A C 1
ATOM 5757 O O . PRO A 1 726 ? 23.585 -8.136 -25.014 1.00 90.88 726 PRO A O 1
ATOM 5760 N N . TYR A 1 727 ? 25.561 -7.345 -24.326 1.00 90.19 727 TYR A N 1
ATOM 5761 C CA . TYR A 1 727 ? 25.793 -8.381 -23.321 1.00 90.19 727 TYR A CA 1
ATOM 5762 C C . TYR A 1 727 ? 26.079 -7.717 -21.978 1.00 90.19 727 TYR A C 1
ATOM 5764 O O . TYR A 1 727 ? 26.633 -6.613 -21.924 1.00 90.19 727 TYR A O 1
ATOM 5772 N N . PHE A 1 728 ? 25.729 -8.389 -20.884 1.00 91.56 728 PHE A N 1
ATOM 5773 C CA . PHE A 1 728 ? 25.960 -7.843 -19.554 1.00 91.56 728 PHE A CA 1
ATOM 5774 C C . PHE A 1 728 ? 27.451 -7.855 -19.218 1.00 91.56 728 PHE A C 1
ATOM 5776 O O . PHE A 1 728 ? 28.102 -8.903 -19.225 1.00 91.56 728 PHE A O 1
ATOM 5783 N N . TYR A 1 729 ? 27.996 -6.688 -18.886 1.00 90.50 729 TYR A N 1
ATOM 5784 C CA . TYR A 1 729 ? 29.372 -6.573 -18.422 1.00 90.50 729 TYR A CA 1
ATOM 5785 C C . TYR A 1 729 ? 29.423 -6.689 -16.896 1.00 90.50 729 TYR A C 1
ATOM 5787 O O . TYR A 1 729 ? 29.257 -5.709 -16.170 1.00 90.50 729 TYR A O 1
ATOM 5795 N N . SER A 1 730 ? 29.630 -7.912 -16.408 1.00 89.12 730 SER A N 1
ATOM 5796 C CA . SER A 1 730 ? 29.694 -8.188 -14.973 1.00 89.12 730 SER A CA 1
ATOM 5797 C C . SER A 1 730 ? 30.970 -7.620 -14.330 1.00 89.12 730 SER A C 1
ATOM 5799 O O . SER A 1 730 ? 32.063 -7.796 -14.877 1.00 89.12 730 SER A O 1
ATOM 5801 N N . PRO A 1 731 ? 30.881 -7.006 -13.133 1.00 90.25 731 PRO A N 1
ATOM 5802 C CA . PRO A 1 731 ? 32.050 -6.608 -12.351 1.00 90.25 731 PRO A CA 1
ATOM 5803 C C . PRO A 1 731 ? 32.801 -7.808 -11.747 1.00 90.25 731 PRO A C 1
ATOM 5805 O O . PRO A 1 731 ? 33.922 -7.648 -11.264 1.00 90.25 731 PRO A O 1
ATOM 5808 N N . ALA A 1 732 ? 32.213 -9.008 -11.769 1.00 87.31 732 ALA A N 1
ATOM 5809 C CA . ALA A 1 732 ? 32.841 -10.242 -11.314 1.00 87.31 732 ALA A CA 1
ATOM 5810 C C . ALA A 1 732 ? 33.000 -11.249 -12.455 1.00 87.31 732 ALA A C 1
ATOM 5812 O O . ALA A 1 732 ? 32.185 -11.307 -13.372 1.00 87.31 732 ALA A O 1
ATOM 5813 N N . SER A 1 733 ? 34.035 -12.081 -12.358 1.00 84.12 733 SER A N 1
ATOM 5814 C CA . SER A 1 733 ? 34.323 -13.142 -13.321 1.00 84.12 733 SER A CA 1
ATOM 5815 C C . SER A 1 733 ? 34.560 -14.472 -12.622 1.00 84.12 733 SER A C 1
ATOM 5817 O O . SER A 1 733 ? 35.045 -14.548 -11.486 1.00 84.12 733 SER A O 1
ATOM 5819 N N . VAL A 1 734 ? 34.224 -15.548 -13.322 1.00 86.38 734 VAL A N 1
ATOM 5820 C CA . VAL A 1 734 ? 34.460 -16.902 -12.841 1.00 86.38 734 VAL A CA 1
ATOM 5821 C C . VAL A 1 734 ? 35.963 -17.190 -12.788 1.00 86.38 734 VAL A C 1
ATOM 5823 O O . VAL A 1 734 ? 36.677 -17.062 -13.782 1.00 86.38 734 VAL A O 1
ATOM 5826 N N . ARG A 1 735 ? 36.449 -17.657 -11.628 1.00 89.00 735 ARG A N 1
ATOM 5827 C CA . ARG A 1 735 ? 37.866 -18.012 -11.446 1.00 89.00 735 ARG A CA 1
ATOM 5828 C C . ARG A 1 735 ? 38.324 -19.106 -12.424 1.00 89.00 735 ARG A C 1
ATOM 5830 O O . ARG A 1 735 ? 37.526 -19.998 -12.760 1.00 89.00 735 ARG A O 1
ATOM 5837 N N . PRO A 1 736 ? 39.609 -19.096 -12.832 1.00 89.31 736 PRO A N 1
ATOM 5838 C CA . PRO A 1 736 ? 40.194 -20.140 -13.662 1.00 89.31 736 PRO A CA 1
ATOM 5839 C C . PRO A 1 736 ? 39.936 -21.546 -13.118 1.00 89.31 736 PRO A C 1
ATOM 5841 O O . PRO A 1 736 ? 39.870 -21.786 -11.912 1.00 89.31 736 PRO A O 1
ATOM 5844 N N . ARG A 1 737 ? 39.828 -22.524 -14.023 1.00 88.56 737 ARG A N 1
ATOM 5845 C CA . ARG A 1 737 ? 39.561 -23.921 -13.651 1.00 88.56 737 ARG A CA 1
ATOM 5846 C C . ARG A 1 737 ? 40.600 -24.479 -12.668 1.00 88.56 737 ARG A C 1
ATOM 5848 O O . ARG A 1 737 ? 40.215 -25.205 -11.759 1.00 88.56 737 ARG A O 1
ATOM 5855 N N . CYS A 1 738 ? 41.877 -24.128 -12.830 1.00 90.25 738 CYS A N 1
ATOM 5856 C CA . CYS A 1 738 ? 42.969 -24.590 -11.966 1.00 90.25 738 CYS A CA 1
ATOM 5857 C C . CYS A 1 738 ? 42.840 -24.146 -10.500 1.00 90.25 738 CYS A C 1
ATOM 5859 O O . CYS A 1 738 ? 43.405 -24.803 -9.635 1.00 90.25 738 CYS A O 1
ATOM 5861 N N . GLU A 1 739 ? 42.091 -23.079 -10.214 1.00 88.81 739 GLU A N 1
ATOM 5862 C CA . GLU A 1 739 ? 41.860 -22.589 -8.848 1.00 88.81 739 GLU A CA 1
ATOM 5863 C C . GLU A 1 739 ? 40.630 -23.236 -8.195 1.00 88.81 739 GLU A C 1
ATOM 5865 O O . GLU A 1 739 ? 40.555 -23.344 -6.976 1.00 88.81 739 GLU A O 1
ATOM 5870 N N . LYS A 1 740 ? 39.657 -23.679 -9.002 1.00 86.44 740 LYS A N 1
ATOM 5871 C CA . LYS A 1 740 ? 38.388 -24.255 -8.522 1.00 86.44 740 LYS A CA 1
ATOM 5872 C C . LYS A 1 740 ? 38.420 -25.778 -8.387 1.00 86.44 740 LYS A C 1
ATOM 5874 O O . LYS A 1 740 ? 37.671 -26.342 -7.598 1.00 86.44 740 LYS A O 1
ATOM 5879 N N . TYR A 1 741 ? 39.225 -26.450 -9.208 1.00 84.88 741 TYR A N 1
ATOM 5880 C CA . TYR A 1 741 ? 39.260 -27.908 -9.292 1.00 84.88 741 TYR A CA 1
ATOM 5881 C C . TYR A 1 741 ? 40.487 -28.411 -8.538 1.00 84.88 741 TYR A C 1
ATOM 5883 O O . TYR A 1 741 ? 41.592 -28.408 -9.075 1.00 84.88 741 TYR A O 1
ATOM 5891 N N . VAL A 1 742 ? 40.283 -28.868 -7.304 1.00 81.00 742 VAL A N 1
ATOM 5892 C CA . VAL A 1 742 ? 41.310 -29.581 -6.540 1.00 81.00 742 VAL A CA 1
ATOM 5893 C C . VAL A 1 742 ? 41.053 -31.078 -6.686 1.00 81.00 742 VAL A C 1
ATOM 5895 O O . VAL A 1 742 ? 39.930 -31.539 -6.488 1.00 81.00 742 VAL A O 1
ATOM 5898 N N . LEU A 1 743 ? 42.083 -31.844 -7.049 1.00 73.31 743 LEU A N 1
ATOM 5899 C CA . LEU A 1 743 ? 42.033 -33.301 -6.938 1.00 73.31 743 LEU A CA 1
ATOM 5900 C C . LEU A 1 743 ? 41.979 -33.642 -5.444 1.00 73.31 743 LEU A C 1
ATOM 5902 O O . LEU A 1 743 ? 42.991 -33.536 -4.754 1.00 73.31 743 LEU A O 1
ATOM 5906 N N . SER A 1 744 ? 40.805 -34.006 -4.933 1.00 67.06 744 SER A N 1
ATOM 5907 C CA . SER A 1 744 ? 40.702 -34.630 -3.615 1.00 67.06 744 SER A CA 1
ATOM 5908 C C . SER A 1 744 ? 41.331 -36.023 -3.705 1.00 67.06 744 SER A C 1
ATOM 5910 O O . SER A 1 744 ? 40.854 -36.846 -4.491 1.00 67.06 744 SER A O 1
ATOM 5912 N N . LEU A 1 745 ? 42.420 -36.247 -2.963 1.00 55.44 745 LEU A N 1
ATOM 5913 C CA . LEU A 1 745 ? 43.060 -37.560 -2.813 1.00 55.44 745 LEU A CA 1
ATOM 5914 C C . LEU A 1 745 ? 42.179 -38.540 -2.039 1.00 55.44 745 LEU A C 1
ATOM 5916 O O . LEU A 1 745 ? 41.540 -38.095 -1.058 1.00 55.44 745 LEU A O 1
#

Radius of gyration: 31.87 Å; chains: 1; bounding box: 101×72×103 Å

Sequence (745 aa):
FSFLCGALIIDIEIFLRGNMDSYQHSYSPASQYLQDDQDSDDRSTTRVNESRQNLSGMMSRSTQRWITALALFSLLSVAVVVRIYTRDDRSSTSSSAKKHKYNDDSSDNRSKLFDQFGRFIVEDFDVKPTFSDFLPGVAGIYGKPNWAFYVNRGQGIASFGTLSKDYPIMEFNSANKAYQLTSLVGFRTFLTGYRGKNRDKCFMTEPFSPDSSRFDLQSEEATKESSTFRRFVTGESKASASKLPKREMYVGKSDMEINEIDYSNNIETSILYFSLAEEYFSSLVRLTSIKNIDNSDALTVSALDGLAKMEPDGGQLNNLLKNMGRTLEGWMSVSHGDNGTSTTMPFYKMSTEPADSASVHVEEGGHYCLSYIEDDPLHLLPIVYDTDLVFGQDTTLLKPRGLMASSVKAMIEGRQYGDAKTSSCFAAIDDFVLAPGEKVTIVSFYGKAENISEVPRIATTIASEWYAERKLHASRSIIESITDEVETNTSNALFDGHVKQMFLDNSLRGGVPLILGDIEKNMELNSVDEDPRLKVYHTFSRIHGDLERDYNDFVIEPTYFSQGPGNFRDVLQNRRNDVIFQPRVASFDVKLFLSFIQADGYNPLTVEAIVFLVNNSTIADELATRFVGNATGVRAQRDALFHVLDSGPIRPGQLFALMEDQHIVINVSKEEFINEIAAASRYEPLGLFDAGFWADHWTYYLDLIDAYLSIYPDGEEYLMFDVRLPYFYSPASVRPRCEKYVLSL

Secondary structure (DSSP, 8-state):
-------------S-S--------------------------------------------S-HHHHHHHHHHHHHHHHHHHHHHHTTTT----------------SSTTHHHHB-TTSPEEEETGGGSPP-EEEE-----TTS---EEEEESSTTSEEEEESBSTTSEEE----HHHHHHHHHHHSEEEEEEEEETT-TT-EEEE-TT-GGG-SHHHHHHHH-TTGGGTHHHHS------GGGSPEEEEEE-SSEEEEEEEETTTTEEEEEEEEEPPS-SS-EEEEEEEEEE--SSPPEEEEEEEEEEEEPPBSS--HHHHHHHHHHHGGGEEEEETTTTS-SSSEEEEESS---SSSSPPP---EEEEEEEETTEEEEEPPEE--HHHHHTT-TT-SS-HHHHHS-HHHHHHS----TTS-EEEEEEEEEEEE-TT-EEEEEEEEEEESSGGGHHHHHHHHTSTTHHHHHHHHHHHHHHHHHGGG----S-HHHHHHHHHHHHHHHHHH-EEEEE---STT-TT--TTT-TT-EEEEES------SS-TTS---B-SSTT----EEHHHHHHHHTTHHHH-GGGTTHHHHHHHTT--TTS---SEEPPPEEE---HHHHHHHHHHHH-S-GGGHHHHHHHHHHHHSS-B-HHHHHHHHHHTT---SS-HHHHHHHHHHH-EEE--EE--S---SSTHHHHHHHHHHHHHH-GGGHHIIIII--------S--PPPHHHH-----